Protein AF-0000000084718974 (afdb_homodimer)

Nearest PDB structures (foldseek):
  1dew-assembly1_B  TM=7.309E-01  e=4.580E-12  Homo sapiens
  7tc2-assembly2_B  TM=7.148E-01  e=1.973E-11  Homo sapiens
  5wn0-assembly2_B  TM=7.552E-01  e=6.269E-11  Homo sapiens
  3u8u-assembly2_B  TM=6.595E-01  e=1.455E-11  Homo sapiens
  7cd5-assembly1_A  TM=6.986E-01  e=3.210E-11  Mus musculus

Radius of gyration: 26.15 Å; Cα contacts (8 Å, |Δi|>4): 1293; chains: 2; bounding box: 49×75×60 Å

InterPro domains:
  IPR005135 Endonuclease/exonuclease/phosphatase [PF03372] (6-255)
  IPR036691 Endonuclease/exonuclease/phosphatase superfamily [G3DSA:3.60.10.10] (2-264)
  IPR036691 Endonuclease/exonuclease/phosphatase superfamily [SSF56219] (2-262)
  IPR051547 Tyrosyl-DNA phosphodiesterase 2-like [PTHR15822] (2-262)

pLDDT: mean 96.31, std 4.35, range [52.47, 98.94]

Sequence (530 aa):
MPLKVMTLNILMGGEERMPLLLPLIARENPDVLVLQECLGWEDGERLGQVAAAMNLPVTETHVRLGTARPRPSGNRYHVAVASRLPLRSARAHNDAHFIGHCLLECELETGTAPLTLFAAHFDSHHENLRFVEARYLRSLLAPSAFAQGTFLLAGDLNSLSRADPYPVDLADRVRRVGLDKYGHPPRFDVIDELEGFGWVDVLRRRPDSSRWVTARRQRGAEVLELRTDYLFASPRLAERLLGADVVDVGAASDHHALTATFTEAMPLKVMTLNILMGGEERMPLLLPLIARENPDVLVLQECLGWEDGERLGQVAAAMNLPVTETHVRLGTARPRPSGNRYHVAVASRLPLRSARAHNDAHFIGHCLLECELETGTAPLTLFAAHFDSHHENLRFVEARYLRSLLAPSAFAQGTFLLAGDLNSLSRADPYPVDLADRVRRVGLDKYGHPPRFDVIDELEGFGWVDVLRRRPDSSRWVTARRQRGAEVLELRTDYLFASPRLAERLLGADVVDVGAASDHHALTATFTEA

Foldseek 3Di:
DKAKEKEEEQAQQLVVLLVLVLLVCLVVLGQKYKYKNNWPCVVVPSVVSNCVSNVHDSDPQFKDKQWEDADPVRTATIMMMGHNFTWPDWDWDHPPVQADHIWIWTWGDAPPDIEIETRDDGDQAAPVSLQSNLVVVVVVDDLVCLQVDKYKYWYQSNAAAPPDPFDPVQQVLCVVLVVPRQPRRGDHNNVVSCVVSAWAFQCSVAAPDPDAFFAWTDDVPRIGTGDRTTMTIRPVQSVFWPHKYWADSDPSHRTTMIMTIGDGD/DKAKEKEEEQAQQLVVLLVLVLLVCLVSLGQKYKYKNNWPCVVVPSVVSNCVSNVHDSDPQFKDKQWEDADPVRTATIMMMGHNFTWPDKDWDHPPVQADHIWIWTWGDAPPDIEIETRDDGDQAAPVSLQSNLVVVVVVDDLVCLQVDKYKYWYQSNAAAPPDPFDPVQQVLCVVLVVPRQPRRGDHNNVVSCVVSAWAFQCSVAAPDPDAFFAWTDDVPRIGTGDRTTMTIRPVQSVFWPHKYWADSDPSHRTTMIMTIGDGD

Organism: Cystobacter fuscus (strain ATCC 25194 / DSM 2262 / NBRC 100088 / M29) (NCBI:txid1242864)

Secondary structure (DSSP, 8-state):
--EEEEEEE-TGGGGGGHHHHHHHHHHH--SEEEEE--TT-TTSHHHHHHHHHTT--SSTTTEEEEPPPBPTTS-B--EEEEESS-EEEEEEE--TTT-SSEEEEEEE--SSS-EEEEEEE--SS-HHHHHHHHHHHHHT--HHHHHHSEEEEEEE-----TTS---TTHHHHHHHTT-GGGTTTTP-HHHHHHHHHT-EEHHHHSBSSS----EEEEETTEEEEE--EEEEE-HHHHTTEEEEEEE--GGG-SB-EEEEEE---/--EEEEEEE-TGGGGGGHHHHHHHHHHH--SEEEEE--TT-TTSHHHHHHHHHTT--SSTTTEEEEPPPBPTTS-B--EEEEESS-EEEEEEE--TTT-SSEEEEEEE--SSS-EEEEEEE--SS-HHHHHHHHHHHHHT--HHHHHHSEEEEEEE-----TTS---TTHHHHHHHTT-GGGTTTTP-HHHHHHHHHT-EEHHHHSBSSS----EEEEETTEEEEE--EEEEE-HHHHTTEEEEEEE--GGG-SB-EEEEEE---

Structure (mmCIF, N/CA/C/O backbone):
data_AF-0000000084718974-model_v1
#
loop_
_entity.id
_entity.type
_entity.pdbx_description
1 polymer 'Endonuclease/exonuclease/phosphatase domain-containing protein'
#
loop_
_atom_site.group_PDB
_atom_site.id
_atom_site.type_symbol
_atom_site.label_atom_id
_atom_site.label_alt_id
_atom_site.label_comp_id
_atom_site.label_asym_id
_atom_site.label_entity_id
_atom_site.label_seq_id
_atom_site.pdbx_PDB_ins_code
_atom_site.Cartn_x
_atom_site.Cartn_y
_atom_site.Cartn_z
_atom_site.occupancy
_atom_site.B_iso_or_equiv
_atom_site.auth_seq_id
_atom_site.auth_comp_id
_atom_site.auth_asym_id
_atom_site.auth_atom_id
_atom_site.pdbx_PDB_model_num
ATOM 1 N N . MET A 1 1 ? 19.219 -31.484 -14.805 1 79.44 1 MET A N 1
ATOM 2 C CA . MET A 1 1 ? 17.859 -31.609 -15.312 1 79.44 1 MET A CA 1
ATOM 3 C C . MET A 1 1 ? 17.109 -30.281 -15.188 1 79.44 1 MET A C 1
ATOM 5 O O . MET A 1 1 ? 17.391 -29.484 -14.297 1 79.44 1 MET A O 1
ATOM 9 N N . PRO A 1 2 ? 16.234 -30.016 -16.141 1 92.94 2 PRO A N 1
ATOM 10 C CA . PRO A 1 2 ? 15.5 -28.75 -16.109 1 92.94 2 PRO A CA 1
ATOM 11 C C . PRO A 1 2 ? 14.531 -28.672 -14.93 1 92.94 2 PRO A C 1
ATOM 13 O O . PRO A 1 2 ? 14.07 -29.703 -14.43 1 92.94 2 PRO A O 1
ATOM 16 N N . LEU A 1 3 ? 14.383 -27.547 -14.375 1 96.06 3 LEU A N 1
ATOM 17 C CA . LEU A 1 3 ? 13.43 -27.281 -13.297 1 96.06 3 LEU A CA 1
ATOM 18 C C . LEU A 1 3 ? 12.102 -26.797 -13.859 1 96.06 3 LEU A C 1
ATOM 20 O O . LEU A 1 3 ? 12.031 -25.75 -14.5 1 96.06 3 LEU A O 1
ATOM 24 N N . LYS A 1 4 ? 11.078 -27.562 -13.742 1 98.06 4 LYS A N 1
ATOM 25 C CA . LYS A 1 4 ? 9.75 -27.156 -14.195 1 98.06 4 LYS A CA 1
ATOM 26 C C . LYS A 1 4 ? 8.898 -26.641 -13.031 1 98.06 4 LYS A C 1
ATOM 28 O O . LYS A 1 4 ? 8.703 -27.359 -12.047 1 98.06 4 LYS A O 1
ATOM 33 N N . VAL A 1 5 ? 8.398 -25.422 -13.148 1 98.69 5 VAL A N 1
ATOM 34 C CA . VAL A 1 5 ? 7.527 -24.781 -12.164 1 98.69 5 VAL A CA 1
ATOM 35 C C . VAL A 1 5 ? 6.121 -24.625 -12.742 1 98.69 5 VAL A C 1
ATOM 37 O O . VAL A 1 5 ? 5.961 -24.312 -13.922 1 98.69 5 VAL A O 1
ATOM 40 N N . MET A 1 6 ? 5.098 -24.859 -11.906 1 98.94 6 MET A N 1
ATOM 41 C CA . MET A 1 6 ? 3.705 -24.734 -12.32 1 98.94 6 MET A CA 1
ATOM 42 C C . MET A 1 6 ? 2.885 -24.016 -11.258 1 98.94 6 MET A C 1
ATOM 44 O O . MET A 1 6 ? 3.053 -24.266 -10.062 1 98.94 6 MET A O 1
ATOM 48 N N . THR A 1 7 ? 2.09 -23.094 -11.641 1 98.94 7 THR A N 1
ATOM 49 C CA . THR A 1 7 ? 1.11 -22.5 -10.742 1 98.94 7 THR A CA 1
ATOM 50 C C . THR A 1 7 ? -0.307 -22.703 -11.273 1 98.94 7 THR A C 1
ATOM 52 O O . THR A 1 7 ? -0.537 -22.656 -12.484 1 98.94 7 THR A O 1
ATOM 55 N N . LEU A 1 8 ? -1.27 -22.922 -10.352 1 98.94 8 LEU A N 1
ATOM 56 C CA . LEU A 1 8 ? -2.66 -23.172 -10.719 1 98.94 8 LEU A CA 1
ATOM 57 C C . LEU A 1 8 ? -3.6 -22.766 -9.586 1 98.94 8 LEU A C 1
ATOM 59 O O . LEU A 1 8 ? -3.453 -23.25 -8.461 1 98.94 8 LEU A O 1
ATOM 63 N N . ASN A 1 9 ? -4.484 -21.844 -9.867 1 98.88 9 ASN A N 1
ATOM 64 C CA . ASN A 1 9 ? -5.633 -21.625 -8.992 1 98.88 9 ASN A CA 1
ATOM 65 C C . ASN A 1 9 ? -6.676 -22.734 -9.156 1 98.88 9 ASN A C 1
ATOM 67 O O . ASN A 1 9 ? -7.242 -22.906 -10.234 1 98.88 9 ASN A O 1
ATOM 71 N N . ILE A 1 10 ? -7.012 -23.453 -8.055 1 98.75 10 ILE A N 1
ATOM 72 C CA . ILE A 1 10 ? -7.742 -24.719 -8.211 1 98.75 10 ILE A CA 1
ATOM 73 C C . ILE A 1 10 ? -9.227 -24.484 -7.922 1 98.75 10 ILE A C 1
ATOM 75 O O . ILE A 1 10 ? -10 -25.438 -7.812 1 98.75 10 ILE A O 1
ATOM 79 N N . LEU A 1 11 ? -9.609 -23.297 -7.801 1 97.69 11 LEU A N 1
ATOM 80 C CA . LEU A 1 11 ? -11 -22.875 -7.648 1 97.69 11 LEU A CA 1
ATOM 81 C C . LEU A 1 11 ? -11.609 -23.484 -6.391 1 97.69 11 LEU A C 1
ATOM 83 O O . LEU A 1 11 ? -12.133 -24.594 -6.426 1 97.69 11 LEU A O 1
ATOM 87 N N . MET A 1 12 ? -11.633 -22.859 -5.348 1 96.19 12 MET A N 1
ATOM 88 C CA . MET A 1 12 ? -12.383 -23.094 -4.117 1 96.19 12 MET A CA 1
ATOM 89 C C . MET A 1 12 ? -12.125 -24.5 -3.586 1 96.19 12 MET A C 1
ATOM 91 O O . MET A 1 12 ? -13.062 -25.25 -3.346 1 96.19 12 MET A O 1
ATOM 95 N N . GLY A 1 13 ? -10.891 -24.875 -3.516 1 97.06 13 GLY A N 1
ATOM 96 C CA . GLY A 1 13 ? -10.5 -26.094 -2.836 1 97.06 13 GLY A CA 1
ATOM 97 C C . GLY A 1 13 ? -10.445 -27.297 -3.76 1 97.06 13 GLY A C 1
ATOM 98 O O . GLY A 1 13 ? -10 -28.375 -3.359 1 97.06 13 GLY A O 1
ATOM 99 N N . GLY A 1 14 ? -10.82 -27.188 -5.008 1 95.56 14 GLY A N 1
ATOM 100 C CA . GLY A 1 14 ? -10.82 -28.281 -5.969 1 95.56 14 GLY A CA 1
ATOM 101 C C . GLY A 1 14 ? -11.883 -29.312 -5.691 1 95.56 14 GLY A C 1
ATOM 102 O O . GLY A 1 14 ? -11.836 -30.422 -6.242 1 95.56 14 GLY A O 1
ATOM 103 N N . GLU A 1 15 ? -12.664 -29.234 -4.699 1 90.56 15 GLU A N 1
ATOM 104 C CA . GLU A 1 15 ? -13.68 -30.141 -4.168 1 90.56 15 GLU A CA 1
ATOM 105 C C . GLU A 1 15 ? -13.969 -31.281 -5.141 1 90.56 15 GLU A C 1
ATOM 107 O O . GLU A 1 15 ? -13.125 -32.156 -5.344 1 90.56 15 GLU A O 1
ATOM 112 N N . GLU A 1 16 ? -15.039 -31.234 -5.863 1 93.5 16 GLU A N 1
ATOM 113 C CA . GLU A 1 16 ? -15.469 -32.312 -6.758 1 93.5 16 GLU A CA 1
ATOM 114 C C . GLU A 1 16 ? -14.547 -32.406 -7.969 1 93.5 16 GLU A C 1
ATOM 116 O O . GLU A 1 16 ? -14.602 -33.375 -8.719 1 93.5 16 GLU A O 1
ATOM 121 N N . ARG A 1 17 ? -13.547 -31.578 -8.094 1 97.44 17 ARG A N 1
ATOM 122 C CA . ARG A 1 17 ? -12.703 -31.531 -9.281 1 97.44 17 ARG A CA 1
ATOM 123 C C . ARG A 1 17 ? -11.344 -32.188 -9.016 1 97.44 17 ARG A C 1
ATOM 125 O O . ARG A 1 17 ? -10.516 -32.281 -9.93 1 97.44 17 ARG A O 1
ATOM 132 N N . MET A 1 18 ? -11.125 -32.688 -7.805 1 97.75 18 MET A N 1
ATOM 133 C CA . MET A 1 18 ? -9.852 -33.312 -7.48 1 97.75 18 MET A CA 1
ATOM 134 C C . MET A 1 18 ? -9.539 -34.438 -8.453 1 97.75 18 MET A C 1
ATOM 136 O O . MET A 1 18 ? -8.391 -34.594 -8.883 1 97.75 18 MET A O 1
ATOM 140 N N . PRO A 1 19 ? -10.547 -35.219 -8.844 1 98.06 19 PRO A N 1
ATOM 141 C CA . PRO A 1 19 ? -10.266 -36.281 -9.797 1 98.06 19 PRO A CA 1
ATOM 142 C C . PRO A 1 19 ? -9.773 -35.781 -11.148 1 98.06 19 PRO A C 1
ATOM 144 O O . PRO A 1 19 ? -9.195 -36.531 -11.93 1 98.06 19 PRO A O 1
ATOM 147 N N . LEU A 1 20 ? -10.023 -34.562 -11.445 1 98.5 20 LEU A N 1
ATOM 148 C CA . LEU A 1 20 ? -9.516 -33.938 -12.664 1 98.5 20 LEU A CA 1
ATOM 149 C C . LEU A 1 20 ? -8.164 -33.281 -12.414 1 98.5 20 LEU A C 1
ATOM 151 O O . LEU A 1 20 ? -7.281 -33.312 -13.273 1 98.5 20 LEU A O 1
ATOM 155 N N . LEU A 1 21 ? -8 -32.688 -11.305 1 98.75 21 LEU A N 1
ATOM 156 C CA . LEU A 1 21 ? -6.805 -31.922 -10.961 1 98.75 21 LEU A CA 1
ATOM 157 C C . LEU A 1 21 ? -5.602 -32.844 -10.805 1 98.75 21 LEU A C 1
ATOM 159 O O . LEU A 1 21 ? -4.512 -32.562 -11.297 1 98.75 21 LEU A O 1
ATOM 163 N N . LEU A 1 22 ? -5.77 -34 -10.125 1 98.69 22 LEU A N 1
ATOM 164 C CA . LEU A 1 22 ? -4.652 -34.875 -9.758 1 98.69 22 LEU A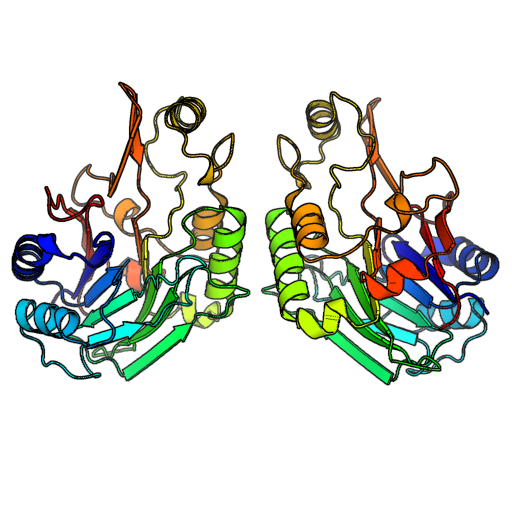 CA 1
ATOM 165 C C . LEU A 1 22 ? -4.012 -35.469 -11 1 98.69 22 LEU A C 1
ATOM 167 O O . LEU A 1 22 ? -2.787 -35.438 -11.148 1 98.69 22 LEU A O 1
ATOM 171 N N . PRO A 1 23 ? -4.805 -36.031 -11.906 1 98.5 23 PRO A N 1
ATOM 172 C CA . PRO A 1 23 ? -4.176 -36.531 -13.141 1 98.5 23 PRO A CA 1
ATOM 173 C C . PRO A 1 23 ? -3.486 -35.406 -13.938 1 98.5 23 PRO A C 1
ATOM 175 O O . PRO A 1 23 ? -2.465 -35.656 -14.578 1 98.5 23 PRO A O 1
ATOM 178 N N . LEU A 1 24 ? -4.09 -34.25 -13.953 1 98.56 24 LEU A N 1
ATOM 179 C CA . LEU A 1 24 ? -3.467 -33.125 -14.625 1 98.56 24 LEU A CA 1
ATOM 180 C C . LEU A 1 24 ? -2.096 -32.812 -14.023 1 98.56 24 LEU A C 1
ATOM 182 O O . LEU A 1 24 ? -1.119 -32.656 -14.758 1 98.56 24 LEU A O 1
ATOM 186 N N . ILE A 1 25 ? -2.002 -32.75 -12.727 1 98.75 25 ILE A N 1
ATOM 187 C CA . ILE A 1 25 ? -0.758 -32.469 -12.016 1 98.75 25 ILE A CA 1
ATOM 188 C C . ILE A 1 25 ? 0.259 -33.562 -12.312 1 98.75 25 ILE A C 1
ATOM 190 O O . ILE A 1 25 ? 1.428 -33.281 -12.586 1 98.75 25 ILE A O 1
ATOM 194 N N . ALA A 1 26 ? -0.18 -34.812 -12.281 1 98.69 26 ALA A N 1
ATOM 195 C CA . ALA A 1 26 ? 0.702 -35.938 -12.555 1 98.69 26 ALA A CA 1
ATOM 196 C C . ALA A 1 26 ? 1.255 -35.875 -13.977 1 98.69 26 ALA A C 1
ATOM 198 O O . ALA A 1 26 ? 2.438 -36.125 -14.203 1 98.69 26 ALA A O 1
ATOM 199 N N . ARG A 1 27 ? 0.388 -35.562 -14.867 1 98.19 27 ARG A N 1
ATOM 200 C CA . ARG A 1 27 ? 0.779 -35.469 -16.266 1 98.19 27 ARG A CA 1
ATOM 201 C C . ARG A 1 27 ? 1.801 -34.344 -16.484 1 98.19 27 ARG A C 1
ATOM 203 O O . ARG A 1 27 ? 2.797 -34.562 -17.188 1 98.19 27 ARG A O 1
ATOM 210 N N . GLU A 1 28 ? 1.514 -33.188 -15.977 1 98 28 GLU A N 1
ATOM 211 C CA . GLU A 1 28 ? 2.43 -32.062 -16.125 1 98 28 GLU A CA 1
ATOM 212 C C . GLU A 1 28 ? 3.742 -32.312 -15.391 1 98 28 GLU A C 1
ATOM 214 O O . GLU A 1 28 ? 4.797 -31.828 -15.805 1 98 28 GLU A O 1
ATOM 219 N N . ASN A 1 29 ? 3.699 -33.062 -14.273 1 97.5 29 ASN A N 1
ATOM 220 C CA . ASN A 1 29 ? 4.832 -33.5 -13.477 1 97.5 29 ASN A CA 1
ATOM 221 C C . ASN A 1 29 ? 5.801 -32.375 -13.172 1 97.5 29 ASN A C 1
ATOM 223 O O . ASN A 1 29 ? 6.992 -32.469 -13.469 1 97.5 29 ASN A O 1
ATOM 227 N N . PRO A 1 30 ? 5.332 -31.266 -12.57 1 98.56 30 PRO A N 1
ATOM 228 C CA . PRO A 1 30 ? 6.246 -30.172 -12.219 1 98.56 30 PRO A CA 1
ATOM 229 C C . PRO A 1 30 ? 7.215 -30.547 -11.102 1 98.56 30 PRO A C 1
ATOM 231 O O . PRO A 1 30 ? 6.949 -31.484 -10.336 1 98.56 30 PRO A O 1
ATOM 234 N N . ASP A 1 31 ? 8.359 -29.859 -11.055 1 97.88 31 ASP A N 1
ATOM 235 C CA . ASP A 1 31 ? 9.281 -30 -9.938 1 97.88 31 ASP A CA 1
ATOM 236 C C . ASP A 1 31 ? 8.836 -29.141 -8.75 1 97.88 31 ASP A C 1
ATOM 238 O O . ASP A 1 31 ? 9.109 -29.484 -7.598 1 97.88 31 ASP A O 1
ATOM 242 N N . VAL A 1 32 ? 8.266 -28.016 -9.016 1 98.56 32 VAL A N 1
ATOM 243 C CA . VAL A 1 32 ? 7.684 -27.125 -8.023 1 98.56 32 VAL A CA 1
ATOM 244 C C . VAL A 1 32 ? 6.273 -26.719 -8.445 1 98.56 32 VAL A C 1
ATOM 246 O O . VAL A 1 32 ? 6.066 -26.234 -9.562 1 98.56 32 VAL A O 1
ATOM 249 N N . LEU A 1 33 ? 5.309 -26.969 -7.582 1 98.94 33 LEU A N 1
ATOM 250 C CA . LEU A 1 33 ? 3.904 -26.672 -7.832 1 98.94 33 LEU A CA 1
ATOM 251 C C . LEU A 1 33 ? 3.371 -25.672 -6.797 1 98.94 33 LEU A C 1
ATOM 253 O O . LEU A 1 33 ? 3.576 -25.859 -5.598 1 98.94 33 LEU A O 1
ATOM 257 N N . VAL A 1 34 ? 2.785 -24.625 -7.273 1 98.94 34 VAL A N 1
ATOM 258 C CA . VAL A 1 34 ? 2.104 -23.641 -6.426 1 98.94 34 VAL A CA 1
ATOM 259 C C . VAL A 1 34 ? 0.603 -23.688 -6.707 1 98.94 34 VAL A C 1
ATOM 261 O O . VAL A 1 34 ? 0.177 -23.547 -7.859 1 98.94 34 VAL A O 1
ATOM 264 N N . LEU A 1 35 ? -0.201 -23.875 -5.684 1 98.94 35 LEU A N 1
ATOM 265 C CA . LEU A 1 35 ? -1.653 -23.906 -5.816 1 98.94 35 LEU A CA 1
ATOM 266 C C . LEU A 1 35 ? -2.301 -22.797 -5.008 1 98.94 35 LEU A C 1
ATOM 268 O O . LEU A 1 35 ? -1.871 -22.5 -3.893 1 98.94 35 LEU A O 1
ATOM 272 N N . GLN A 1 36 ? -3.295 -22.172 -5.582 1 98.81 36 GLN A N 1
ATOM 273 C CA . GLN A 1 36 ? -4.09 -21.156 -4.887 1 98.81 36 GLN A CA 1
ATOM 274 C C . GLN A 1 36 ? -5.508 -21.672 -4.621 1 98.81 36 GLN A C 1
ATOM 276 O O . GLN A 1 36 ? -5.953 -22.625 -5.25 1 98.81 36 GLN A O 1
ATOM 281 N N . GLU A 1 37 ? -6.215 -21 -3.723 1 98.56 37 GLU A N 1
ATOM 282 C CA . GLU A 1 37 ? -7.578 -21.281 -3.293 1 98.56 37 GLU A CA 1
ATOM 283 C C . GLU A 1 37 ? -7.699 -22.703 -2.748 1 98.56 37 GLU A C 1
ATOM 285 O O . GLU A 1 37 ? -8.633 -23.438 -3.094 1 98.56 37 GLU A O 1
ATOM 290 N N . CYS A 1 38 ? -6.758 -23.031 -1.962 1 98.5 38 CYS A N 1
ATOM 291 C CA . CYS A 1 38 ? -6.777 -24.328 -1.293 1 98.5 38 CYS A CA 1
ATOM 292 C C . CYS A 1 38 ? -7.672 -24.281 -0.06 1 98.5 38 CYS A C 1
ATOM 294 O O . CYS A 1 38 ? -7.219 -24.562 1.052 1 98.5 38 CYS A O 1
ATOM 296 N N . LEU A 1 39 ? -8.906 -24 -0.294 1 98 39 LEU A N 1
ATOM 297 C CA . LEU A 1 39 ? -9.898 -23.969 0.775 1 98 39 LEU A CA 1
ATOM 298 C C . LEU A 1 39 ? -10.125 -25.359 1.356 1 98 39 LEU A C 1
ATOM 300 O O . LEU A 1 39 ? -10.25 -26.328 0.613 1 98 39 LEU A O 1
ATOM 304 N N . GLY A 1 40 ? -10.117 -25.438 2.725 1 96.62 40 GLY A N 1
ATOM 305 C CA . GLY A 1 40 ? -10.438 -26.688 3.393 1 96.62 40 GLY A CA 1
ATOM 306 C C . GLY A 1 40 ? -9.281 -27.672 3.396 1 96.62 40 GLY A C 1
ATOM 307 O O . GLY A 1 40 ? -9.484 -28.875 3.578 1 96.62 40 GLY A O 1
ATOM 308 N N . TRP A 1 41 ? -8.117 -27.172 3.125 1 97.88 41 TRP A N 1
ATOM 309 C CA . TRP A 1 41 ? -6.984 -28.094 3.004 1 97.88 41 TRP A CA 1
ATOM 310 C C . TRP A 1 41 ? -6.262 -28.234 4.336 1 97.88 41 TRP A C 1
ATOM 312 O O . TRP A 1 41 ? -5.203 -28.875 4.41 1 97.88 41 TRP A O 1
ATOM 322 N N . GLU A 1 42 ? -6.816 -27.766 5.43 1 96.06 42 GLU A N 1
ATOM 323 C CA . GLU A 1 42 ? -6.137 -27.672 6.719 1 96.06 42 GLU A CA 1
ATOM 324 C C . GLU A 1 42 ? -5.883 -29.062 7.309 1 96.06 42 GLU A C 1
ATOM 326 O O . GLU A 1 42 ? -4.926 -29.25 8.07 1 96.06 42 GLU A O 1
ATOM 331 N N . ASP A 1 43 ? -6.637 -30.047 6.93 1 95.94 43 ASP A N 1
ATOM 332 C CA . ASP A 1 43 ? -6.453 -31.375 7.508 1 95.94 43 ASP A CA 1
ATOM 333 C C . ASP A 1 43 ? -5.344 -32.125 6.789 1 95.94 43 ASP A C 1
ATOM 335 O O . ASP A 1 43 ? -4.984 -33.25 7.191 1 95.94 43 ASP A O 1
ATOM 339 N N . GLY A 1 44 ? -4.883 -31.641 5.645 1 96.69 44 GLY A N 1
ATOM 340 C CA . GLY A 1 44 ? -3.715 -32.188 4.973 1 96.69 44 GLY A CA 1
ATOM 341 C C . GLY A 1 44 ? -4.059 -33.281 3.982 1 96.69 44 GLY A C 1
ATOM 342 O O . GLY A 1 44 ? -3.184 -33.781 3.273 1 96.69 44 GLY A O 1
ATOM 343 N N . GLU A 1 45 ? -5.309 -33.656 3.916 1 97.31 45 GLU A N 1
ATOM 344 C CA . GLU A 1 45 ? -5.691 -34.781 3.068 1 97.31 45 GLU A CA 1
ATOM 345 C C . GLU A 1 45 ? -5.457 -34.469 1.593 1 97.31 45 GLU A C 1
ATOM 347 O O . GLU A 1 45 ? -4.773 -35.219 0.894 1 97.31 45 GLU A O 1
ATOM 352 N N . ARG A 1 46 ? -5.988 -33.375 1.115 1 98.12 46 ARG A N 1
ATOM 353 C CA . ARG A 1 46 ? -5.859 -33.031 -0.296 1 98.12 46 ARG A CA 1
ATOM 354 C C . ARG A 1 46 ? -4.418 -32.656 -0.645 1 98.12 46 ARG A C 1
ATOM 356 O O . ARG A 1 46 ? -3.955 -32.938 -1.752 1 98.12 46 ARG A O 1
ATOM 363 N N . LEU A 1 47 ? -3.717 -32.031 0.301 1 98.19 47 LEU A N 1
ATOM 364 C CA . LEU A 1 47 ? -2.295 -31.781 0.094 1 98.19 47 LEU A CA 1
ATOM 365 C C . LEU A 1 47 ? -1.529 -33.094 -0.068 1 98.19 47 LEU A C 1
ATOM 367 O O . LEU A 1 47 ? -0.619 -33.188 -0.895 1 98.19 47 LEU A O 1
ATOM 371 N N . GLY A 1 48 ? -1.866 -34.062 0.714 1 98.31 48 GLY A N 1
ATOM 372 C CA . GLY A 1 48 ? -1.283 -35.406 0.568 1 98.31 48 GLY A CA 1
ATOM 373 C C . GLY A 1 48 ? -1.562 -36.031 -0.784 1 98.31 48 GLY A C 1
ATOM 374 O O . GLY A 1 48 ? -0.687 -36.656 -1.37 1 98.31 48 GLY A O 1
ATOM 375 N N . GLN A 1 49 ? -2.766 -35.844 -1.257 1 98.5 49 GLN A N 1
ATOM 376 C CA . GLN A 1 49 ? -3.119 -36.375 -2.58 1 98.5 49 GLN A CA 1
ATOM 377 C C . GLN A 1 49 ? -2.258 -35.719 -3.662 1 98.5 49 GLN A C 1
ATOM 379 O O . GLN A 1 49 ? -1.823 -36.375 -4.598 1 98.5 49 GLN A O 1
ATOM 384 N N . VAL A 1 50 ? -2.068 -34.406 -3.494 1 98.75 50 VAL A N 1
ATOM 385 C CA . VAL A 1 50 ? -1.228 -33.688 -4.445 1 98.75 50 VAL A CA 1
ATOM 386 C C . VAL A 1 50 ? 0.199 -34.25 -4.387 1 98.75 50 VAL A C 1
ATOM 388 O O . VAL A 1 50 ? 0.823 -34.469 -5.426 1 98.75 50 VAL A O 1
ATOM 391 N N . ALA A 1 51 ? 0.705 -34.406 -3.197 1 98.62 51 ALA A N 1
ATOM 392 C CA . ALA A 1 51 ? 2.035 -35 -3.029 1 98.62 51 ALA A CA 1
ATOM 393 C C . ALA A 1 51 ? 2.141 -36.344 -3.729 1 98.62 51 ALA A C 1
ATOM 395 O O . ALA A 1 51 ? 3.111 -36.625 -4.441 1 98.62 51 ALA A O 1
ATOM 396 N N . ALA A 1 52 ? 1.162 -37.156 -3.521 1 98.44 52 ALA A N 1
ATOM 397 C CA . ALA A 1 52 ? 1.144 -38.5 -4.133 1 98.44 52 ALA A CA 1
ATOM 398 C C . ALA A 1 52 ? 1.135 -38.406 -5.656 1 98.44 52 ALA A C 1
ATOM 400 O O . ALA A 1 52 ? 1.847 -39.125 -6.336 1 98.44 52 ALA A O 1
ATOM 401 N N . ALA A 1 53 ? 0.313 -37.5 -6.168 1 98.56 53 ALA A N 1
ATOM 402 C CA . ALA A 1 53 ? 0.232 -37.312 -7.613 1 98.56 53 ALA A CA 1
ATOM 403 C C . ALA A 1 53 ? 1.59 -36.906 -8.195 1 98.56 53 ALA A C 1
ATOM 405 O O . ALA A 1 53 ? 1.887 -37.219 -9.352 1 98.56 53 ALA A O 1
ATOM 406 N N . MET A 1 54 ? 2.41 -36.281 -7.383 1 98.5 54 MET A N 1
ATOM 407 C CA . MET A 1 54 ? 3.732 -35.844 -7.816 1 98.5 54 MET A CA 1
ATOM 408 C C . MET A 1 54 ? 4.809 -36.812 -7.383 1 98.5 54 MET A C 1
ATOM 410 O O . MET A 1 54 ? 6 -36.594 -7.594 1 98.5 54 MET A O 1
ATOM 414 N N . ASN A 1 55 ? 4.441 -37.938 -6.727 1 98.31 55 ASN A N 1
ATOM 415 C CA . ASN A 1 55 ? 5.355 -38.938 -6.18 1 98.31 55 ASN A CA 1
ATOM 416 C C . ASN A 1 55 ? 6.316 -38.312 -5.168 1 98.31 55 ASN A C 1
ATOM 418 O O . ASN A 1 55 ? 7.523 -38.531 -5.23 1 98.31 55 ASN A O 1
ATOM 422 N N . LEU A 1 56 ? 5.77 -37.5 -4.293 1 98.25 56 LEU A N 1
ATOM 423 C CA . LEU A 1 56 ? 6.535 -36.875 -3.225 1 98.25 56 LEU A CA 1
ATOM 424 C C . LEU A 1 56 ? 6.148 -37.438 -1.867 1 98.25 56 LEU A C 1
ATOM 426 O O . LEU A 1 56 ? 5 -37.844 -1.662 1 98.25 56 LEU A O 1
ATOM 430 N N . PRO A 1 57 ? 7.129 -37.438 -0.894 1 97 57 PRO A N 1
ATOM 431 C CA . PRO A 1 57 ? 6.719 -37.719 0.486 1 97 57 PRO A CA 1
ATOM 432 C C . PRO A 1 57 ? 5.801 -36.625 1.05 1 97 57 PRO A C 1
ATOM 434 O O . PRO A 1 57 ? 5.953 -35.438 0.713 1 97 57 PRO A O 1
ATOM 437 N N . VAL A 1 58 ? 4.883 -37.094 1.832 1 96.25 58 VAL A N 1
ATOM 438 C CA . VAL A 1 58 ? 4.004 -36.125 2.496 1 96.25 58 VAL A CA 1
ATOM 439 C C . VAL A 1 58 ? 4.672 -35.625 3.768 1 96.25 58 VAL A C 1
ATOM 441 O O . VAL A 1 58 ? 4.258 -35.969 4.879 1 96.25 58 VAL A O 1
ATOM 444 N N . THR A 1 59 ? 5.672 -34.812 3.645 1 96.44 59 THR A N 1
ATOM 445 C CA . THR A 1 59 ? 6.422 -34.219 4.738 1 96.44 59 THR A CA 1
ATOM 446 C C . THR A 1 59 ? 6.602 -32.719 4.512 1 96.44 59 THR A C 1
ATOM 448 O O . THR A 1 59 ? 6.492 -32.25 3.381 1 96.44 59 THR A O 1
ATOM 451 N N . GLU A 1 60 ? 6.867 -32.031 5.52 1 95.31 60 GLU A N 1
ATOM 452 C CA . GLU A 1 60 ? 7.047 -30.594 5.445 1 95.31 60 GLU A CA 1
ATOM 453 C C . GLU A 1 60 ? 8.234 -30.219 4.562 1 95.31 60 GLU A C 1
ATOM 455 O O . GLU A 1 60 ? 8.367 -29.078 4.129 1 95.31 60 GLU A O 1
ATOM 460 N N . THR A 1 61 ? 9.016 -31.219 4.273 1 97.19 61 THR A N 1
ATOM 461 C CA . THR A 1 61 ? 10.195 -30.984 3.441 1 97.19 61 THR A CA 1
ATOM 462 C C . THR A 1 61 ? 9.805 -30.875 1.971 1 97.19 61 THR A C 1
ATOM 464 O O . THR A 1 61 ? 10.57 -30.344 1.162 1 97.19 61 THR A O 1
ATOM 467 N N . HIS A 1 62 ? 8.547 -31.344 1.686 1 98.25 62 HIS A N 1
ATOM 468 C CA . HIS A 1 62 ? 8.227 -31.359 0.263 1 98.25 62 HIS A CA 1
ATOM 469 C C . HIS A 1 62 ? 6.867 -30.719 0.001 1 98.25 62 HIS A C 1
ATOM 471 O O . HIS A 1 62 ? 6.543 -30.375 -1.141 1 98.25 62 HIS A O 1
ATOM 477 N N . VAL A 1 63 ? 6.07 -30.562 1.014 1 98.62 63 VAL A N 1
ATOM 478 C CA . VAL A 1 63 ? 4.77 -29.922 0.829 1 98.62 63 VAL A CA 1
ATOM 479 C C . VAL A 1 63 ? 4.488 -28.984 1.991 1 98.62 63 VAL A C 1
ATOM 481 O O . VAL A 1 63 ? 4.82 -29.281 3.141 1 98.62 63 VAL A O 1
ATOM 484 N N . ARG A 1 64 ? 3.982 -27.781 1.679 1 98.5 64 ARG A N 1
ATOM 485 C CA . ARG A 1 64 ? 3.646 -26.781 2.68 1 98.5 64 ARG A CA 1
ATOM 486 C C . ARG A 1 64 ? 2.334 -26.078 2.336 1 98.5 64 ARG A C 1
ATOM 488 O O . ARG A 1 64 ? 2.068 -25.781 1.169 1 98.5 64 ARG A O 1
ATOM 495 N N . LEU A 1 65 ? 1.52 -26 3.32 1 98.56 65 LEU A N 1
ATOM 496 C CA . LEU A 1 65 ? 0.326 -25.172 3.205 1 98.56 65 LEU A CA 1
ATOM 497 C C . LEU A 1 65 ? 0.543 -23.812 3.861 1 98.56 65 LEU A C 1
ATOM 499 O O . LEU A 1 65 ? 0.874 -23.734 5.047 1 98.56 65 LEU A O 1
ATOM 503 N N . GLY A 1 66 ? 0.465 -22.75 3.074 1 98.38 66 GLY A N 1
ATOM 504 C CA . GLY A 1 66 ? 0.417 -21.406 3.633 1 98.38 66 GLY A CA 1
ATOM 505 C C . GLY A 1 66 ? -0.973 -21 4.086 1 98.38 66 GLY A C 1
ATOM 506 O O . GLY A 1 66 ? -1.867 -20.812 3.258 1 98.38 66 GLY A O 1
ATOM 507 N N . THR A 1 67 ? -1.119 -20.781 5.309 1 96.5 67 THR A N 1
ATOM 508 C CA . THR A 1 67 ? -2.428 -20.484 5.875 1 96.5 67 THR A CA 1
ATOM 509 C C . THR A 1 67 ? -2.816 -19.031 5.59 1 96.5 67 THR A C 1
ATOM 511 O O . THR A 1 67 ? -2.057 -18.109 5.891 1 96.5 67 THR A O 1
ATOM 514 N N . ALA A 1 68 ? -3.939 -18.875 5.012 1 96.44 68 ALA A N 1
ATOM 515 C CA . ALA A 1 68 ? -4.484 -17.547 4.719 1 96.44 68 ALA A CA 1
ATOM 516 C C . ALA A 1 68 ? -5.312 -17.031 5.891 1 96.44 68 ALA A C 1
ATOM 518 O O . ALA A 1 68 ? -5.785 -17.797 6.719 1 96.44 68 ALA A O 1
ATOM 519 N N . ARG A 1 69 ? -5.395 -15.742 5.965 1 89.88 69 ARG A N 1
ATOM 520 C CA . ARG A 1 69 ? -6.328 -15.18 6.934 1 89.88 69 ARG A CA 1
ATOM 521 C C . ARG A 1 69 ? -7.77 -15.484 6.547 1 89.88 69 ARG A C 1
ATOM 523 O O . ARG A 1 69 ? -8.078 -15.664 5.363 1 89.88 69 ARG A O 1
ATOM 530 N N . PRO A 1 70 ? -8.625 -15.508 7.5 1 92 70 PRO A N 1
ATOM 531 C CA . PRO A 1 70 ? -10.031 -15.742 7.168 1 92 70 PRO A CA 1
ATOM 532 C C . PRO A 1 70 ? -10.695 -14.523 6.523 1 92 70 PRO A C 1
ATOM 534 O O . PRO A 1 70 ? -10.422 -13.391 6.906 1 92 70 PRO A O 1
ATOM 537 N N . ARG A 1 71 ? -11.5 -14.766 5.578 1 91.06 71 ARG A N 1
ATOM 538 C CA . ARG A 1 71 ? -12.398 -13.75 5.039 1 91.06 71 ARG A CA 1
ATOM 539 C C . ARG A 1 71 ? -13.648 -13.617 5.895 1 91.06 71 ARG A C 1
ATOM 541 O O . ARG A 1 71 ? -13.891 -14.445 6.781 1 91.06 71 ARG A O 1
ATOM 548 N N . PRO A 1 72 ? -14.398 -12.508 5.641 1 86.06 72 PRO A N 1
ATOM 549 C CA . PRO A 1 72 ? -15.625 -12.375 6.426 1 86.06 72 PRO A CA 1
ATOM 550 C C . PRO A 1 72 ? -16.547 -13.586 6.297 1 86.06 72 PRO A C 1
ATOM 552 O O . PRO A 1 72 ? -17.281 -13.914 7.234 1 86.06 72 PRO A O 1
ATOM 555 N N . SER A 1 73 ? -16.562 -14.281 5.23 1 88.94 73 SER A N 1
ATOM 556 C CA . SER A 1 73 ? -17.359 -15.492 4.996 1 88.94 73 SER A CA 1
ATOM 557 C C . SER A 1 73 ? -16.859 -16.641 5.859 1 88.94 73 SER A C 1
ATOM 559 O O . SER A 1 73 ? -17.547 -17.672 5.988 1 88.94 73 SER A O 1
ATOM 561 N N . GLY A 1 74 ? -15.672 -16.453 6.426 1 91.12 74 GLY A N 1
ATOM 562 C CA . GLY A 1 74 ? -15.031 -17.547 7.16 1 91.12 74 GLY A CA 1
ATOM 563 C C . GLY A 1 74 ? -14.078 -18.359 6.309 1 91.12 74 GLY A C 1
ATOM 564 O O . GLY A 1 74 ? -13.266 -19.125 6.832 1 91.12 74 GLY A O 1
ATOM 565 N N . ASN A 1 75 ? -14.195 -18.172 4.992 1 94 75 ASN A N 1
ATOM 566 C CA . ASN A 1 75 ? -13.344 -18.922 4.07 1 94 75 ASN A CA 1
ATOM 567 C C . ASN A 1 75 ? -11.883 -18.484 4.172 1 94 75 ASN A C 1
ATOM 569 O O . ASN A 1 75 ? -11.602 -17.297 4.383 1 94 75 ASN A O 1
ATOM 573 N N . ARG A 1 76 ? -11.008 -19.422 4.043 1 96.56 76 ARG A N 1
ATOM 574 C CA . ARG A 1 76 ? -9.57 -19.156 3.979 1 96.56 76 ARG A CA 1
ATOM 575 C C . ARG A 1 76 ? -8.992 -19.609 2.641 1 96.56 76 ARG A C 1
ATOM 577 O O . ARG A 1 76 ? -9.023 -20.797 2.303 1 96.56 76 ARG A O 1
ATOM 584 N N . TYR A 1 77 ? -8.438 -18.719 1.935 1 97.38 77 TYR A N 1
ATOM 585 C CA . TYR A 1 77 ? -7.902 -18.984 0.603 1 97.38 77 TYR A CA 1
ATOM 586 C C . TYR A 1 77 ? -6.422 -19.344 0.669 1 97.38 77 TYR A C 1
ATOM 588 O O . TYR A 1 77 ? -5.578 -18.594 0.156 1 97.38 77 TYR A O 1
ATOM 596 N N . HIS A 1 78 ? -6.129 -20.484 1.205 1 98.56 78 HIS A N 1
ATOM 597 C CA . HIS A 1 78 ? -4.762 -20.938 1.442 1 98.56 78 HIS A CA 1
ATOM 598 C C . HIS A 1 78 ? -3.998 -21.094 0.133 1 98.56 78 HIS A C 1
ATOM 600 O O . HIS A 1 78 ? -4.602 -21.266 -0.929 1 98.56 78 HIS A O 1
ATOM 606 N N . VAL A 1 79 ? -2.744 -21.016 0.24 1 98.81 79 VAL A N 1
ATOM 607 C CA . VAL A 1 79 ? -1.806 -21.312 -0.839 1 98.81 79 VAL A CA 1
ATOM 608 C C . VAL A 1 79 ? -0.961 -22.531 -0.477 1 98.81 79 VAL A C 1
ATOM 610 O O . VAL A 1 79 ? -0.545 -22.688 0.6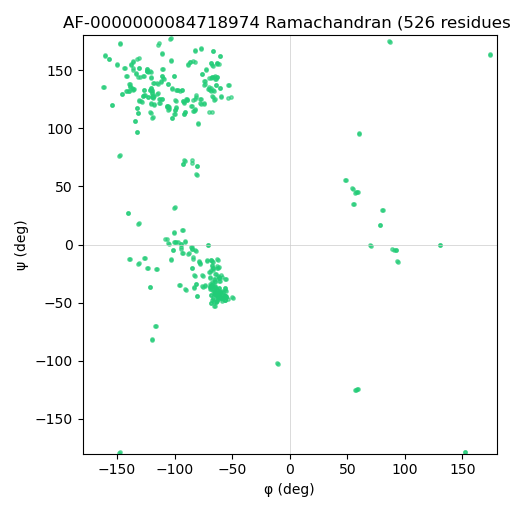74 1 98.81 79 VAL A O 1
ATOM 613 N N . ALA A 1 80 ? -0.729 -23.391 -1.435 1 98.88 80 ALA A N 1
ATOM 614 C CA . ALA A 1 80 ? 0.055 -24.594 -1.164 1 98.88 80 ALA A CA 1
ATOM 615 C C . ALA A 1 80 ? 1.248 -24.688 -2.109 1 98.88 80 ALA A C 1
ATOM 617 O O . ALA A 1 80 ? 1.176 -24.25 -3.26 1 98.88 80 ALA A O 1
ATOM 618 N N . VAL A 1 81 ? 2.295 -25.297 -1.572 1 98.88 81 VAL A N 1
ATOM 619 C CA . VAL A 1 81 ? 3.484 -25.578 -2.365 1 98.88 81 VAL A CA 1
ATOM 620 C C . VAL A 1 81 ? 3.828 -27.062 -2.26 1 98.88 81 VAL A C 1
ATOM 622 O O . VAL A 1 81 ? 3.822 -27.641 -1.165 1 98.88 81 VAL A O 1
ATOM 625 N N . ALA A 1 82 ? 4.004 -27.703 -3.318 1 98.88 82 ALA A N 1
ATOM 626 C CA . ALA A 1 82 ? 4.598 -29.031 -3.426 1 98.88 82 ALA A CA 1
ATOM 627 C C . ALA A 1 82 ? 5.859 -29 -4.281 1 98.88 82 ALA A C 1
ATOM 629 O O . ALA A 1 82 ? 5.844 -28.5 -5.406 1 98.88 82 ALA A O 1
ATOM 630 N N . SER A 1 83 ? 6.93 -29.531 -3.717 1 98.62 83 SER A N 1
ATOM 631 C CA . SER A 1 83 ? 8.211 -29.328 -4.383 1 98.62 83 SER A CA 1
ATOM 632 C C . SER A 1 83 ? 9.086 -30.578 -4.301 1 98.62 83 SER A C 1
ATOM 634 O O . SER A 1 83 ? 9.219 -31.172 -3.23 1 98.62 83 SER A O 1
ATOM 636 N N . ARG A 1 84 ? 9.656 -30.984 -5.449 1 97.12 84 ARG A N 1
ATOM 637 C CA . ARG A 1 84 ? 10.672 -32.031 -5.461 1 97.12 84 ARG A CA 1
ATOM 638 C C . ARG A 1 84 ? 11.953 -31.562 -4.793 1 97.12 84 ARG A C 1
ATOM 640 O O . ARG A 1 84 ? 12.68 -32.344 -4.195 1 97.12 84 ARG A O 1
ATOM 647 N N . LEU A 1 85 ? 12.312 -30.25 -4.945 1 96.25 85 LEU A N 1
ATOM 648 C CA . LEU A 1 85 ? 13.414 -29.641 -4.203 1 96.25 85 LEU A CA 1
ATOM 649 C C . LEU A 1 85 ? 13.055 -29.484 -2.73 1 96.25 85 LEU A C 1
ATOM 651 O O . LEU A 1 85 ? 11.961 -29.016 -2.402 1 96.25 85 LEU A O 1
ATOM 655 N N . PRO A 1 86 ? 13.93 -29.844 -1.876 1 97 86 PRO A N 1
ATOM 656 C CA . PRO A 1 86 ? 13.617 -29.734 -0.451 1 97 86 PRO A CA 1
ATOM 657 C C . PRO A 1 86 ? 13.32 -28.281 -0.035 1 97 86 PRO A C 1
ATOM 659 O O . PRO A 1 86 ? 14.031 -27.359 -0.439 1 97 86 PRO A O 1
ATOM 662 N N . LEU A 1 87 ? 12.242 -28.156 0.744 1 97.62 87 LEU A N 1
ATOM 663 C CA . LEU A 1 87 ? 11.914 -26.875 1.369 1 97.62 87 LEU A CA 1
ATOM 664 C C . LEU A 1 87 ? 12.695 -26.688 2.664 1 97.62 87 LEU A C 1
ATOM 666 O O . LEU A 1 87 ? 12.477 -27.406 3.639 1 97.62 87 LEU A O 1
ATOM 670 N N . ARG A 1 88 ? 13.57 -25.734 2.713 1 95.94 88 ARG A N 1
ATOM 671 C CA . ARG A 1 88 ? 14.398 -25.469 3.885 1 95.94 88 ARG A CA 1
ATOM 672 C C . ARG A 1 88 ? 13.648 -24.625 4.91 1 95.94 88 ARG A C 1
ATOM 674 O O . ARG A 1 88 ? 13.852 -24.766 6.113 1 95.94 88 ARG A O 1
ATOM 681 N N . SER A 1 89 ? 12.906 -23.766 4.43 1 96.44 89 SER A N 1
ATOM 682 C CA . SER A 1 89 ? 12.078 -22.922 5.277 1 96.44 89 SER A CA 1
ATOM 683 C C . SER A 1 89 ? 10.797 -22.516 4.562 1 96.44 89 SER A C 1
ATOM 685 O O . SER A 1 89 ? 10.727 -22.547 3.33 1 96.44 89 SER A O 1
ATOM 687 N N . ALA A 1 90 ? 9.781 -22.219 5.305 1 97.31 90 ALA A N 1
ATOM 688 C CA . ALA A 1 90 ? 8.516 -21.688 4.812 1 97.31 90 ALA A CA 1
ATOM 689 C C . ALA A 1 90 ? 7.902 -20.703 5.816 1 97.31 90 ALA A C 1
ATOM 691 O O . ALA A 1 90 ? 7.871 -20.984 7.02 1 97.31 90 ALA A O 1
ATOM 692 N N . ARG A 1 91 ? 7.547 -19.594 5.359 1 97.44 91 ARG A N 1
ATOM 693 C CA . ARG A 1 91 ? 6.902 -18.578 6.184 1 97.44 91 ARG A CA 1
ATOM 694 C C . ARG A 1 91 ? 5.664 -18.016 5.492 1 97.44 91 ARG A C 1
ATOM 696 O O . ARG A 1 91 ? 5.762 -17.422 4.418 1 97.44 91 ARG A O 1
ATOM 703 N N . ALA A 1 92 ? 4.523 -18.203 6.082 1 97 92 ALA A N 1
ATOM 704 C CA . ALA A 1 92 ? 3.287 -17.625 5.555 1 97 92 ALA A CA 1
ATOM 705 C C . ALA A 1 92 ? 3.1 -16.188 6.039 1 97 92 ALA A C 1
ATOM 707 O O . ALA A 1 92 ? 3.102 -15.93 7.246 1 97 92 ALA A O 1
ATOM 708 N N . HIS A 1 93 ? 3.051 -15.273 5.141 1 96 93 HIS A N 1
ATOM 709 C CA . HIS A 1 93 ? 2.65 -13.898 5.426 1 96 93 HIS A CA 1
ATOM 710 C C . HIS A 1 93 ? 1.148 -13.711 5.238 1 96 93 HIS A C 1
ATOM 712 O O . HIS A 1 93 ? 0.637 -13.828 4.125 1 96 93 HIS A O 1
ATOM 718 N N . ASN A 1 94 ? 0.45 -13.445 6.309 1 91.5 94 ASN A N 1
ATOM 719 C CA . ASN A 1 94 ? -1.001 -13.305 6.266 1 91.5 94 ASN A CA 1
ATOM 720 C C . ASN A 1 94 ? -1.48 -12.164 7.16 1 91.5 94 ASN A C 1
ATOM 722 O O . ASN A 1 94 ? -2.588 -12.211 7.695 1 91.5 94 ASN A O 1
ATOM 726 N N . ASP A 1 95 ? -0.56 -11.203 7.324 1 89.44 95 ASP A N 1
ATOM 727 C CA . ASP A 1 95 ? -0.922 -10.023 8.094 1 89.44 95 ASP A CA 1
ATOM 728 C C . ASP A 1 95 ? -2.115 -9.297 7.473 1 89.44 95 ASP A C 1
ATOM 730 O O . ASP A 1 95 ? -2.064 -8.906 6.305 1 89.44 95 ASP A O 1
ATOM 734 N N . ALA A 1 96 ? -3.123 -9.023 8.234 1 87.94 96 ALA A N 1
ATOM 735 C CA . ALA A 1 96 ? -4.391 -8.5 7.734 1 87.94 96 ALA A CA 1
ATOM 736 C C . ALA A 1 96 ? -4.227 -7.082 7.195 1 87.94 96 ALA A C 1
ATOM 738 O O . ALA A 1 96 ? -5.07 -6.598 6.438 1 87.94 96 ALA A O 1
ATOM 739 N N . HIS A 1 97 ? -3.193 -6.461 7.559 1 89.38 97 HIS A N 1
ATOM 740 C CA . HIS A 1 97 ? -3.02 -5.074 7.137 1 89.38 97 HIS A CA 1
ATOM 741 C C . HIS A 1 97 ? -2.426 -4.996 5.734 1 89.38 97 HIS A C 1
ATOM 743 O O . HIS A 1 97 ? -2.66 -4.023 5.012 1 89.38 97 HIS A O 1
ATOM 749 N N . PHE A 1 98 ? -1.695 -6.016 5.367 1 93.25 98 PHE A N 1
ATOM 750 C CA . PHE A 1 98 ? -0.932 -5.871 4.133 1 93.25 98 PHE A CA 1
ATOM 751 C C . PHE A 1 98 ? -1.276 -6.984 3.15 1 93.25 98 PHE A C 1
ATOM 753 O O . PHE A 1 98 ? -1.013 -6.867 1.952 1 93.25 98 PHE A O 1
ATOM 760 N N . ILE A 1 99 ? -1.826 -8.055 3.666 1 95 99 ILE A N 1
ATOM 761 C CA . ILE A 1 99 ? -2.027 -9.234 2.834 1 95 99 ILE A CA 1
ATOM 762 C C . ILE A 1 99 ? -3.504 -9.625 2.836 1 95 99 ILE A C 1
ATOM 764 O O . ILE A 1 99 ? -4.098 -9.82 3.898 1 95 99 ILE A O 1
ATOM 768 N N . GLY A 1 100 ? -4.082 -9.773 1.667 1 92.5 100 GLY A N 1
ATOM 769 C CA . GLY A 1 100 ? -5.492 -10.094 1.531 1 92.5 100 GLY A CA 1
ATOM 770 C C . GLY A 1 100 ? -5.781 -11.57 1.719 1 92.5 100 GLY A C 1
ATOM 771 O O . GLY A 1 100 ? -6.785 -11.938 2.334 1 92.5 100 GLY A O 1
ATOM 772 N N . HIS A 1 101 ? -4.961 -12.375 1.114 1 94.81 101 HIS A N 1
ATOM 773 C CA . HIS A 1 101 ? -5.133 -13.82 1.248 1 94.81 101 HIS A CA 1
ATOM 774 C C . HIS A 1 101 ? -3.902 -14.469 1.872 1 94.81 101 HIS A C 1
ATOM 776 O O . HIS A 1 101 ? -3.838 -14.641 3.092 1 94.81 101 HIS A O 1
ATOM 782 N N . CYS A 1 102 ? -2.896 -14.695 1.011 1 96.88 102 CYS A N 1
ATOM 783 C CA . CYS A 1 102 ? -1.717 -15.375 1.532 1 96.88 102 CYS A CA 1
ATOM 784 C C . CYS A 1 102 ? -0.519 -15.172 0.613 1 96.88 102 CYS A C 1
ATOM 786 O O . CYS A 1 102 ? -0.655 -15.211 -0.611 1 96.88 102 CYS A O 1
ATOM 788 N N . LEU A 1 103 ? 0.584 -14.883 1.19 1 98.44 103 LEU A N 1
ATOM 789 C CA . LEU A 1 103 ? 1.906 -14.938 0.577 1 98.44 103 LEU A CA 1
ATOM 790 C C . LEU A 1 103 ? 2.805 -15.93 1.307 1 98.44 103 LEU A C 1
ATOM 792 O O . LEU A 1 103 ? 3.189 -15.695 2.455 1 98.44 103 LEU A O 1
ATOM 796 N N . LEU A 1 104 ? 3.105 -17.031 0.687 1 98.75 104 LEU A N 1
ATOM 797 C CA . LEU A 1 104 ? 3.953 -18.062 1.285 1 98.75 104 LEU A CA 1
ATOM 798 C C . LEU A 1 104 ? 5.379 -17.969 0.751 1 98.75 104 LEU A C 1
ATOM 800 O O . LEU A 1 104 ? 5.613 -18.172 -0.444 1 98.75 104 LEU A O 1
ATOM 804 N N . GLU A 1 105 ? 6.285 -17.609 1.59 1 98.75 105 GLU A N 1
ATOM 805 C CA . GLU A 1 105 ? 7.707 -17.516 1.278 1 98.75 105 GLU A CA 1
ATOM 806 C C . GLU A 1 105 ? 8.422 -18.828 1.59 1 98.75 105 GLU A C 1
ATOM 808 O O . GLU A 1 105 ? 8.375 -19.312 2.723 1 98.75 105 GLU A O 1
ATOM 813 N N . CYS A 1 106 ? 9.062 -19.406 0.59 1 98.44 106 CYS A N 1
ATOM 814 C CA . CYS A 1 106 ? 9.781 -20.656 0.778 1 98.44 106 CYS A CA 1
ATOM 815 C C . CYS A 1 106 ? 11.219 -20.531 0.284 1 98.44 106 CYS A C 1
ATOM 817 O O . CYS A 1 106 ? 11.484 -19.844 -0.701 1 98.44 106 CYS A O 1
ATOM 819 N N . GLU A 1 107 ? 12.086 -21.188 0.96 1 97.75 107 GLU A N 1
ATOM 820 C CA . GLU A 1 107 ? 13.445 -21.406 0.461 1 97.75 107 GLU A CA 1
ATOM 821 C C . GLU A 1 107 ? 13.641 -22.844 0 1 97.75 107 GLU A C 1
ATOM 823 O O . GLU A 1 107 ? 13.445 -23.781 0.777 1 97.75 107 GLU A O 1
ATOM 828 N N . LEU A 1 108 ? 13.945 -22.984 -1.248 1 97.12 108 LEU A N 1
ATOM 829 C CA . LEU A 1 108 ? 14.172 -24.297 -1.832 1 97.12 108 LEU A CA 1
ATOM 830 C C . LEU A 1 108 ? 15.656 -24.578 -1.994 1 97.12 108 LEU A C 1
ATOM 832 O O . LEU A 1 108 ? 16.422 -23.688 -2.418 1 97.12 108 LEU A O 1
ATOM 836 N N . GLU A 1 109 ? 16.031 -25.719 -1.601 1 93.56 109 GLU A N 1
ATOM 837 C CA . GLU A 1 109 ? 17.422 -26.125 -1.77 1 93.56 109 GLU A CA 1
ATOM 838 C C . GLU A 1 109 ? 17.719 -26.531 -3.211 1 93.56 109 GLU A C 1
ATOM 840 O O . GLU A 1 109 ? 17 -27.375 -3.773 1 93.56 109 GLU A O 1
ATOM 845 N N . THR A 1 110 ? 18.625 -25.844 -3.729 1 88.31 110 THR A N 1
ATOM 846 C CA . THR A 1 110 ? 19.156 -26.25 -5.031 1 88.31 110 THR A CA 1
ATOM 847 C C . THR A 1 110 ? 20.609 -26.688 -4.926 1 88.31 110 THR A C 1
ATOM 849 O O . THR A 1 110 ? 21.172 -26.719 -3.828 1 88.31 110 THR A O 1
ATOM 852 N N . GLY A 1 111 ? 21.266 -27.203 -5.887 1 78.5 111 GLY A N 1
ATOM 853 C CA . GLY A 1 111 ? 22.656 -27.641 -5.852 1 78.5 111 GLY A CA 1
ATOM 854 C C . GLY A 1 111 ? 23.641 -26.484 -5.719 1 78.5 111 GLY A C 1
ATOM 855 O O . GLY A 1 111 ? 24.781 -26.688 -5.305 1 78.5 111 GLY A O 1
ATOM 856 N N . THR A 1 112 ? 23.375 -25.328 -6.031 1 77.31 112 THR A N 1
ATOM 857 C CA . THR A 1 112 ? 24.297 -24.203 -6.051 1 77.31 112 THR A CA 1
ATOM 858 C C . THR A 1 112 ? 23.859 -23.141 -5.043 1 77.31 112 THR A C 1
ATOM 860 O O . THR A 1 112 ? 24.562 -22.891 -4.062 1 77.31 112 THR A O 1
ATOM 863 N N . ALA A 1 113 ? 22.859 -22.453 -5.207 1 83.81 113 ALA A N 1
ATOM 864 C CA . ALA A 1 113 ? 22.328 -21.406 -4.336 1 83.81 113 ALA A CA 1
ATOM 865 C C . ALA A 1 113 ? 20.828 -21.609 -4.09 1 83.81 113 ALA A C 1
ATOM 867 O O . ALA A 1 113 ? 20.141 -22.203 -4.914 1 83.81 113 ALA A O 1
ATOM 868 N N . PRO A 1 114 ? 20.422 -21.141 -2.953 1 92.19 114 PRO A N 1
ATOM 869 C CA . PRO A 1 114 ? 19 -21.312 -2.648 1 92.19 114 PRO A CA 1
ATOM 870 C C . PRO A 1 114 ? 18.094 -20.547 -3.617 1 92.19 114 PRO A C 1
ATOM 872 O O . PRO A 1 114 ? 18.484 -19.484 -4.129 1 92.19 114 PRO A O 1
ATOM 875 N N . LEU A 1 115 ? 17.016 -21.172 -3.916 1 96.81 115 LEU A N 1
ATOM 876 C CA . LEU A 1 115 ? 15.938 -20.547 -4.664 1 96.81 115 LEU A CA 1
ATOM 877 C C . LEU A 1 115 ? 14.82 -20.078 -3.73 1 96.81 115 LEU A C 1
ATOM 879 O O . LEU A 1 115 ? 14.25 -20.891 -2.998 1 96.81 115 LEU A O 1
ATOM 883 N N . THR A 1 116 ? 14.609 -18.812 -3.666 1 98.31 116 THR A N 1
ATOM 884 C CA . THR A 1 116 ? 13.508 -18.297 -2.863 1 98.31 116 THR A CA 1
ATOM 885 C C . THR A 1 116 ? 12.227 -18.203 -3.693 1 98.31 116 THR A C 1
ATOM 887 O O . THR A 1 116 ? 12.219 -17.594 -4.762 1 98.31 116 THR A O 1
ATOM 890 N N . LEU A 1 117 ? 11.203 -18.828 -3.217 1 98.75 117 LEU A N 1
ATOM 891 C CA . LEU A 1 117 ? 9.906 -18.844 -3.881 1 98.75 117 LEU A CA 1
ATOM 892 C C . LEU A 1 117 ? 8.883 -18.047 -3.08 1 98.75 117 LEU A C 1
ATOM 894 O O . LEU A 1 117 ? 8.719 -18.266 -1.877 1 98.75 117 LEU A O 1
ATOM 898 N N . PHE A 1 118 ? 8.273 -17.109 -3.732 1 98.94 118 PHE A N 1
ATOM 899 C CA . PHE A 1 118 ? 7.059 -16.484 -3.209 1 98.94 118 PHE A CA 1
ATOM 900 C C . PHE A 1 118 ? 5.824 -17.031 -3.914 1 98.94 118 PHE A C 1
ATOM 902 O O . PHE A 1 118 ? 5.621 -16.781 -5.102 1 98.94 118 PHE A O 1
ATOM 909 N N . ALA A 1 119 ? 5.039 -17.828 -3.213 1 98.94 119 ALA A N 1
ATOM 910 C CA . ALA A 1 119 ? 3.746 -18.328 -3.676 1 98.94 119 ALA A CA 1
ATOM 911 C C . ALA A 1 119 ? 2.609 -17.422 -3.221 1 98.94 119 ALA A C 1
ATOM 913 O O . ALA A 1 119 ? 2.395 -17.234 -2.021 1 98.94 119 ALA A O 1
ATOM 914 N N . ALA A 1 120 ? 1.837 -16.953 -4.211 1 98.69 120 ALA A N 1
ATOM 915 C CA . ALA A 1 120 ? 0.986 -15.82 -3.826 1 98.69 120 ALA A CA 1
ATOM 916 C C . ALA A 1 120 ? -0.442 -16.016 -4.324 1 98.69 120 ALA A C 1
ATOM 918 O O . ALA A 1 120 ? -0.661 -16.609 -5.383 1 98.69 120 ALA A O 1
ATOM 919 N N . HIS A 1 121 ? -1.365 -15.562 -3.623 1 98.75 121 HIS A N 1
ATOM 920 C CA . HIS A 1 121 ? -2.744 -15.273 -4 1 98.75 121 HIS A CA 1
ATOM 921 C C . HIS A 1 121 ? -3.172 -13.891 -3.514 1 98.75 121 HIS A C 1
ATOM 923 O O . HIS A 1 121 ? -3.559 -13.727 -2.354 1 98.75 121 HIS A O 1
ATOM 929 N N . PHE A 1 122 ? -3.086 -12.883 -4.434 1 98.12 122 PHE A N 1
ATOM 930 C CA . PHE A 1 122 ? -3.355 -11.5 -4.062 1 98.12 122 PHE A CA 1
ATOM 931 C C . PHE A 1 122 ? -4.855 -11.25 -3.947 1 98.12 122 PHE A C 1
ATOM 933 O O . PHE A 1 122 ? -5.66 -12.078 -4.387 1 98.12 122 PHE A O 1
ATOM 940 N N . ASP A 1 123 ? -5.258 -10.109 -3.398 1 96.69 123 ASP A N 1
ATOM 941 C CA . ASP A 1 123 ? -6.645 -9.703 -3.191 1 96.69 123 ASP A CA 1
ATOM 942 C C . ASP A 1 123 ? -7.445 -9.789 -4.488 1 96.69 123 ASP A C 1
ATOM 944 O O . ASP A 1 123 ? -6.957 -9.398 -5.551 1 96.69 123 ASP A O 1
ATOM 948 N N . SER A 1 124 ? -8.609 -10.297 -4.363 1 95.69 124 SER A N 1
ATOM 949 C CA . SER A 1 124 ? -9.391 -10.539 -5.566 1 95.69 124 SER A CA 1
ATOM 950 C C . SER A 1 124 ? -10.336 -9.375 -5.859 1 95.69 124 SER A C 1
ATOM 952 O O . SER A 1 124 ? -11.016 -9.359 -6.883 1 95.69 124 SER A O 1
ATOM 954 N N . HIS A 1 125 ? -10.344 -8.336 -5.059 1 93.75 125 HIS A N 1
ATOM 955 C CA . HIS A 1 125 ? -11.414 -7.359 -5.203 1 93.75 125 HIS A CA 1
ATOM 956 C C . HIS A 1 125 ? -10.859 -5.973 -5.504 1 93.75 125 HIS A C 1
ATOM 958 O O . HIS A 1 125 ? -11.469 -5.199 -6.242 1 93.75 125 HIS A O 1
ATOM 964 N N . HIS A 1 126 ? -9.719 -5.617 -4.918 1 93.75 126 HIS A N 1
ATOM 965 C CA . HIS A 1 126 ? -9.328 -4.215 -4.949 1 93.75 126 HIS A CA 1
ATOM 966 C C . HIS A 1 126 ? -7.902 -4.051 -5.461 1 93.75 126 HIS A C 1
ATOM 968 O O . HIS A 1 126 ? -6.957 -4.551 -4.848 1 93.75 126 HIS A O 1
ATOM 974 N N . GLU A 1 127 ? -7.75 -3.248 -6.551 1 95.81 127 GLU A N 1
ATOM 975 C CA . GLU A 1 127 ? -6.445 -2.955 -7.133 1 95.81 127 GLU A CA 1
ATOM 976 C C . GLU A 1 127 ? -5.512 -2.316 -6.109 1 95.81 127 GLU A C 1
ATOM 978 O O . GLU A 1 127 ? -4.336 -2.678 -6.02 1 95.81 127 GLU A O 1
ATOM 983 N N . ASN A 1 128 ? -6.039 -1.385 -5.258 1 95.31 128 ASN A N 1
ATOM 984 C CA . ASN A 1 128 ? -5.23 -0.694 -4.258 1 95.31 128 ASN A CA 1
ATOM 985 C C . ASN A 1 128 ? -4.637 -1.67 -3.244 1 95.31 128 ASN A C 1
ATOM 987 O O . ASN A 1 128 ? -3.475 -1.545 -2.861 1 95.31 128 ASN A O 1
ATOM 991 N N . LEU A 1 129 ? -5.465 -2.594 -2.857 1 96.19 129 LEU A N 1
ATOM 992 C CA . LEU A 1 129 ? -4.996 -3.562 -1.876 1 96.19 129 LEU A CA 1
ATOM 993 C C . LEU A 1 129 ? -3.945 -4.488 -2.484 1 96.19 129 LEU A C 1
ATOM 995 O O . LEU A 1 129 ? -2.973 -4.852 -1.82 1 96.19 129 LEU A O 1
ATOM 999 N N . ARG A 1 130 ? -4.137 -4.867 -3.746 1 97.94 130 ARG A N 1
ATOM 1000 C CA . ARG A 1 130 ? -3.125 -5.672 -4.422 1 97.94 130 ARG A CA 1
ATOM 1001 C C . ARG A 1 130 ? -1.811 -4.906 -4.543 1 97.94 130 ARG A C 1
ATOM 1003 O O . ARG A 1 130 ? -0.732 -5.496 -4.449 1 97.94 130 ARG A O 1
ATOM 1010 N N . PHE A 1 131 ? -1.928 -3.645 -4.805 1 97.94 131 PHE A N 1
ATOM 1011 C CA . PHE A 1 131 ? -0.72 -2.83 -4.871 1 97.94 131 PHE A CA 1
ATOM 1012 C C . PHE A 1 131 ? 0.005 -2.828 -3.531 1 97.94 131 PHE A C 1
ATOM 1014 O O . PHE A 1 131 ? 1.234 -2.9 -3.484 1 97.94 131 PHE A O 1
ATOM 1021 N N . VAL A 1 132 ? -0.729 -2.721 -2.438 1 97.62 132 VAL A N 1
ATOM 1022 C CA . VAL A 1 132 ? -0.158 -2.811 -1.099 1 97.62 132 VAL A CA 1
ATOM 1023 C C . VAL A 1 132 ? 0.571 -4.141 -0.936 1 97.62 132 VAL A C 1
ATOM 1025 O O . VAL A 1 132 ? 1.675 -4.191 -0.388 1 97.62 132 VAL A O 1
ATOM 1028 N N . GLU A 1 133 ? -0.028 -5.223 -1.405 1 97.94 133 GLU A N 1
ATOM 1029 C CA . GLU A 1 133 ? 0.594 -6.543 -1.331 1 97.94 133 GLU A CA 1
ATOM 1030 C C . GLU A 1 133 ? 1.899 -6.582 -2.121 1 97.94 133 GLU A C 1
ATOM 1032 O O . GLU A 1 133 ? 2.895 -7.145 -1.659 1 97.94 133 GLU A O 1
ATOM 1037 N N . ALA A 1 134 ? 1.875 -6 -3.299 1 98.19 134 ALA A N 1
ATOM 1038 C CA . ALA A 1 134 ? 3.086 -5.941 -4.113 1 98.19 134 ALA A CA 1
ATOM 1039 C C . ALA A 1 134 ? 4.191 -5.172 -3.398 1 98.19 134 ALA A C 1
ATOM 1041 O O . ALA A 1 134 ? 5.355 -5.578 -3.424 1 98.19 134 ALA A O 1
ATOM 1042 N N . ARG A 1 135 ? 3.846 -4.062 -2.768 1 96.69 135 ARG A N 1
ATOM 1043 C CA . ARG A 1 135 ? 4.816 -3.26 -2.027 1 96.69 135 ARG A CA 1
ATOM 1044 C C . ARG A 1 135 ? 5.348 -4.02 -0.818 1 96.69 135 ARG A C 1
ATOM 1046 O O . ARG A 1 135 ? 6.531 -3.928 -0.491 1 96.69 135 ARG A O 1
ATOM 1053 N N . TYR A 1 136 ? 4.496 -4.754 -0.095 1 96.88 136 TYR A N 1
ATOM 1054 C CA . TYR A 1 136 ? 4.918 -5.59 1.023 1 96.88 136 TYR A CA 1
ATOM 1055 C C . TYR A 1 136 ? 5.918 -6.645 0.57 1 96.88 136 TYR A C 1
ATOM 1057 O O . TYR A 1 136 ? 6.969 -6.82 1.192 1 96.88 136 TYR A O 1
ATOM 1065 N N . LEU A 1 137 ? 5.574 -7.289 -0.56 1 98.12 137 LEU A N 1
ATOM 1066 C CA . LEU A 1 137 ? 6.496 -8.266 -1.132 1 98.12 137 LEU A CA 1
ATOM 1067 C C . LEU A 1 137 ? 7.859 -7.641 -1.402 1 98.12 137 LEU A C 1
ATOM 1069 O O . LEU A 1 137 ? 8.891 -8.219 -1.065 1 98.12 137 LEU A O 1
ATOM 1073 N N . ARG A 1 138 ? 7.855 -6.488 -2.021 1 96.5 138 ARG A N 1
ATOM 1074 C CA . ARG A 1 138 ? 9.094 -5.777 -2.316 1 96.5 138 ARG A CA 1
ATOM 1075 C C . ARG A 1 138 ? 9.898 -5.523 -1.045 1 96.5 138 ARG A C 1
ATOM 1077 O O . ARG A 1 138 ? 11.125 -5.605 -1.055 1 96.5 138 ARG A O 1
ATOM 1084 N N . SER A 1 139 ? 9.203 -5.227 0.066 1 94.5 139 SER A N 1
ATOM 1085 C CA . SER A 1 139 ? 9.867 -4.898 1.324 1 94.5 139 SER A CA 1
ATOM 1086 C C . SER A 1 139 ? 10.609 -6.109 1.888 1 94.5 139 SER A C 1
ATOM 1088 O O . SER A 1 139 ? 11.484 -5.961 2.736 1 94.5 139 SER A O 1
ATOM 1090 N N . LEU A 1 140 ? 10.242 -7.277 1.452 1 96.19 140 LEU A N 1
ATOM 1091 C CA . LEU A 1 140 ? 10.883 -8.5 1.92 1 96.19 140 LEU A CA 1
ATOM 1092 C C . LEU A 1 140 ? 12.18 -8.758 1.168 1 96.19 140 LEU A C 1
ATOM 1094 O O . LEU A 1 140 ? 12.93 -9.68 1.51 1 96.19 140 LEU A O 1
ATOM 1098 N N . LEU A 1 141 ? 12.461 -7.914 0.166 1 96.88 141 LEU A N 1
ATOM 1099 C CA . LEU A 1 141 ? 13.578 -8.156 -0.74 1 96.88 141 LEU A CA 1
ATOM 1100 C C . LEU A 1 141 ? 14.648 -7.078 -0.591 1 96.88 141 LEU A C 1
ATOM 1102 O O . LEU A 1 141 ? 14.336 -5.883 -0.603 1 96.88 141 LEU A O 1
ATOM 1106 N N . ALA A 1 142 ? 15.836 -7.484 -0.441 1 93.88 142 ALA A N 1
ATOM 1107 C CA . ALA A 1 142 ? 16.953 -6.566 -0.606 1 93.88 142 ALA A CA 1
ATOM 1108 C C . ALA A 1 142 ? 17.344 -6.426 -2.076 1 93.88 142 ALA A C 1
ATOM 1110 O O . ALA A 1 142 ? 17.672 -7.414 -2.734 1 93.88 142 ALA A O 1
ATOM 1111 N N . PRO A 1 143 ? 17.359 -5.281 -2.57 1 93.31 143 PRO A N 1
ATOM 1112 C CA . PRO A 1 143 ? 17.547 -5.086 -4.012 1 93.31 143 PRO A CA 1
ATOM 1113 C C . PRO A 1 143 ? 18.812 -5.754 -4.531 1 93.31 143 PRO A C 1
ATOM 1115 O O . PRO A 1 143 ? 18.797 -6.402 -5.582 1 93.31 143 PRO A O 1
ATOM 1118 N N . SER A 1 144 ? 19.922 -5.578 -3.809 1 94.5 144 SER A N 1
ATOM 1119 C CA . SER A 1 144 ? 21.188 -6.164 -4.258 1 94.5 144 SER A CA 1
ATOM 1120 C C . SER A 1 144 ? 21.125 -7.688 -4.266 1 94.5 144 SER A C 1
ATOM 1122 O O . SER A 1 144 ? 21.562 -8.328 -5.219 1 94.5 144 SER A O 1
ATOM 1124 N N . ALA A 1 145 ? 20.562 -8.234 -3.234 1 94.94 145 ALA A N 1
ATOM 1125 C CA . ALA A 1 145 ? 20.406 -9.68 -3.15 1 94.94 145 ALA A CA 1
ATOM 1126 C C . ALA A 1 145 ? 19.469 -10.203 -4.238 1 94.94 145 ALA A C 1
ATOM 1128 O O . ALA A 1 145 ? 19.734 -11.258 -4.832 1 94.94 145 ALA A O 1
ATOM 1129 N N . PHE A 1 146 ? 18.438 -9.492 -4.48 1 97.5 146 PHE A N 1
ATOM 1130 C CA . PHE A 1 146 ? 17.469 -9.867 -5.504 1 97.5 146 PHE A CA 1
ATOM 1131 C C . PHE A 1 146 ? 18.125 -9.883 -6.883 1 97.5 146 PHE A C 1
ATOM 1133 O O . PHE A 1 146 ? 17.906 -10.812 -7.664 1 97.5 146 PHE A O 1
ATOM 1140 N N . ALA A 1 147 ? 18.906 -8.898 -7.176 1 94.62 147 ALA A N 1
ATOM 1141 C CA . ALA A 1 147 ? 19.531 -8.766 -8.484 1 94.62 147 ALA A CA 1
ATOM 1142 C C . ALA A 1 147 ? 20.531 -9.898 -8.742 1 94.62 147 ALA A C 1
ATOM 1144 O O . ALA A 1 147 ? 20.688 -10.344 -9.875 1 94.62 147 ALA A O 1
ATOM 1145 N N . GLN A 1 148 ? 21.078 -10.352 -7.656 1 94.75 148 GLN A N 1
ATOM 1146 C CA . GLN A 1 148 ? 22.141 -11.344 -7.805 1 94.75 148 GLN A CA 1
ATOM 1147 C C . GLN A 1 148 ? 21.641 -12.75 -7.496 1 94.75 148 GLN A C 1
ATOM 1149 O O . GLN A 1 148 ? 22.312 -13.734 -7.789 1 94.75 148 GLN A O 1
ATOM 1154 N N . GLY A 1 149 ? 20.484 -12.82 -6.922 1 96 149 GLY A N 1
ATOM 1155 C CA . GLY A 1 149 ? 19.984 -14.109 -6.457 1 96 149 GLY A CA 1
ATOM 1156 C C . GLY A 1 149 ? 18.906 -14.688 -7.359 1 96 149 GLY A C 1
ATOM 1157 O O . GLY A 1 149 ? 1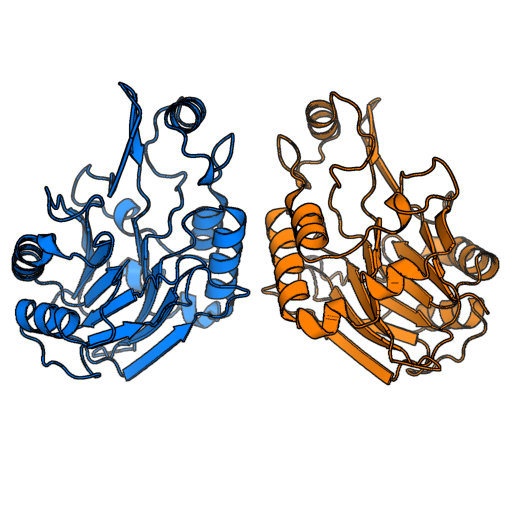8.609 -14.125 -8.414 1 96 149 GLY A O 1
ATOM 1158 N N . THR A 1 150 ? 18.469 -15.867 -7.012 1 96.81 150 THR A N 1
ATOM 1159 C CA . THR A 1 150 ? 17.406 -16.547 -7.746 1 96.81 150 THR A CA 1
ATOM 1160 C C . THR A 1 150 ? 16.094 -16.5 -6.961 1 96.81 150 THR A C 1
ATOM 1162 O O . THR A 1 150 ? 16.016 -17.016 -5.848 1 96.81 150 THR A O 1
ATOM 1165 N N . PHE A 1 151 ? 15.133 -15.859 -7.504 1 98.31 151 PHE A N 1
ATOM 1166 C CA . PHE A 1 151 ? 13.812 -15.68 -6.898 1 98.31 151 PHE A CA 1
ATOM 1167 C C . PHE A 1 151 ? 12.711 -16.016 -7.895 1 98.31 151 PHE A C 1
ATOM 1169 O O . PHE A 1 151 ? 12.859 -15.789 -9.094 1 98.31 151 PHE A O 1
ATOM 1176 N N . LEU A 1 152 ? 11.648 -16.594 -7.387 1 98.69 152 LEU A N 1
ATOM 1177 C CA . LEU A 1 152 ? 10.43 -16.891 -8.141 1 98.69 152 LEU A CA 1
ATOM 1178 C C . LEU A 1 152 ? 9.203 -16.312 -7.438 1 98.69 152 LEU A C 1
ATOM 1180 O O . LEU A 1 152 ? 9.094 -16.375 -6.211 1 98.69 152 LEU A O 1
ATOM 1184 N N . LEU A 1 153 ? 8.383 -15.672 -8.117 1 98.94 153 LEU A N 1
ATOM 1185 C CA . LEU A 1 153 ? 7.027 -15.336 -7.707 1 98.94 153 LEU A CA 1
ATOM 1186 C C . LEU A 1 153 ? 6.004 -16.062 -8.57 1 98.94 153 LEU A C 1
ATOM 1188 O O . LEU A 1 153 ? 6.027 -15.953 -9.805 1 98.94 153 LEU A O 1
ATOM 1192 N N . ALA A 1 154 ? 5.148 -16.844 -7.957 1 98.94 154 ALA A N 1
ATOM 1193 C CA . ALA A 1 154 ? 4.172 -17.625 -8.703 1 98.94 154 ALA A CA 1
ATOM 1194 C C . ALA A 1 154 ? 2.793 -17.562 -8.055 1 98.94 154 ALA A C 1
ATOM 1196 O O . ALA A 1 154 ? 2.668 -17.703 -6.836 1 98.94 154 ALA A O 1
ATOM 1197 N N . GLY A 1 155 ? 1.794 -17.328 -8.852 1 98.88 155 GLY A N 1
ATOM 1198 C CA . GLY A 1 155 ? 0.448 -17.422 -8.312 1 98.88 155 GLY A CA 1
ATOM 1199 C C . GLY A 1 155 ? -0.551 -16.531 -9.039 1 98.88 155 GLY A C 1
ATOM 1200 O O . GLY A 1 155 ? -0.259 -16.016 -10.117 1 98.88 155 GLY A O 1
ATOM 1201 N N . ASP A 1 156 ? -1.794 -16.562 -8.555 1 98.88 156 ASP A N 1
ATOM 1202 C CA . ASP A 1 156 ? -2.865 -15.672 -9.008 1 98.88 156 ASP A CA 1
ATOM 1203 C C . ASP A 1 156 ? -2.746 -14.289 -8.367 1 98.88 156 ASP A C 1
ATOM 1205 O O . ASP A 1 156 ? -3.117 -14.109 -7.207 1 98.88 156 ASP A O 1
ATOM 1209 N N . LEU A 1 157 ? -2.279 -13.359 -9.18 1 98.81 157 LEU A N 1
ATOM 1210 C CA . LEU A 1 157 ? -2.045 -12.023 -8.648 1 98.81 157 LEU A CA 1
ATOM 1211 C C . LEU A 1 157 ? -3.264 -11.133 -8.867 1 98.81 157 LEU A C 1
ATOM 1213 O O . LEU A 1 157 ? -3.283 -9.977 -8.43 1 98.81 157 LEU A O 1
ATOM 1217 N N . ASN A 1 158 ? -4.242 -11.625 -9.594 1 98.44 158 ASN A N 1
ATOM 1218 C CA . ASN A 1 158 ? -5.508 -10.93 -9.82 1 98.44 158 ASN A CA 1
ATOM 1219 C C . ASN A 1 158 ? -5.293 -9.539 -10.414 1 98.44 158 ASN A C 1
ATOM 1221 O O . ASN A 1 158 ? -5.992 -8.594 -10.047 1 98.44 158 ASN A O 1
ATOM 1225 N N . SER A 1 159 ? -4.273 -9.414 -11.258 1 98.62 159 SER A N 1
ATOM 1226 C CA . SER A 1 159 ? -3.9 -8.109 -11.797 1 98.62 159 SER A CA 1
ATOM 1227 C C . SER A 1 159 ? -3.604 -8.188 -13.289 1 98.62 159 SER A C 1
ATOM 1229 O O . SER A 1 159 ? -3.236 -9.25 -13.797 1 98.62 159 SER A O 1
ATOM 1231 N N . LEU A 1 160 ? -3.717 -7.066 -13.938 1 98.56 160 LEU A N 1
ATOM 1232 C CA . LEU A 1 160 ? -3.533 -7.02 -15.383 1 98.56 160 LEU A CA 1
ATOM 1233 C C . LEU A 1 160 ? -2.141 -6.508 -15.742 1 98.56 160 LEU A C 1
ATOM 1235 O O . LEU A 1 160 ? -1.604 -5.633 -15.062 1 98.56 160 LEU A O 1
ATOM 1239 N N . SER A 1 161 ? -1.6 -7.043 -16.812 1 98.5 161 SER A N 1
ATOM 1240 C CA . SER A 1 161 ? -0.33 -6.578 -17.359 1 98.5 161 SER A CA 1
ATOM 1241 C C . SER A 1 161 ? -0.543 -5.77 -18.625 1 98.5 161 SER A C 1
ATOM 1243 O O . SER A 1 161 ? -1.28 -6.195 -19.531 1 98.5 161 SER A O 1
ATOM 1245 N N . ARG A 1 162 ? 0.204 -4.684 -18.734 1 95.88 162 ARG A N 1
ATOM 1246 C CA . ARG A 1 162 ? 0.142 -3.877 -19.938 1 95.88 162 ARG A CA 1
ATOM 1247 C C . ARG A 1 162 ? 0.655 -4.66 -21.141 1 95.88 162 ARG A C 1
ATOM 1249 O O . ARG A 1 162 ? 0.306 -4.352 -22.297 1 95.88 162 ARG A O 1
ATOM 1256 N N . ALA A 1 163 ? 1.464 -5.586 -20.906 1 96.88 163 ALA A N 1
ATOM 1257 C CA . ALA A 1 163 ? 2.162 -6.297 -21.969 1 96.88 163 ALA A CA 1
ATOM 1258 C C . ALA A 1 163 ? 1.252 -7.332 -22.625 1 96.88 163 ALA A C 1
ATOM 1260 O O . ALA A 1 163 ? 1.574 -7.863 -23.688 1 96.88 163 ALA A O 1
ATOM 1261 N N . ASP A 1 164 ? 0.149 -7.637 -21.984 1 97.81 164 ASP A N 1
ATOM 1262 C CA . ASP A 1 164 ? -0.744 -8.641 -22.562 1 97.81 164 ASP A CA 1
ATOM 1263 C C . ASP A 1 164 ? -1.545 -8.062 -23.719 1 97.81 164 ASP A C 1
ATOM 1265 O O . ASP A 1 164 ? -1.837 -6.863 -23.75 1 97.81 164 ASP A O 1
ATOM 1269 N N . PRO A 1 165 ? -1.857 -8.859 -24.719 1 96.88 165 PRO A N 1
ATOM 1270 C CA . PRO A 1 165 ? -2.479 -8.367 -25.953 1 96.88 165 PRO A CA 1
ATOM 1271 C C . PRO A 1 165 ? -3.984 -8.156 -25.797 1 96.88 165 PRO A C 1
ATOM 1273 O O . PRO A 1 165 ? -4.77 -8.773 -26.531 1 96.88 165 PRO A O 1
ATOM 1276 N N . TYR A 1 166 ? -4.344 -7.195 -25 1 96.56 166 TYR A N 1
ATOM 1277 C CA . TYR A 1 166 ? -5.75 -6.887 -24.781 1 96.56 166 TYR A CA 1
ATOM 1278 C C . TYR A 1 166 ? -6.355 -6.211 -26.016 1 96.56 166 TYR A C 1
ATOM 1280 O O . TYR A 1 166 ? -5.645 -5.578 -26.797 1 96.56 166 TYR A O 1
ATOM 1288 N N . PRO A 1 167 ? -7.66 -6.422 -26.188 1 94.94 167 PRO A N 1
ATOM 1289 C CA . PRO A 1 167 ? -8.312 -5.641 -27.25 1 94.94 167 PRO A CA 1
ATOM 1290 C C . PRO A 1 167 ? -8.266 -4.141 -26.984 1 94.94 167 PRO A C 1
ATOM 1292 O O . PRO A 1 167 ? -8.156 -3.713 -25.828 1 94.94 167 PRO A O 1
ATOM 1295 N N . VAL A 1 168 ? -8.359 -3.348 -28 1 94.56 168 VAL A N 1
ATOM 1296 C CA . VAL A 1 168 ? -8.234 -1.896 -27.922 1 94.56 168 VAL A CA 1
ATOM 1297 C C . VAL A 1 168 ? -9.344 -1.333 -27.031 1 94.56 168 VAL A C 1
ATOM 1299 O O . VAL A 1 168 ? -9.156 -0.31 -26.375 1 94.56 168 VAL A O 1
ATOM 1302 N N . ASP A 1 169 ? -10.469 -2.045 -26.984 1 96.25 169 ASP A N 1
ATOM 1303 C CA . ASP A 1 169 ? -11.602 -1.554 -26.203 1 96.25 169 ASP A CA 1
ATOM 1304 C C . ASP A 1 169 ? -11.68 -2.254 -24.844 1 96.25 169 ASP A C 1
ATOM 1306 O O . ASP A 1 169 ? -12.773 -2.514 -24.344 1 96.25 169 ASP A O 1
ATOM 1310 N N . LEU A 1 170 ? -10.492 -2.623 -24.281 1 96.38 170 LEU A N 1
ATOM 1311 C CA . LEU A 1 170 ? -10.414 -3.332 -23.016 1 96.38 170 LEU A CA 1
ATOM 1312 C C . LEU A 1 170 ? -11.25 -2.635 -21.953 1 96.38 170 LEU A C 1
ATOM 1314 O O . LEU A 1 170 ? -12.008 -3.287 -21.219 1 96.38 170 LEU A O 1
ATOM 1318 N N . ALA A 1 171 ? -11.156 -1.337 -21.844 1 95.38 171 ALA A N 1
ATOM 1319 C CA . ALA A 1 171 ? -11.852 -0.578 -20.812 1 95.38 171 ALA A CA 1
ATOM 1320 C C . ALA A 1 171 ? -13.359 -0.791 -20.891 1 95.38 171 ALA A C 1
ATOM 1322 O O . ALA A 1 171 ? -14.023 -1.017 -19.875 1 95.38 171 ALA A O 1
ATOM 1323 N N . ASP A 1 172 ? -13.93 -0.714 -22.078 1 95.5 172 ASP A N 1
ATOM 1324 C CA . ASP A 1 172 ? -15.359 -0.916 -22.281 1 95.5 172 ASP A CA 1
ATOM 1325 C C . ASP A 1 172 ? -15.766 -2.352 -21.953 1 95.5 172 ASP A C 1
ATOM 1327 O O . ASP A 1 172 ? -16.812 -2.586 -21.344 1 95.5 172 ASP A O 1
ATOM 1331 N N . ARG A 1 173 ? -14.93 -3.266 -22.391 1 95.88 173 ARG A N 1
ATOM 1332 C CA . ARG A 1 173 ? -15.25 -4.672 -22.156 1 95.88 173 ARG A CA 1
ATOM 1333 C C . ARG A 1 173 ? -15.234 -5.008 -20.672 1 95.88 173 ARG A C 1
ATOM 1335 O O . ARG A 1 173 ? -16.094 -5.754 -20.188 1 95.88 173 ARG A O 1
ATOM 1342 N N . VAL A 1 174 ? -14.211 -4.477 -19.969 1 95.94 174 VAL A N 1
ATOM 1343 C CA . VAL A 1 174 ? -14.133 -4.684 -18.516 1 95.94 174 VAL A CA 1
ATOM 1344 C C . VAL A 1 174 ? -15.414 -4.195 -17.859 1 95.94 174 VAL A C 1
ATOM 1346 O O . VAL A 1 174 ? -15.961 -4.863 -16.984 1 95.94 174 VAL A O 1
ATOM 1349 N N . ARG A 1 175 ? -15.891 -2.998 -18.266 1 93.75 175 ARG A N 1
ATOM 1350 C CA . ARG A 1 175 ? -17.141 -2.443 -17.734 1 93.75 175 ARG A CA 1
ATOM 1351 C C . ARG A 1 175 ? -18.328 -3.344 -18.078 1 93.75 175 ARG A C 1
ATOM 1353 O O . ARG A 1 175 ? -19.172 -3.619 -17.219 1 93.75 175 ARG A O 1
ATOM 1360 N N . ARG A 1 176 ? -18.422 -3.844 -19.281 1 95.06 176 ARG A N 1
ATOM 1361 C CA . ARG A 1 176 ? -19.562 -4.613 -19.781 1 95.06 176 ARG A CA 1
ATOM 1362 C C . ARG A 1 176 ? -19.672 -5.953 -19.062 1 95.06 176 ARG A C 1
ATOM 1364 O O . ARG A 1 176 ? -20.766 -6.449 -18.812 1 95.06 176 ARG A O 1
ATOM 1371 N N . VAL A 1 177 ? -18.5 -6.469 -18.703 1 96.06 177 VAL A N 1
ATOM 1372 C CA . VAL A 1 177 ? -18.531 -7.781 -18.078 1 96.06 177 VAL A CA 1
ATOM 1373 C C . VAL A 1 177 ? -18.562 -7.621 -16.547 1 96.06 177 VAL A C 1
ATOM 1375 O O . VAL A 1 177 ? -18.547 -8.609 -15.82 1 96.06 177 VAL A O 1
ATOM 1378 N N . GLY A 1 178 ? -18.484 -6.465 -16.016 1 94.12 178 GLY A N 1
ATOM 1379 C CA . GLY A 1 178 ? -18.672 -6.172 -14.609 1 94.12 178 GLY A CA 1
ATOM 1380 C C . GLY A 1 178 ? -17.422 -6.453 -13.781 1 94.12 178 GLY A C 1
ATOM 1381 O O . GLY A 1 178 ? -17.531 -6.906 -12.641 1 94.12 178 GLY A O 1
ATOM 1382 N N . LEU A 1 179 ? -16.25 -6.348 -14.297 1 94.56 179 LEU A N 1
ATOM 1383 C CA . LEU A 1 179 ? -14.992 -6.543 -13.57 1 94.56 179 LEU A CA 1
ATOM 1384 C C . LEU A 1 179 ? -14.484 -5.227 -12.992 1 94.56 179 LEU A C 1
ATOM 1386 O O . LEU A 1 179 ? -13.406 -4.762 -13.359 1 94.56 179 LEU A O 1
ATOM 1390 N N . ASP A 1 180 ? -15.109 -4.715 -11.984 1 92.56 180 ASP A N 1
ATOM 1391 C CA . ASP A 1 180 ? -14.828 -3.422 -11.367 1 92.56 180 ASP A CA 1
ATOM 1392 C C . ASP A 1 180 ? -13.516 -3.453 -10.586 1 92.56 180 ASP A C 1
ATOM 1394 O O . ASP A 1 180 ? -12.93 -2.408 -10.32 1 92.56 180 ASP A O 1
ATOM 1398 N N . LYS A 1 181 ? -13.031 -4.664 -10.367 1 94.75 181 LYS A N 1
ATOM 1399 C CA . LYS A 1 181 ? -11.867 -4.828 -9.508 1 94.75 181 LYS A CA 1
ATOM 1400 C C . LYS A 1 181 ? -10.617 -4.215 -10.148 1 94.75 181 LYS A C 1
ATOM 1402 O O . LYS A 1 181 ? -9.609 -4 -9.469 1 94.75 181 LYS A O 1
ATOM 1407 N N . TYR A 1 182 ? -10.68 -3.928 -11.391 1 95.94 182 TYR A N 1
ATOM 1408 C CA . TYR A 1 182 ? -9.508 -3.381 -12.07 1 95.94 182 TYR A CA 1
ATOM 1409 C C . TYR A 1 182 ? -9.641 -1.872 -12.25 1 95.94 182 TYR A C 1
ATOM 1411 O O . TYR A 1 182 ? -8.719 -1.216 -12.734 1 95.94 182 TYR A O 1
ATOM 1419 N N . GLY A 1 183 ? -10.766 -1.329 -11.883 1 91.06 183 GLY A N 1
ATOM 1420 C CA . GLY A 1 183 ? -11.023 0.091 -12.062 1 91.06 183 GLY A CA 1
ATOM 1421 C C . GLY A 1 183 ? -11.602 0.426 -13.422 1 91.06 183 GLY A C 1
ATOM 1422 O O . GLY A 1 183 ? -11.703 -0.444 -14.289 1 91.06 183 GLY A O 1
ATOM 1423 N N . HIS A 1 184 ? -11.961 1.731 -13.555 1 90 184 HIS A N 1
ATOM 1424 C CA . HIS A 1 184 ? -12.469 2.297 -14.797 1 90 184 HIS A CA 1
ATOM 1425 C C . HIS A 1 184 ? -11.805 3.635 -15.109 1 90 184 HIS A C 1
ATOM 1427 O O . HIS A 1 184 ? -12.164 4.66 -14.523 1 90 184 HIS A O 1
ATOM 1433 N N . PRO A 1 185 ? -10.906 3.668 -16.094 1 91.56 185 PRO A N 1
ATOM 1434 C CA . PRO A 1 185 ? -10.406 2.543 -16.891 1 91.56 185 PRO A CA 1
ATOM 1435 C C . PRO A 1 185 ? -9.586 1.556 -16.062 1 91.56 185 PRO A C 1
ATOM 1437 O O . PRO A 1 185 ? -9.172 1.869 -14.945 1 91.56 185 PRO A O 1
ATOM 1440 N N . PRO A 1 186 ? -9.328 0.351 -16.641 1 95.81 186 PRO A N 1
ATOM 1441 C CA . PRO A 1 186 ? -8.57 -0.652 -15.898 1 95.81 186 PRO A CA 1
ATOM 1442 C C . PRO A 1 186 ? -7.148 -0.198 -15.578 1 95.81 186 PRO A C 1
ATOM 1444 O O . PRO A 1 186 ? -6.508 0.461 -16.391 1 95.81 186 PRO A O 1
ATOM 1447 N N . ARG A 1 187 ? -6.703 -0.597 -14.406 1 96 187 ARG A N 1
ATOM 1448 C CA . ARG A 1 187 ? -5.383 -0.201 -13.922 1 96 187 ARG A CA 1
ATOM 1449 C C . ARG A 1 187 ? -4.383 -1.345 -14.055 1 96 187 ARG A C 1
ATOM 1451 O O . ARG A 1 187 ? -4.773 -2.51 -14.148 1 96 187 ARG A O 1
ATOM 1458 N N . PHE A 1 188 ? -3.09 -1.011 -14.07 1 97.5 188 PHE A N 1
ATOM 1459 C CA . PHE A 1 188 ? -2.006 -1.96 -14.305 1 97.5 188 PHE A CA 1
ATOM 1460 C C . PHE A 1 188 ? -0.907 -1.785 -13.258 1 97.5 188 PHE A C 1
ATOM 1462 O O . PHE A 1 188 ? 0.215 -2.26 -13.453 1 97.5 188 PHE A O 1
ATOM 1469 N N . ASP A 1 189 ? -1.209 -1.142 -12.164 1 96.44 189 ASP A N 1
ATOM 1470 C CA . ASP A 1 189 ? -0.234 -0.63 -11.203 1 96.44 189 ASP A CA 1
ATOM 1471 C C . ASP A 1 189 ? 0.54 -1.77 -10.547 1 96.44 189 ASP A C 1
ATOM 1473 O O . ASP A 1 189 ? 1.745 -1.656 -10.312 1 96.44 189 ASP A O 1
ATOM 1477 N N . VAL A 1 190 ? -0.151 -2.855 -10.297 1 98.5 190 VAL A N 1
ATOM 1478 C CA . VAL A 1 190 ? 0.441 -3.943 -9.523 1 98.5 190 VAL A CA 1
ATOM 1479 C C . VAL A 1 190 ? 1.562 -4.598 -10.336 1 98.5 190 VAL A C 1
ATOM 1481 O O . VAL A 1 190 ? 2.686 -4.738 -9.844 1 98.5 190 VAL A O 1
ATOM 1484 N N . ILE A 1 191 ? 1.289 -4.953 -11.562 1 98.81 191 ILE A N 1
ATOM 1485 C CA . ILE A 1 191 ? 2.289 -5.605 -12.406 1 98.81 191 ILE A CA 1
ATOM 1486 C C . ILE A 1 191 ? 3.387 -4.609 -12.766 1 98.81 191 ILE A C 1
ATOM 1488 O O . ILE A 1 191 ? 4.566 -4.965 -12.82 1 98.81 191 ILE A O 1
ATOM 1492 N N . ASP A 1 192 ? 3.006 -3.328 -12.984 1 98.12 192 ASP A N 1
ATOM 1493 C CA . ASP A 1 192 ? 4.004 -2.285 -13.203 1 98.12 192 ASP A CA 1
ATOM 1494 C C . ASP A 1 192 ? 4.988 -2.223 -12.039 1 98.12 192 ASP A C 1
ATOM 1496 O O . ASP A 1 192 ? 6.195 -2.08 -12.242 1 98.12 192 ASP A O 1
ATOM 1500 N N . GLU A 1 193 ? 4.457 -2.281 -10.844 1 97.25 193 GLU A N 1
ATOM 1501 C CA . GLU A 1 193 ? 5.285 -2.217 -9.648 1 97.25 193 GLU A CA 1
ATOM 1502 C C . GLU A 1 193 ? 6.262 -3.389 -9.586 1 97.25 193 GLU A C 1
ATOM 1504 O O . GLU A 1 193 ? 7.441 -3.203 -9.289 1 97.25 193 GLU A O 1
ATOM 1509 N N . LEU A 1 194 ? 5.809 -4.586 -9.859 1 98.5 194 LEU A N 1
ATOM 1510 C CA . LEU A 1 194 ? 6.652 -5.777 -9.844 1 98.5 194 LEU A CA 1
ATOM 1511 C C . LEU A 1 194 ? 7.746 -5.688 -10.898 1 98.5 194 LEU A C 1
ATOM 1513 O O . LEU A 1 194 ? 8.922 -5.91 -10.602 1 98.5 194 LEU A O 1
ATOM 1517 N N . GLU A 1 195 ? 7.34 -5.328 -12.062 1 98.44 195 GLU A N 1
ATOM 1518 C CA . GLU A 1 195 ? 8.305 -5.238 -13.156 1 98.44 195 GLU A CA 1
ATOM 1519 C C . GLU A 1 195 ? 9.289 -4.098 -12.93 1 98.44 195 GLU A C 1
ATOM 1521 O O . GLU A 1 195 ? 10.469 -4.211 -13.273 1 98.44 195 GLU A O 1
ATOM 1526 N N . GLY A 1 196 ? 8.836 -3.023 -12.352 1 96.81 196 GLY A N 1
ATOM 1527 C CA . GLY A 1 196 ? 9.703 -1.906 -12.031 1 96.81 196 GLY A CA 1
ATOM 1528 C C . GLY A 1 196 ? 10.812 -2.275 -11.062 1 96.81 196 GLY A C 1
ATOM 1529 O O . GLY A 1 196 ? 11.906 -1.702 -11.109 1 96.81 196 GLY A O 1
ATOM 1530 N N . PHE A 1 197 ? 10.531 -3.229 -10.18 1 97.19 197 PHE A N 1
ATOM 1531 C CA . PHE A 1 197 ? 11.523 -3.684 -9.211 1 97.19 197 PHE A CA 1
ATOM 1532 C C . PHE A 1 197 ? 12.555 -4.59 -9.875 1 97.19 197 PHE A C 1
ATOM 1534 O O . PHE A 1 197 ? 13.648 -4.773 -9.352 1 97.19 197 PHE A O 1
ATOM 1541 N N . GLY A 1 198 ? 12.109 -5.23 -10.969 1 98.25 198 GLY A N 1
ATOM 1542 C CA . GLY A 1 198 ? 13.055 -6.047 -11.703 1 98.25 198 GLY A CA 1
ATOM 1543 C C . GLY A 1 198 ? 12.539 -7.441 -12 1 98.25 198 GLY A C 1
ATOM 1544 O O . GLY A 1 198 ? 13.219 -8.234 -12.656 1 98.25 198 GLY A O 1
ATOM 1545 N N . TRP A 1 199 ? 11.336 -7.758 -11.57 1 98.81 199 TRP A N 1
ATOM 1546 C CA . TRP A 1 199 ? 10.766 -9.07 -11.852 1 98.81 199 TRP A CA 1
ATOM 1547 C C . TRP A 1 199 ? 10.555 -9.266 -13.352 1 98.81 199 TRP A C 1
ATOM 1549 O O . TRP A 1 199 ? 10.07 -8.359 -14.031 1 98.81 199 TRP A O 1
ATOM 1559 N N . VAL A 1 200 ? 10.898 -10.414 -13.789 1 98.88 200 VAL A N 1
ATOM 1560 C CA . VAL A 1 200 ? 10.773 -10.719 -15.211 1 98.88 200 VAL A CA 1
ATOM 1561 C C . VAL A 1 200 ? 9.594 -11.672 -15.43 1 98.88 200 VAL A C 1
ATOM 1563 O O . VAL A 1 200 ? 9.586 -12.789 -14.906 1 98.88 200 VAL A O 1
ATOM 1566 N N . ASP A 1 201 ? 8.617 -11.258 -16.188 1 98.88 201 ASP A N 1
ATOM 1567 C CA . ASP A 1 201 ? 7.496 -12.102 -16.562 1 98.88 201 ASP A CA 1
ATOM 1568 C C . ASP A 1 201 ? 7.941 -13.203 -17.531 1 98.88 201 ASP A C 1
ATOM 1570 O O . ASP A 1 201 ? 8.211 -12.93 -18.703 1 98.88 201 ASP A O 1
ATOM 1574 N N . VAL A 1 202 ? 7.867 -14.43 -17.094 1 98.81 202 VAL A N 1
ATOM 1575 C CA . VAL A 1 202 ? 8.508 -15.5 -17.859 1 98.81 202 VAL A CA 1
ATOM 1576 C C . VAL A 1 202 ? 7.695 -15.797 -19.109 1 98.81 202 VAL A C 1
ATOM 1578 O O . VAL A 1 202 ? 8.258 -16.188 -20.141 1 98.81 202 VAL A O 1
ATOM 1581 N N . LEU A 1 203 ? 6.352 -15.688 -19 1 98.81 203 LEU A N 1
ATOM 1582 C CA . LEU A 1 203 ? 5.523 -15.977 -20.156 1 98.81 203 LEU A CA 1
ATOM 1583 C C . LEU A 1 203 ? 5.785 -14.969 -21.281 1 98.81 203 LEU A C 1
ATOM 1585 O O . LEU A 1 203 ? 5.773 -15.32 -22.453 1 98.81 203 LEU A O 1
ATOM 1589 N N . ARG A 1 204 ? 6.023 -13.758 -20.938 1 98.19 204 ARG A N 1
ATOM 1590 C CA . ARG A 1 204 ? 6.332 -12.734 -21.922 1 98.19 204 ARG A CA 1
ATOM 1591 C C . ARG A 1 204 ? 7.762 -12.883 -22.438 1 98.19 204 ARG A C 1
ATOM 1593 O O . ARG A 1 204 ? 8.039 -12.617 -23.609 1 98.19 204 ARG A O 1
ATOM 1600 N N . ARG A 1 205 ? 8.641 -13.266 -21.562 1 98.19 205 ARG A N 1
ATOM 1601 C CA . ARG A 1 205 ? 10.055 -13.367 -21.891 1 98.19 205 ARG A CA 1
ATOM 1602 C C . ARG A 1 205 ? 10.297 -14.477 -22.906 1 98.19 205 ARG A C 1
ATOM 1604 O O . ARG A 1 205 ? 11.07 -14.305 -23.859 1 98.19 205 ARG A O 1
ATOM 1611 N N . ARG A 1 206 ? 9.719 -15.648 -22.703 1 98.19 206 ARG A N 1
ATOM 1612 C CA . ARG A 1 206 ? 9.953 -16.797 -23.578 1 98.19 206 ARG A CA 1
ATOM 1613 C C . ARG A 1 206 ? 8.711 -17.672 -23.672 1 98.19 206 ARG A C 1
ATOM 1615 O O . ARG A 1 206 ? 8.711 -18.797 -23.172 1 98.19 206 ARG A O 1
ATOM 1622 N N . PRO A 1 207 ? 7.723 -17.219 -24.453 1 98.06 207 PRO A N 1
ATOM 1623 C CA . PRO A 1 207 ? 6.52 -18.031 -24.625 1 98.06 207 PRO A CA 1
ATOM 1624 C C . PRO A 1 207 ? 6.75 -19.234 -25.547 1 98.06 207 PRO A C 1
ATOM 1626 O O . PRO A 1 207 ? 7.398 -19.109 -26.578 1 98.06 207 PRO A O 1
ATOM 1629 N N . ASP A 1 208 ? 6.227 -20.344 -25.172 1 98.06 208 ASP A N 1
ATOM 1630 C CA . ASP A 1 208 ? 6.312 -21.547 -25.984 1 98.06 208 ASP A CA 1
ATOM 1631 C C . ASP A 1 208 ? 5.195 -21.578 -27.031 1 98.06 208 ASP A C 1
ATOM 1633 O O . ASP A 1 208 ? 5.262 -22.344 -28 1 98.06 208 ASP A O 1
ATOM 1637 N N . SER A 1 209 ? 4.168 -20.828 -26.797 1 96.88 209 SER A N 1
ATOM 1638 C CA . SER A 1 209 ? 3.031 -20.719 -27.703 1 96.88 209 SER A CA 1
ATOM 1639 C C . SER A 1 209 ? 2.408 -19.328 -27.625 1 96.88 209 SER A C 1
ATOM 1641 O O . SER A 1 209 ? 2.916 -18.438 -26.922 1 96.88 209 SER A O 1
ATOM 1643 N N . SER A 1 210 ? 1.398 -19.141 -28.375 1 95.81 210 SER A N 1
ATOM 1644 C CA . SER A 1 210 ? 0.735 -17.844 -28.391 1 95.81 210 SER A CA 1
ATOM 1645 C C . SER A 1 210 ? -0.291 -17.734 -27.266 1 95.81 210 SER A C 1
ATOM 1647 O O . SER A 1 210 ? -0.909 -16.688 -27.078 1 95.81 210 SER A O 1
ATOM 1649 N N . ARG A 1 211 ? -0.47 -18.844 -26.453 1 97.56 211 ARG A N 1
ATOM 1650 C CA . ARG A 1 211 ? -1.449 -18.828 -25.359 1 97.56 211 ARG A CA 1
ATOM 1651 C C . ARG A 1 211 ? -1.017 -17.891 -24.25 1 97.56 211 ARG A C 1
ATOM 1653 O O . ARG A 1 211 ? 0.153 -17.875 -23.859 1 97.56 211 ARG A O 1
ATOM 1660 N N . TRP A 1 212 ? -1.954 -17.047 -23.797 1 97.94 212 TRP A N 1
ATOM 1661 C CA . TRP A 1 212 ? -1.604 -16.125 -22.719 1 97.94 212 TRP A CA 1
ATOM 1662 C C . TRP A 1 212 ? -2.734 -16.016 -21.703 1 97.94 212 TRP A C 1
ATOM 1664 O O . TRP A 1 212 ? -2.521 -15.578 -20.578 1 97.94 212 TRP A O 1
ATOM 1674 N N . VAL A 1 213 ? -3.918 -16.547 -22.078 1 98.56 213 VAL A N 1
ATOM 1675 C CA . VAL A 1 213 ? -5.121 -16.375 -21.281 1 98.56 213 VAL A CA 1
ATOM 1676 C C . VAL A 1 213 ? -5.133 -17.391 -20.141 1 98.56 213 VAL A C 1
ATOM 1678 O O . VAL A 1 213 ? -4.988 -18.594 -20.375 1 98.56 213 VAL A O 1
ATOM 1681 N N . THR A 1 214 ? -5.309 -16.906 -18.922 1 98.69 214 THR A N 1
ATOM 1682 C CA . THR A 1 214 ? -5.41 -17.844 -17.797 1 98.69 214 THR A CA 1
ATOM 1683 C C . THR A 1 214 ? -6.797 -17.766 -17.172 1 98.69 214 THR A C 1
ATOM 1685 O O . THR A 1 214 ? -7.176 -18.656 -16.406 1 98.69 214 THR A O 1
ATOM 1688 N N . ALA A 1 215 ? -7.496 -16.719 -17.375 1 97.56 215 ALA A N 1
ATOM 1689 C CA . ALA A 1 215 ? -8.82 -16.547 -16.797 1 97.56 215 ALA A CA 1
ATOM 1690 C C . ALA A 1 215 ? -9.789 -15.938 -17.812 1 97.56 215 ALA A C 1
ATOM 1692 O O . ALA A 1 215 ? -9.359 -15.289 -18.766 1 97.56 215 ALA A O 1
ATOM 1693 N N . ARG A 1 216 ? -11.055 -16.188 -17.609 1 95.38 216 ARG A N 1
ATOM 1694 C CA . ARG A 1 216 ? -12.117 -15.688 -18.484 1 95.38 216 ARG A CA 1
ATOM 1695 C C . ARG A 1 216 ? -13.32 -15.234 -17.672 1 95.38 216 ARG A C 1
ATOM 1697 O O . ARG A 1 216 ? -13.656 -15.844 -16.656 1 95.38 216 ARG A O 1
ATOM 1704 N N . ARG A 1 217 ? -13.836 -14.133 -18.094 1 95.31 217 ARG A N 1
ATOM 1705 C CA . ARG A 1 217 ? -15.086 -13.641 -17.516 1 95.31 217 ARG A CA 1
ATOM 1706 C C . ARG A 1 217 ? -16.172 -13.531 -18.594 1 95.31 217 ARG A C 1
ATOM 1708 O O . ARG A 1 217 ? -15.906 -13.062 -19.703 1 95.31 217 ARG A O 1
ATOM 1715 N N . GLN A 1 218 ? -17.328 -14.055 -18.234 1 94.19 218 GLN A N 1
ATOM 1716 C CA . GLN A 1 218 ? -18.453 -14 -19.156 1 94.19 218 GLN A CA 1
ATOM 1717 C C . GLN A 1 218 ? -19.688 -13.398 -18.484 1 94.19 218 GLN A C 1
ATOM 1719 O O . GLN A 1 218 ? -20.016 -13.75 -17.344 1 94.19 218 GLN A O 1
ATOM 1724 N N . ARG A 1 219 ? -20.234 -12.438 -19.109 1 94.69 219 ARG A N 1
ATOM 1725 C CA . ARG A 1 219 ? -21.516 -11.859 -18.734 1 94.69 219 ARG A CA 1
ATOM 1726 C C . ARG A 1 219 ? -22.438 -11.719 -19.938 1 94.69 219 ARG A C 1
ATOM 1728 O O . ARG A 1 219 ? -22.203 -10.891 -20.812 1 94.69 219 ARG A O 1
ATOM 1735 N N . GLY A 1 220 ? -23.547 -12.5 -19.938 1 93.88 220 GLY A N 1
ATOM 1736 C CA . GLY A 1 220 ? -24.359 -12.57 -21.141 1 93.88 220 GLY A CA 1
ATOM 1737 C C . GLY A 1 220 ? -23.578 -13.016 -22.375 1 93.88 220 GLY A C 1
ATOM 1738 O O . GLY A 1 220 ? -22.922 -14.055 -22.344 1 93.88 220 GLY A O 1
ATOM 1739 N N . ALA A 1 221 ? -23.625 -12.219 -23.453 1 92.88 221 ALA A N 1
ATOM 1740 C CA . ALA A 1 221 ? -22.938 -12.562 -24.703 1 92.88 221 ALA A CA 1
ATOM 1741 C C . ALA A 1 221 ? -21.5 -12.07 -24.703 1 92.88 221 ALA A C 1
ATOM 1743 O O . ALA A 1 221 ? -20.719 -12.43 -25.578 1 92.88 221 ALA A O 1
ATOM 1744 N N . GLU A 1 222 ? -21.156 -11.297 -23.672 1 94 222 GLU A N 1
ATOM 1745 C CA . GLU A 1 222 ? -19.812 -10.703 -23.625 1 94 222 GLU A CA 1
ATOM 1746 C C . GLU A 1 222 ? -18.828 -11.625 -22.906 1 94 222 GLU A C 1
ATOM 1748 O O . GLU A 1 222 ? -19.125 -12.125 -21.812 1 94 222 GLU A O 1
ATOM 1753 N N . VAL A 1 223 ? -17.766 -11.922 -23.594 1 95.06 223 VAL A N 1
ATOM 1754 C CA . VAL A 1 223 ? -16.688 -12.719 -23.016 1 95.06 223 VAL A CA 1
ATOM 1755 C C . VAL A 1 223 ? -15.398 -11.906 -23.031 1 95.06 223 VAL A C 1
ATOM 1757 O O . VAL A 1 223 ? -15.047 -11.289 -24.031 1 95.06 223 VAL A O 1
ATOM 1760 N N . LEU A 1 224 ? -14.758 -11.859 -21.938 1 96.81 224 LEU A N 1
ATOM 1761 C CA . LEU A 1 224 ? -13.453 -11.227 -21.828 1 96.81 224 LEU A CA 1
ATOM 1762 C C . LEU A 1 224 ? -12.398 -12.219 -21.344 1 96.81 224 LEU A C 1
ATOM 1764 O O . LEU A 1 224 ? -12.57 -12.852 -20.312 1 96.81 224 LEU A O 1
ATOM 1768 N N . GLU A 1 225 ? -11.422 -12.398 -22.125 1 97.31 225 GLU A N 1
ATOM 1769 C CA . GLU A 1 225 ? -10.273 -13.227 -21.781 1 97.31 225 GLU A CA 1
ATOM 1770 C C . GLU A 1 225 ? -9.125 -12.383 -21.219 1 97.31 225 GLU A C 1
ATOM 1772 O O . GLU A 1 225 ? -8.82 -11.312 -21.766 1 97.31 225 GLU A O 1
ATOM 1777 N N . LEU A 1 226 ? -8.539 -12.812 -20.094 1 97.75 226 LEU A N 1
ATOM 1778 C CA . LEU A 1 226 ? -7.465 -12.055 -19.453 1 97.75 226 LEU A CA 1
ATOM 1779 C C . LEU A 1 226 ? -6.473 -12.992 -18.781 1 97.75 226 LEU A C 1
ATOM 1781 O O . LEU A 1 226 ? -6.637 -14.219 -18.828 1 97.75 226 LEU A O 1
ATOM 1785 N N . ARG A 1 227 ? -5.449 -12.453 -18.328 1 98.5 227 ARG A N 1
ATOM 1786 C CA . ARG A 1 227 ? -4.445 -13.18 -17.547 1 98.5 227 ARG A CA 1
ATOM 1787 C C . ARG A 1 227 ? -4.312 -12.602 -16.141 1 98.5 227 ARG A C 1
ATOM 1789 O O . ARG A 1 227 ? -4.18 -11.383 -15.984 1 98.5 227 ARG A O 1
ATOM 1796 N N . THR A 1 228 ? -4.449 -13.508 -15.133 1 98.69 228 THR A N 1
ATOM 1797 C CA . THR A 1 228 ? -4.266 -13.055 -13.758 1 98.69 228 THR A CA 1
ATOM 1798 C C . THR A 1 228 ? -3.225 -13.906 -13.039 1 98.69 228 THR A C 1
ATOM 1800 O O . THR A 1 228 ? -2.777 -13.562 -11.945 1 98.69 228 THR A O 1
ATOM 1803 N N . ASP A 1 229 ? -2.824 -15.008 -13.617 1 98.94 229 ASP A N 1
ATOM 1804 C CA . ASP A 1 229 ? -1.836 -15.93 -13.07 1 98.94 229 ASP A CA 1
ATOM 1805 C C . ASP A 1 229 ? -0.459 -15.695 -13.688 1 98.94 229 ASP A C 1
ATOM 1807 O O . ASP A 1 229 ? -0.332 -15.57 -14.906 1 98.94 229 ASP A O 1
ATOM 1811 N N . TYR A 1 230 ? 0.517 -15.633 -12.812 1 98.94 230 TYR A N 1
ATOM 1812 C CA . TYR A 1 230 ? 1.837 -15.234 -13.289 1 98.94 230 TYR A CA 1
ATOM 1813 C C . TYR A 1 230 ? 2.922 -16.125 -12.703 1 98.94 230 TYR A C 1
ATOM 1815 O O . TYR A 1 230 ? 2.75 -16.703 -11.617 1 98.94 230 TYR A O 1
ATOM 1823 N N . LEU A 1 231 ? 3.977 -16.266 -13.422 1 98.94 231 LEU A N 1
ATOM 1824 C CA . LEU A 1 231 ? 5.301 -16.688 -12.977 1 98.94 231 LEU A CA 1
ATOM 1825 C C . LEU A 1 231 ? 6.344 -15.617 -13.297 1 98.94 231 LEU A C 1
ATOM 1827 O O . LEU A 1 231 ? 6.559 -15.289 -14.461 1 98.94 231 LEU A O 1
ATOM 1831 N N . PHE A 1 232 ? 6.887 -15.039 -12.281 1 98.94 232 PHE A N 1
ATOM 1832 C CA . PHE A 1 232 ? 7.957 -14.055 -12.414 1 98.94 232 PHE A CA 1
ATOM 1833 C C . PHE A 1 232 ? 9.273 -14.617 -11.875 1 98.94 232 PHE A C 1
ATOM 1835 O O . PHE A 1 232 ? 9.273 -15.375 -10.906 1 98.94 232 PHE A O 1
ATOM 1842 N N . ALA A 1 233 ? 10.344 -14.266 -12.469 1 98.75 233 ALA A N 1
ATOM 1843 C CA . ALA A 1 233 ? 11.68 -14.664 -12.039 1 98.75 233 ALA A CA 1
ATOM 1844 C C . ALA A 1 233 ? 12.562 -13.445 -11.789 1 98.75 233 ALA A C 1
ATOM 1846 O O . ALA A 1 233 ? 12.359 -12.391 -12.398 1 98.75 233 ALA A O 1
ATOM 1847 N N . SER A 1 234 ? 13.484 -13.562 -10.875 1 98.5 234 SER A N 1
ATOM 1848 C CA . SER A 1 234 ? 14.539 -12.555 -10.789 1 98.5 234 SER A CA 1
ATOM 1849 C C . SER A 1 234 ? 15.359 -12.492 -12.07 1 98.5 234 SER A C 1
ATOM 1851 O O . SER A 1 234 ? 15.312 -13.422 -12.883 1 98.5 234 SER A O 1
ATOM 1853 N N . PRO A 1 235 ? 16.078 -11.391 -12.227 1 97.94 235 PRO A N 1
ATOM 1854 C CA . PRO A 1 235 ? 16.859 -11.273 -13.453 1 97.94 235 PRO A CA 1
ATOM 1855 C C . PRO A 1 235 ? 17.828 -12.438 -13.648 1 97.94 235 PRO A C 1
ATOM 1857 O O . PRO A 1 235 ? 17.906 -13 -14.75 1 97.94 235 PRO A O 1
ATOM 1860 N N . ARG A 1 236 ? 18.516 -12.828 -12.648 1 96.56 236 ARG A N 1
ATOM 1861 C CA . ARG A 1 236 ? 19.484 -13.914 -12.742 1 96.56 236 ARG A CA 1
ATOM 1862 C C . ARG A 1 236 ? 18.812 -15.227 -13.117 1 96.56 236 ARG A C 1
ATOM 1864 O O . ARG A 1 236 ? 19.312 -15.961 -13.977 1 96.56 236 ARG A O 1
ATOM 1871 N N . LEU A 1 237 ? 17.703 -15.523 -12.492 1 96.81 237 LEU A N 1
ATOM 1872 C CA . LEU A 1 237 ? 17 -16.766 -12.797 1 96.81 237 LEU A CA 1
ATOM 1873 C C . LEU A 1 237 ? 16.422 -16.734 -14.211 1 96.81 237 LEU A C 1
ATOM 1875 O O . LEU A 1 237 ? 16.375 -17.75 -14.898 1 96.81 237 LEU A O 1
ATOM 1879 N N . ALA A 1 238 ? 15.969 -15.602 -14.633 1 98 238 ALA A N 1
ATOM 1880 C CA . ALA A 1 238 ? 15.367 -15.445 -15.953 1 98 238 ALA A CA 1
ATOM 1881 C C . ALA A 1 238 ? 16.359 -15.781 -17.062 1 98 238 ALA A C 1
ATOM 1883 O O . ALA A 1 238 ? 15.977 -16.188 -18.156 1 98 238 ALA A O 1
ATOM 1884 N N . GLU A 1 239 ? 17.625 -15.562 -16.766 1 97.12 239 GLU A N 1
ATOM 1885 C CA . GLU A 1 239 ? 18.656 -15.922 -17.734 1 97.12 239 GLU A CA 1
ATOM 1886 C C . GLU A 1 239 ? 18.656 -17.422 -18.016 1 97.12 239 GLU A C 1
ATOM 1888 O O . GLU A 1 239 ? 19.156 -17.859 -19.047 1 97.12 239 GLU A O 1
ATOM 1893 N N . ARG A 1 240 ? 18.078 -18.156 -17.141 1 96.38 240 ARG A N 1
ATOM 1894 C CA . ARG A 1 240 ? 18.094 -19.609 -17.266 1 96.38 240 ARG A CA 1
ATOM 1895 C C . ARG A 1 240 ? 16.781 -20.125 -17.844 1 96.38 240 ARG A C 1
ATOM 1897 O O . ARG A 1 240 ? 16.594 -21.344 -17.969 1 96.38 240 ARG A O 1
ATOM 1904 N N . LEU A 1 241 ? 15.906 -19.281 -18.172 1 98.38 241 LEU A N 1
ATOM 1905 C CA . LEU A 1 241 ? 14.578 -19.656 -18.641 1 98.38 241 LEU A CA 1
ATOM 1906 C C . LEU A 1 241 ? 14.641 -20.359 -19.984 1 98.38 241 LEU A C 1
ATOM 1908 O O . LEU A 1 241 ? 15.297 -19.891 -20.922 1 98.38 241 LEU A O 1
ATOM 1912 N N . LEU A 1 242 ? 14.039 -21.5 -20.047 1 98.44 242 LEU A N 1
ATOM 1913 C CA . LEU A 1 242 ? 13.969 -22.25 -21.297 1 98.44 242 LEU A CA 1
ATOM 1914 C C . LEU A 1 242 ? 12.664 -21.984 -22.031 1 98.44 242 LEU A C 1
ATOM 1916 O O . LEU A 1 242 ? 12.609 -22.031 -23.266 1 98.44 242 LEU A O 1
ATOM 1920 N N . GLY A 1 243 ? 11.625 -21.797 -21.312 1 98.5 243 GLY A N 1
ATOM 1921 C CA . GLY A 1 243 ? 10.32 -21.5 -21.906 1 98.5 243 GLY A CA 1
ATOM 1922 C C . GLY A 1 243 ? 9.203 -21.469 -20.891 1 98.5 243 GLY A C 1
ATOM 1923 O O . GLY A 1 243 ? 9.383 -21.891 -19.734 1 98.5 243 GLY A O 1
ATOM 1924 N N . ALA A 1 244 ? 8.086 -20.922 -21.234 1 98.81 244 ALA A N 1
ATOM 1925 C CA . ALA A 1 244 ? 6.887 -20.844 -20.406 1 98.81 244 ALA A CA 1
ATOM 1926 C C . ALA A 1 244 ? 5.625 -21 -21.25 1 98.81 244 ALA A C 1
ATOM 1928 O O . ALA A 1 244 ? 5.617 -20.656 -22.438 1 98.81 244 ALA A O 1
ATOM 1929 N N . ASP A 1 245 ? 4.582 -21.5 -20.656 1 98.62 245 ASP A N 1
ATOM 1930 C CA . ASP A 1 245 ? 3.359 -21.719 -21.422 1 98.62 245 ASP A CA 1
ATOM 1931 C C . ASP A 1 245 ? 2.137 -21.75 -20.516 1 98.62 245 ASP A C 1
ATOM 1933 O O . ASP A 1 245 ? 2.266 -21.953 -19.312 1 98.62 245 ASP A O 1
ATOM 1937 N N . VAL A 1 246 ? 1.005 -21.516 -21.125 1 98.81 246 VAL A N 1
ATOM 1938 C CA . VAL A 1 246 ? -0.278 -21.703 -20.453 1 98.81 246 VAL A CA 1
ATOM 1939 C C . VAL A 1 246 ? -0.811 -23.109 -20.75 1 98.81 246 VAL A C 1
ATOM 1941 O O . VAL A 1 246 ? -0.806 -23.547 -21.906 1 98.81 246 VAL A O 1
ATOM 1944 N N . VAL A 1 247 ? -1.246 -23.781 -19.734 1 98.62 247 VAL A N 1
ATOM 1945 C CA . VAL A 1 247 ? -1.791 -25.125 -19.875 1 98.62 247 VAL A CA 1
ATOM 1946 C C . VAL A 1 247 ? -3.311 -25.078 -19.734 1 98.62 247 VAL A C 1
ATOM 1948 O O . VAL A 1 247 ? -3.832 -24.703 -18.688 1 98.62 247 VAL A O 1
ATOM 1951 N N . ASP A 1 248 ? -3.992 -25.469 -20.766 1 98.12 248 ASP A N 1
ATOM 1952 C CA . ASP A 1 248 ? -5.441 -25.609 -20.688 1 98.12 248 ASP A CA 1
ATOM 1953 C C . ASP A 1 248 ? -5.84 -26.719 -19.734 1 98.12 248 ASP A C 1
ATOM 1955 O O . ASP A 1 248 ? -5.461 -27.875 -19.922 1 98.12 248 ASP A O 1
ATOM 1959 N N . VAL A 1 249 ? -6.672 -26.375 -18.75 1 98.31 249 VAL A N 1
ATOM 1960 C CA . VAL A 1 249 ? -6.953 -27.359 -17.719 1 98.31 249 VAL A CA 1
ATOM 1961 C C . VAL A 1 249 ? -8.367 -27.906 -17.891 1 98.31 249 VAL A C 1
ATOM 1963 O O . VAL A 1 249 ? -8.859 -28.656 -17.047 1 98.31 249 VAL A O 1
ATOM 1966 N N . GLY A 1 250 ? -9.008 -27.5 -18.922 1 96.75 250 GLY A N 1
ATOM 1967 C CA . GLY A 1 250 ? -10.367 -27.938 -19.172 1 96.75 250 GLY A CA 1
ATOM 1968 C C . GLY A 1 250 ? -11.328 -27.578 -18.047 1 96.75 250 GLY A C 1
ATOM 1969 O O . GLY A 1 250 ? -11.391 -26.422 -17.625 1 96.75 250 GLY A O 1
ATOM 1970 N N . ALA A 1 251 ? -11.992 -28.625 -17.531 1 96.88 251 ALA A N 1
ATOM 1971 C CA . ALA A 1 251 ? -13.016 -28.406 -16.5 1 96.88 251 ALA A CA 1
ATOM 1972 C C . ALA A 1 251 ? -12.422 -28.484 -15.102 1 96.88 251 ALA A C 1
ATOM 1974 O O . ALA A 1 251 ? -13.141 -28.359 -14.109 1 96.88 251 ALA A O 1
ATOM 1975 N N . ALA A 1 252 ? -11.133 -28.656 -14.961 1 97.94 252 ALA A N 1
ATOM 1976 C CA . ALA A 1 252 ? -10.5 -28.844 -13.664 1 97.94 252 ALA A CA 1
ATOM 1977 C C . ALA A 1 252 ? -10.547 -27.562 -12.828 1 97.94 252 ALA A C 1
ATOM 1979 O O . ALA A 1 252 ? -10.555 -27.625 -11.602 1 97.94 252 ALA A O 1
ATOM 1980 N N . SER A 1 253 ? -10.57 -26.422 -13.438 1 98.19 253 SER A N 1
ATOM 1981 C CA . SER A 1 253 ? -10.609 -25.109 -12.789 1 98.19 253 SER A CA 1
ATOM 1982 C C . SER A 1 253 ? -11.102 -24.031 -13.742 1 98.19 253 SER A C 1
ATOM 1984 O O . SER A 1 253 ? -11.148 -24.234 -14.953 1 98.19 253 SER A O 1
ATOM 1986 N N . ASP A 1 254 ? -11.492 -22.922 -13.203 1 97.38 254 ASP A N 1
ATOM 1987 C CA . ASP A 1 254 ? -11.852 -21.781 -14.039 1 97.38 254 ASP A CA 1
ATOM 1988 C C . ASP A 1 254 ? -10.617 -20.953 -14.414 1 97.38 254 ASP A C 1
ATOM 1990 O O . ASP A 1 254 ? -10.711 -20 -15.188 1 97.38 254 ASP A O 1
ATOM 1994 N N . HIS A 1 255 ? -9.484 -21.281 -13.93 1 98.75 255 HIS A N 1
ATOM 1995 C CA . HIS A 1 255 ? -8.195 -20.734 -14.359 1 98.75 255 HIS A CA 1
ATOM 1996 C C . HIS A 1 255 ? -7.379 -21.781 -15.102 1 98.75 255 HIS A C 1
ATOM 1998 O O . HIS A 1 255 ? -7.355 -22.953 -14.711 1 98.75 255 HIS A O 1
ATOM 2004 N N . HIS A 1 256 ? -6.699 -21.328 -16.078 1 98.81 256 HIS A N 1
ATOM 2005 C CA . HIS A 1 256 ? -5.68 -22.188 -16.672 1 98.81 256 HIS A CA 1
ATOM 2006 C C . HIS A 1 256 ? -4.371 -22.109 -15.891 1 98.81 256 HIS A C 1
ATOM 2008 O O . HIS A 1 256 ? -4.145 -21.156 -15.148 1 98.81 256 HIS A O 1
ATOM 2014 N N . ALA A 1 257 ? -3.555 -23.141 -16.031 1 98.88 257 ALA A N 1
ATOM 2015 C CA . ALA A 1 257 ? -2.27 -23.203 -15.336 1 98.88 257 ALA A CA 1
ATOM 2016 C C . ALA A 1 257 ? -1.182 -22.5 -16.141 1 98.88 257 ALA A C 1
ATOM 2018 O O . ALA A 1 257 ? -1.342 -22.266 -17.344 1 98.88 257 ALA A O 1
ATOM 2019 N N . LEU A 1 258 ? -0.166 -22.078 -15.492 1 98.88 258 LEU A N 1
ATOM 2020 C CA . LEU A 1 258 ? 1.03 -21.531 -16.125 1 98.88 258 LEU A CA 1
ATOM 2021 C C . LEU A 1 258 ? 2.268 -22.328 -15.734 1 98.88 258 LEU A C 1
ATOM 2023 O O . LEU A 1 258 ? 2.436 -22.688 -14.562 1 98.88 258 LEU A O 1
ATOM 2027 N N . THR A 1 259 ? 3.096 -22.672 -16.719 1 98.88 259 THR A N 1
ATOM 2028 C CA . THR A 1 259 ? 4.316 -23.422 -16.469 1 98.88 259 THR A CA 1
ATOM 2029 C C . THR A 1 259 ? 5.535 -22.688 -17 1 98.88 259 THR A C 1
ATOM 2031 O O . THR A 1 259 ? 5.418 -21.875 -17.922 1 98.88 259 THR A O 1
ATOM 2034 N N . ALA A 1 260 ? 6.609 -22.891 -16.406 1 98.75 260 ALA A N 1
ATOM 2035 C CA . ALA A 1 260 ? 7.914 -22.422 -16.875 1 98.75 260 ALA A CA 1
ATOM 2036 C C . ALA A 1 260 ? 9 -23.469 -16.594 1 98.75 260 ALA A C 1
ATOM 2038 O O . ALA A 1 260 ? 8.945 -24.172 -15.594 1 98.75 260 ALA A O 1
ATOM 2039 N N .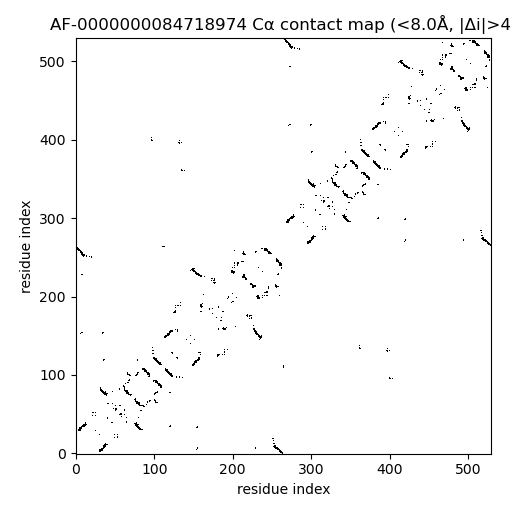 THR A 1 261 ? 9.93 -23.531 -17.516 1 98.5 261 THR A N 1
ATOM 2040 C CA . THR A 1 261 ? 11.062 -24.453 -17.359 1 98.5 261 THR A CA 1
ATOM 2041 C C . THR A 1 261 ? 12.375 -23.672 -17.359 1 98.5 261 THR A C 1
ATOM 2043 O O . THR A 1 261 ? 12.57 -22.766 -18.172 1 98.5 261 THR A O 1
ATOM 2046 N N . PHE A 1 262 ? 13.242 -24 -16.422 1 97.25 262 PHE A N 1
ATOM 2047 C CA . PHE A 1 262 ? 14.555 -23.391 -16.281 1 97.25 262 PHE A CA 1
ATOM 2048 C C . PHE A 1 262 ? 15.656 -24.422 -16.391 1 97.25 262 PHE A C 1
ATOM 2050 O O . PHE A 1 262 ? 15.453 -25.594 -16.031 1 97.25 262 PHE A O 1
ATOM 2057 N N . THR A 1 263 ? 16.844 -23.984 -16.938 1 93.06 263 THR A N 1
ATOM 2058 C CA . THR A 1 263 ? 18 -24.875 -16.953 1 93.06 263 THR A CA 1
ATOM 2059 C C . THR A 1 263 ? 18.516 -25.109 -15.531 1 93.06 263 THR A C 1
ATOM 2061 O O . THR A 1 263 ? 18.438 -24.219 -14.688 1 93.06 263 THR A O 1
ATOM 2064 N N . GLU A 1 264 ? 18.797 -26.25 -15.156 1 74.94 264 GLU A N 1
ATOM 2065 C CA . GLU A 1 264 ? 19.281 -26.641 -13.828 1 74.94 264 GLU A CA 1
ATOM 2066 C C . GLU A 1 264 ? 20.469 -25.781 -13.398 1 74.94 264 GLU A C 1
ATOM 2068 O O . GLU A 1 264 ? 21.297 -25.406 -14.234 1 74.94 264 GLU A O 1
ATOM 2073 N N . ALA A 1 265 ? 20.188 -25.25 -12.164 1 52.62 265 ALA A N 1
ATOM 2074 C CA . ALA A 1 265 ? 21.359 -24.594 -11.602 1 52.62 265 ALA A CA 1
ATOM 2075 C C . ALA A 1 265 ? 22.469 -25.594 -11.297 1 52.62 265 ALA A C 1
ATOM 2077 O O . ALA A 1 265 ? 22.188 -26.766 -11.055 1 52.62 265 ALA A O 1
ATOM 2078 N N . MET B 1 1 ? -8.609 24.281 29.672 1 79.5 1 MET B N 1
ATOM 2079 C CA . MET B 1 1 ? -8.406 25.156 28.516 1 79.5 1 MET B CA 1
ATOM 2080 C C . MET B 1 1 ? -8.469 24.375 27.219 1 79.5 1 MET B C 1
ATOM 2082 O O . MET B 1 1 ? -8.141 23.188 27.188 1 79.5 1 MET B O 1
ATOM 2086 N N . PRO B 1 2 ? -8.961 25.016 26.172 1 93.06 2 PRO B N 1
ATOM 2087 C CA . PRO B 1 2 ? -9.078 24.312 24.891 1 93.06 2 PRO B CA 1
ATOM 2088 C C . PRO B 1 2 ? -7.719 23.969 24.281 1 93.06 2 PRO B C 1
ATOM 2090 O O . PRO B 1 2 ? -6.723 24.641 24.578 1 93.06 2 PRO B O 1
ATOM 2093 N N . LEU B 1 3 ? -7.625 22.875 23.656 1 96.06 3 LEU B N 1
ATOM 2094 C CA . LEU B 1 3 ? -6.43 22.438 22.953 1 96.06 3 LEU B CA 1
ATOM 2095 C C . LEU B 1 3 ? -6.48 22.875 21.484 1 96.06 3 LEU B C 1
ATOM 2097 O O . LEU B 1 3 ? -7.367 22.453 20.734 1 96.06 3 LEU B O 1
ATOM 2101 N N . LYS B 1 4 ? -5.645 23.75 21.078 1 98.12 4 LYS B N 1
ATOM 2102 C CA . LYS B 1 4 ? -5.578 24.188 19.688 1 98.12 4 LYS B CA 1
ATOM 2103 C C . LYS B 1 4 ? -4.445 23.484 18.953 1 98.12 4 LYS B C 1
ATOM 2105 O O . LYS B 1 4 ? -3.285 23.562 19.359 1 98.12 4 LYS B O 1
ATOM 2110 N N . VAL B 1 5 ? -4.777 22.812 17.844 1 98.69 5 VAL B N 1
ATOM 2111 C CA . VAL B 1 5 ? -3.822 22.125 16.984 1 98.69 5 VAL B CA 1
ATOM 2112 C C . VAL B 1 5 ? -3.732 22.844 15.641 1 98.69 5 VAL B C 1
ATOM 2114 O O . VAL B 1 5 ? -4.742 23.312 15.117 1 98.69 5 VAL B O 1
ATOM 2117 N N . MET B 1 6 ? -2.508 22.938 15.094 1 98.94 6 MET B N 1
ATOM 2118 C CA . MET B 1 6 ? -2.283 23.594 13.805 1 98.94 6 MET B CA 1
ATOM 2119 C C . MET B 1 6 ? -1.319 22.766 12.945 1 98.94 6 MET B C 1
ATOM 2121 O O . MET B 1 6 ? -0.329 22.234 13.453 1 98.94 6 MET B O 1
ATOM 2125 N N . THR B 1 7 ? -1.625 22.594 11.727 1 98.94 7 THR B N 1
ATOM 2126 C CA . THR B 1 7 ? -0.679 22.016 10.773 1 98.94 7 THR B CA 1
ATOM 2127 C C . THR B 1 7 ? -0.41 22.984 9.625 1 98.94 7 THR B C 1
ATOM 2129 O O . THR B 1 7 ? -1.315 23.688 9.18 1 98.94 7 THR B O 1
ATOM 2132 N N . LEU B 1 8 ? 0.851 23.016 9.141 1 98.94 8 LEU B N 1
ATOM 2133 C CA . LEU B 1 8 ? 1.258 23.906 8.07 1 98.94 8 LEU B CA 1
ATOM 2134 C C . LEU B 1 8 ? 2.449 23.344 7.305 1 98.94 8 LEU B C 1
ATOM 2136 O O . LEU B 1 8 ? 3.486 23.047 7.898 1 98.94 8 LEU B O 1
ATOM 2140 N N . ASN B 1 9 ? 2.271 23.125 6.027 1 98.88 9 ASN B N 1
ATOM 2141 C CA . ASN B 1 9 ? 3.41 22.922 5.141 1 98.88 9 ASN B CA 1
ATOM 2142 C C . ASN B 1 9 ? 4.152 24.219 4.855 1 98.88 9 ASN B C 1
ATOM 2144 O O . ASN B 1 9 ? 3.586 25.141 4.281 1 98.88 9 ASN B O 1
ATOM 2148 N N . ILE B 1 10 ? 5.473 24.297 5.195 1 98.69 10 ILE B N 1
ATOM 2149 C CA . ILE B 1 10 ? 6.141 25.594 5.246 1 98.69 10 ILE B CA 1
ATOM 2150 C C . ILE B 1 10 ? 6.949 25.797 3.969 1 98.69 10 ILE B C 1
ATOM 2152 O O . ILE B 1 10 ? 7.742 26.75 3.879 1 98.69 10 ILE B O 1
ATOM 2156 N N . LEU B 1 11 ? 6.762 24.984 3.033 1 97.62 11 LEU B N 1
ATOM 2157 C CA . LEU B 1 11 ? 7.348 25.109 1.701 1 97.62 11 LEU B CA 1
ATOM 2158 C C . LEU B 1 11 ? 8.867 25.109 1.773 1 97.62 11 LEU B C 1
ATOM 2160 O O . LEU B 1 11 ? 9.484 26.172 1.92 1 97.62 11 LEU B O 1
ATOM 2164 N N . MET B 1 12 ? 9.5 24.078 1.608 1 96.06 12 MET B N 1
ATOM 2165 C CA . MET B 1 12 ? 10.922 23.859 1.363 1 96.06 12 MET B CA 1
ATOM 2166 C C . MET B 1 12 ? 11.766 24.531 2.439 1 96.06 12 MET B C 1
ATOM 2168 O O . MET B 1 12 ? 12.656 25.328 2.131 1 96.06 12 MET B O 1
ATOM 2172 N N . GLY B 1 13 ? 11.414 24.312 3.68 1 97 13 GLY B N 1
ATOM 2173 C CA . GLY B 1 13 ? 12.258 24.719 4.789 1 97 13 GLY B CA 1
ATOM 2174 C C . GLY B 1 13 ? 11.922 26.109 5.305 1 97 13 GLY B C 1
ATOM 2175 O O . GLY B 1 13 ? 12.445 26.531 6.34 1 97 13 GLY B O 1
ATOM 2176 N N . GLY B 1 14 ? 11.023 26.844 4.691 1 95.44 14 GLY B N 1
ATOM 2177 C CA . GLY B 1 14 ? 10.648 28.188 5.094 1 95.44 14 GLY B CA 1
ATOM 2178 C C . GLY B 1 14 ? 11.742 29.203 4.84 1 95.44 14 GLY B C 1
ATOM 2179 O O . GLY B 1 14 ? 11.703 30.312 5.391 1 95.44 14 GLY B O 1
ATOM 2180 N N . GLU B 1 15 ? 12.859 28.891 4.344 1 90.06 15 GLU B N 1
ATOM 2181 C CA . GLU B 1 15 ? 14.078 29.656 4.094 1 90.06 15 GLU B CA 1
ATOM 2182 C C . GLU B 1 15 ? 13.844 31.156 4.305 1 90.06 15 GLU B C 1
ATOM 2184 O O . GLU B 1 15 ? 13.625 31.594 5.434 1 90.06 15 GLU B O 1
ATOM 2189 N N . GLU B 1 16 ? 13.703 31.922 3.26 1 93.31 16 GLU B N 1
ATOM 2190 C CA . GLU B 1 16 ? 13.57 33.375 3.33 1 93.31 16 GLU B CA 1
ATOM 2191 C C . GLU B 1 16 ? 12.211 33.75 3.904 1 93.31 16 GLU B C 1
ATOM 2193 O O . GLU B 1 16 ? 12 34.938 4.254 1 93.31 16 GLU B O 1
ATOM 2198 N N . ARG B 1 17 ? 11.352 32.844 4.246 1 97.38 17 ARG B N 1
ATOM 2199 C CA . ARG B 1 17 ? 9.992 33.156 4.676 1 97.38 17 ARG B CA 1
ATOM 2200 C C . ARG B 1 17 ? 9.844 32.969 6.184 1 97.38 17 ARG B C 1
ATOM 2202 O O . ARG B 1 17 ? 8.773 33.25 6.742 1 97.38 17 ARG B O 1
ATOM 2209 N N . MET B 1 18 ? 10.93 32.594 6.879 1 97.69 18 MET B N 1
ATOM 2210 C CA . MET B 1 18 ? 10.859 32.438 8.328 1 97.69 18 MET B CA 1
ATOM 2211 C C . MET B 1 18 ? 10.352 33.688 9.008 1 97.69 18 MET B C 1
ATOM 2213 O O . MET B 1 18 ? 9.555 33.625 9.945 1 97.69 18 ME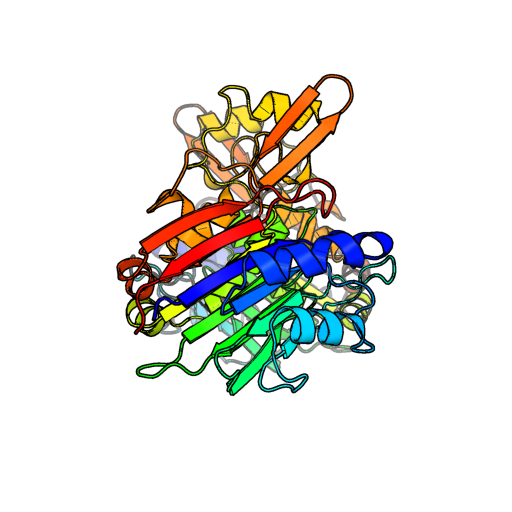T B O 1
ATOM 2217 N N . PRO B 1 19 ? 10.781 34.875 8.539 1 98 19 PRO B N 1
ATOM 2218 C CA . PRO B 1 19 ? 10.281 36.094 9.164 1 98 19 PRO B CA 1
ATOM 2219 C C . PRO B 1 19 ? 8.766 36.25 9.016 1 98 19 PRO B C 1
ATOM 2221 O O . PRO B 1 19 ? 8.156 37.031 9.75 1 98 19 PRO B O 1
ATOM 2224 N N . LEU B 1 20 ? 8.172 35.594 8.094 1 98.5 20 LEU B N 1
ATOM 2225 C CA . LEU B 1 20 ? 6.723 35.594 7.934 1 98.5 20 LEU B CA 1
ATOM 2226 C C . LEU B 1 20 ? 6.078 34.469 8.734 1 98.5 20 LEU B C 1
ATOM 2228 O O . LEU B 1 20 ? 5.004 34.656 9.312 1 98.5 20 LEU B O 1
ATOM 2232 N N . LEU B 1 21 ? 6.691 33.375 8.758 1 98.75 21 LEU B N 1
ATOM 2233 C CA . LEU B 1 21 ? 6.156 32.156 9.391 1 98.75 21 LEU B CA 1
ATOM 2234 C C . LEU B 1 21 ? 6.098 32.312 10.906 1 98.75 21 LEU B C 1
ATOM 2236 O O . LEU B 1 21 ? 5.102 31.953 11.531 1 98.75 21 LEU B O 1
ATOM 2240 N N . LEU B 1 22 ? 7.16 32.875 11.523 1 98.69 22 LEU B N 1
ATOM 2241 C CA . LEU B 1 22 ? 7.285 32.906 12.977 1 98.69 22 LEU B CA 1
ATOM 2242 C C . LEU B 1 22 ? 6.223 33.812 13.594 1 98.69 22 LEU B C 1
ATOM 2244 O O . LEU B 1 22 ? 5.543 33.406 14.547 1 98.69 22 LEU B O 1
ATOM 2248 N N . PRO B 1 23 ? 6.035 35.031 13.062 1 98.5 23 PRO B N 1
ATOM 2249 C CA . PRO B 1 23 ? 4.938 35.844 13.609 1 98.5 23 PRO B CA 1
ATOM 2250 C C . PRO B 1 23 ? 3.572 35.188 13.414 1 98.5 23 PRO B C 1
ATOM 2252 O O . PRO B 1 23 ? 2.686 35.344 14.258 1 98.5 23 PRO B O 1
ATOM 2255 N N . LEU B 1 24 ? 3.379 34.531 12.289 1 98.56 24 LEU B N 1
ATOM 2256 C CA . LEU B 1 24 ? 2.133 33.812 12.055 1 98.56 24 LEU B CA 1
ATOM 2257 C C . LEU B 1 24 ? 1.903 32.75 13.125 1 98.56 24 LEU B C 1
ATOM 2259 O O . LEU B 1 24 ? 0.808 32.656 13.68 1 98.56 24 LEU B O 1
ATOM 2263 N N . ILE B 1 25 ? 2.896 31.953 13.406 1 98.75 25 ILE B N 1
ATOM 2264 C CA . ILE B 1 25 ? 2.824 30.891 14.414 1 98.75 25 ILE B CA 1
ATOM 2265 C C . ILE B 1 25 ? 2.543 31.516 15.781 1 98.75 25 ILE B C 1
ATOM 2267 O O . ILE B 1 25 ? 1.698 31.016 16.531 1 98.75 25 ILE B O 1
ATOM 2271 N N . ALA B 1 26 ? 3.23 32.594 16.109 1 98.69 26 ALA B N 1
ATOM 2272 C CA . ALA B 1 26 ? 3.037 33.281 17.391 1 98.69 26 ALA B CA 1
ATOM 2273 C C . ALA B 1 26 ? 1.606 33.781 17.531 1 98.69 26 ALA B C 1
ATOM 2275 O O . ALA B 1 26 ? 1.002 33.656 18.594 1 98.69 26 ALA B O 1
ATOM 2276 N N . ARG B 1 27 ? 1.142 34.344 16.484 1 98.19 27 ARG B N 1
ATOM 2277 C CA . ARG B 1 27 ? -0.206 34.906 16.484 1 98.19 27 ARG B CA 1
ATOM 2278 C C . ARG B 1 27 ? -1.251 33.812 16.672 1 98.19 27 ARG B C 1
ATOM 2280 O O . ARG B 1 27 ? -2.189 33.969 17.453 1 98.19 27 ARG B O 1
ATOM 2287 N N . GLU B 1 28 ? -1.141 32.75 15.898 1 98 28 GLU B N 1
ATOM 2288 C CA . GLU B 1 28 ? -2.09 31.641 16 1 98 28 GLU B CA 1
ATOM 2289 C C . GLU B 1 28 ? -1.97 30.953 17.359 1 98 28 GLU B C 1
ATOM 2291 O O . GLU B 1 28 ? -2.953 30.406 17.875 1 98 28 GLU B O 1
ATOM 2296 N N . ASN B 1 29 ? -0.76 30.922 17.938 1 97.5 29 ASN B N 1
ATOM 2297 C CA . ASN B 1 29 ? -0.435 30.422 19.266 1 97.5 29 ASN B CA 1
ATOM 2298 C C . ASN B 1 29 ? -1.042 29.031 19.5 1 97.5 29 ASN B C 1
ATOM 2300 O O . ASN B 1 29 ? -1.774 28.828 20.469 1 97.5 29 ASN B O 1
ATOM 2304 N N . PRO B 1 30 ? -0.763 28.031 18.625 1 98.56 30 PRO B N 1
ATOM 2305 C CA . PRO B 1 30 ? -1.293 26.688 18.859 1 98.56 30 PRO B CA 1
ATOM 2306 C C . PRO B 1 30 ? -0.667 26 20.062 1 98.56 30 PRO B C 1
ATOM 2308 O O . PRO B 1 30 ? 0.417 26.391 20.516 1 98.56 30 PRO B O 1
ATOM 2311 N N . ASP B 1 31 ? -1.392 25.031 20.641 1 97.94 31 ASP B N 1
ATOM 2312 C CA . ASP B 1 31 ? -0.839 24.188 21.688 1 97.94 31 ASP B CA 1
ATOM 2313 C C . ASP B 1 31 ? 0.006 23.062 21.094 1 97.94 31 ASP B C 1
ATOM 2315 O O . ASP B 1 31 ? 0.955 22.594 21.719 1 97.94 31 ASP B O 1
ATOM 2319 N N . VAL B 1 32 ? -0.376 22.562 19.953 1 98.56 32 VAL B N 1
ATOM 2320 C CA . VAL B 1 32 ? 0.356 21.562 19.188 1 98.56 32 VAL B CA 1
ATOM 2321 C C . VAL B 1 32 ? 0.483 22.016 17.734 1 98.56 32 VAL B C 1
ATOM 2323 O O . VAL B 1 32 ? -0.518 22.344 17.094 1 98.56 32 VAL B O 1
ATOM 2326 N N . LEU B 1 33 ? 1.702 22.109 17.25 1 98.94 33 LEU B N 1
ATOM 2327 C CA . LEU B 1 33 ? 2.008 22.531 15.891 1 98.94 33 LEU B CA 1
ATOM 2328 C C . LEU B 1 33 ? 2.717 21.422 15.117 1 98.94 33 LEU B C 1
ATOM 2330 O O . LEU B 1 33 ? 3.678 20.828 15.617 1 98.94 33 LEU B O 1
ATOM 2334 N N . VAL B 1 34 ? 2.203 21.109 13.969 1 98.94 34 VAL B N 1
ATOM 2335 C CA . VAL B 1 34 ? 2.832 20.156 13.047 1 98.94 34 VAL B CA 1
ATOM 2336 C C . VAL B 1 34 ? 3.275 20.891 11.789 1 98.94 34 VAL B C 1
ATOM 2338 O O . VAL B 1 34 ? 2.475 21.578 11.141 1 98.94 34 VAL B O 1
ATOM 2341 N N . LEU B 1 35 ? 4.547 20.781 11.438 1 98.94 35 LEU B N 1
ATOM 2342 C CA . LEU B 1 35 ? 5.09 21.422 10.242 1 98.94 35 LEU B CA 1
ATOM 2343 C C . LEU B 1 35 ? 5.621 20.375 9.258 1 98.94 35 LEU B C 1
ATOM 2345 O O . LEU B 1 35 ? 6.234 19.391 9.664 1 98.94 35 LEU B O 1
ATOM 2349 N N . GLN B 1 36 ? 5.359 20.594 7.996 1 98.81 36 GLN B N 1
ATOM 2350 C CA . GLN B 1 36 ? 5.906 19.75 6.938 1 98.81 36 GLN B CA 1
ATOM 2351 C C . GLN B 1 36 ? 6.938 20.516 6.109 1 98.81 36 GLN B C 1
ATOM 2353 O O . GLN B 1 36 ? 6.98 21.75 6.145 1 98.81 36 GLN B O 1
ATOM 2358 N N . GLU B 1 37 ? 7.73 19.781 5.336 1 98.56 37 GLU B N 1
ATOM 2359 C CA . GLU B 1 37 ? 8.789 20.266 4.461 1 98.56 37 GLU B CA 1
ATOM 2360 C C . GLU B 1 37 ? 9.82 21.094 5.242 1 98.56 37 GLU B C 1
ATOM 2362 O O . GLU B 1 37 ? 10.219 22.172 4.809 1 98.56 37 GLU B O 1
ATOM 2367 N N . CYS B 1 38 ? 10.156 20.562 6.348 1 98.5 38 CYS B N 1
ATOM 2368 C CA . CYS B 1 38 ? 11.195 21.172 7.164 1 98.5 38 CYS B CA 1
ATOM 2369 C C . CYS B 1 38 ? 12.586 20.812 6.652 1 98.5 38 CYS B C 1
ATOM 2371 O O . CYS B 1 38 ? 13.391 20.234 7.387 1 98.5 38 CYS B O 1
ATOM 2373 N N . LEU B 1 39 ? 12.844 21.172 5.438 1 98 39 LEU B N 1
ATOM 2374 C CA . LEU B 1 39 ? 14.141 20.938 4.816 1 98 39 LEU B CA 1
ATOM 2375 C C . LEU B 1 39 ? 15.234 21.75 5.504 1 98 39 LEU B C 1
ATOM 2377 O O . LEU B 1 39 ? 15.047 22.938 5.781 1 98 39 LEU B O 1
ATOM 2381 N N . GLY B 1 40 ? 16.375 21.078 5.824 1 96.56 40 GLY B N 1
ATOM 2382 C CA . GLY B 1 40 ? 17.516 21.781 6.375 1 96.56 40 GLY B CA 1
ATOM 2383 C C . GLY B 1 40 ? 17.375 22.094 7.852 1 96.56 40 GLY B C 1
ATOM 2384 O O . GLY B 1 40 ? 18.062 22.969 8.375 1 96.56 40 GLY B O 1
ATOM 2385 N N . TRP B 1 41 ? 16.469 21.422 8.477 1 97.81 41 TRP B N 1
ATOM 2386 C CA . TRP B 1 41 ? 16.203 21.75 9.875 1 97.81 41 TRP B CA 1
ATOM 2387 C C . TRP B 1 41 ? 17.016 20.875 10.805 1 97.81 41 TRP B C 1
ATOM 2389 O O . TRP B 1 41 ? 16.844 20.906 12.031 1 97.81 41 TRP B O 1
ATOM 2399 N N . GLU B 1 42 ? 18 20.141 10.32 1 96 42 GLU B N 1
ATOM 2400 C CA . GLU B 1 42 ? 18.719 19.109 11.07 1 96 42 GLU B CA 1
ATOM 2401 C C . GLU B 1 42 ? 19.594 19.734 12.148 1 96 42 GLU B C 1
ATOM 2403 O O . GLU B 1 42 ? 19.859 19.125 13.18 1 96 42 GLU B O 1
ATOM 2408 N N . ASP B 1 43 ? 19.984 20.969 11.992 1 95.88 43 ASP B N 1
ATOM 2409 C CA . ASP B 1 43 ? 20.875 21.578 12.969 1 95.88 43 ASP B CA 1
ATOM 2410 C C . ASP B 1 43 ? 20.094 22.141 14.156 1 95.88 43 ASP B C 1
ATOM 2412 O O . ASP B 1 43 ? 20.672 22.609 15.125 1 95.88 43 ASP B O 1
ATOM 2416 N N . GLY B 1 44 ? 18.766 22.203 14.047 1 96.62 44 GLY B N 1
ATOM 2417 C CA . GLY B 1 44 ? 17.906 22.562 15.164 1 96.62 44 GLY B CA 1
ATOM 2418 C C . GLY B 1 44 ? 17.656 24.047 15.281 1 96.62 44 GLY B C 1
ATOM 2419 O O . GLY B 1 44 ? 16.859 24.484 16.125 1 96.62 44 GLY B O 1
ATOM 2420 N N . GLU B 1 45 ? 18.281 24.812 14.438 1 97.19 45 GLU B N 1
ATOM 2421 C CA . GLU B 1 45 ? 18.188 26.266 14.57 1 97.19 45 GLU B CA 1
ATOM 2422 C C . GLU B 1 45 ? 16.766 26.75 14.305 1 97.19 45 GLU B C 1
ATOM 2424 O O . GLU B 1 45 ? 16.172 27.453 15.125 1 97.19 45 GLU B O 1
ATOM 2429 N N . ARG B 1 46 ? 16.188 26.375 13.188 1 98.06 46 ARG B N 1
ATOM 2430 C CA . ARG B 1 46 ? 14.852 26.828 12.828 1 98.06 46 ARG B CA 1
ATOM 2431 C C . ARG B 1 46 ? 13.805 26.219 13.75 1 98.06 46 ARG B C 1
ATOM 2433 O O . ARG B 1 46 ? 12.797 26.875 14.062 1 98.06 46 ARG B O 1
ATOM 2440 N N . LEU B 1 47 ? 14.023 24.969 14.164 1 98.19 47 LEU B N 1
ATOM 2441 C CA . LEU B 1 47 ? 13.133 24.375 15.148 1 98.19 47 LEU B CA 1
ATOM 2442 C C . LEU B 1 47 ? 13.148 25.156 16.453 1 98.19 47 LEU B C 1
ATOM 2444 O O . LEU B 1 47 ? 12.109 25.328 17.094 1 98.19 47 LEU B O 1
ATOM 2448 N N . GLY B 1 48 ? 14.312 25.594 16.875 1 98.25 48 GLY B N 1
ATOM 2449 C CA . GLY B 1 48 ? 14.43 26.453 18.031 1 98.25 48 GLY B CA 1
ATOM 2450 C C . GLY B 1 48 ? 13.68 27.766 17.891 1 98.25 48 GLY B C 1
ATOM 2451 O O . G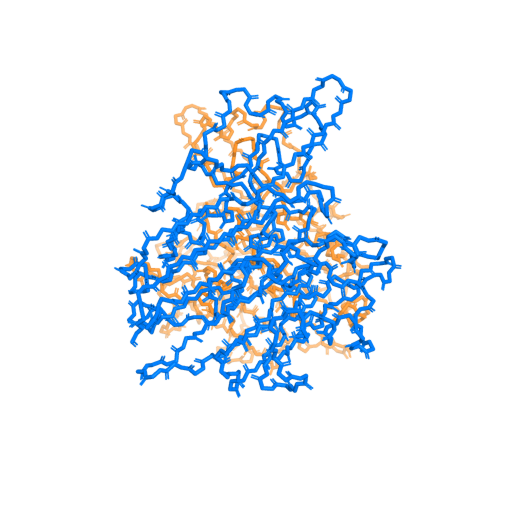LY B 1 48 ? 13.055 28.25 18.828 1 98.25 48 GLY B O 1
ATOM 2452 N N . GLN B 1 49 ? 13.758 28.344 16.703 1 98.5 49 GLN B N 1
ATOM 2453 C CA . GLN B 1 49 ? 13.023 29.562 16.438 1 98.5 49 GLN B CA 1
ATOM 2454 C C . GLN B 1 49 ? 11.516 29.359 16.578 1 98.5 49 GLN B C 1
ATOM 2456 O O . GLN B 1 49 ? 10.812 30.203 17.109 1 98.5 49 GLN B O 1
ATOM 2461 N N . VAL B 1 50 ? 11.086 28.219 16.062 1 98.75 50 VAL B N 1
ATOM 2462 C CA . VAL B 1 50 ? 9.672 27.875 16.172 1 98.75 50 VAL B CA 1
ATOM 2463 C C . VAL B 1 50 ? 9.289 27.719 17.641 1 98.75 50 VAL B C 1
ATOM 2465 O O . VAL B 1 50 ? 8.25 28.234 18.078 1 98.75 50 VAL B O 1
ATOM 2468 N N . ALA B 1 51 ? 10.102 27.031 18.391 1 98.62 51 ALA B N 1
ATOM 2469 C CA . ALA B 1 51 ? 9.867 26.875 19.828 1 98.62 51 ALA B CA 1
ATOM 2470 C C . ALA B 1 51 ? 9.758 28.234 20.5 1 98.62 51 ALA B C 1
ATOM 2472 O O . ALA B 1 51 ? 8.844 28.469 21.312 1 98.62 51 ALA B O 1
ATOM 2473 N N . ALA B 1 52 ? 10.664 29.094 20.203 1 98.44 52 ALA B N 1
ATOM 2474 C CA . ALA B 1 52 ? 10.664 30.438 20.781 1 98.44 52 ALA B CA 1
ATOM 2475 C C . ALA B 1 52 ? 9.391 31.188 20.422 1 98.44 52 ALA B C 1
ATOM 2477 O O . ALA B 1 52 ? 8.805 31.875 21.281 1 98.44 52 ALA B O 1
ATOM 2478 N N . ALA B 1 53 ? 8.992 31.094 19.156 1 98.5 53 ALA B N 1
ATOM 2479 C CA . ALA B 1 53 ? 7.781 31.766 18.719 1 98.5 53 ALA B CA 1
ATOM 2480 C C . ALA B 1 53 ? 6.562 31.297 19.5 1 98.5 53 ALA B C 1
ATOM 2482 O O . ALA B 1 53 ? 5.602 32.062 19.688 1 98.5 53 ALA B O 1
ATOM 2483 N N . MET B 1 54 ? 6.617 30.062 19.969 1 98.5 54 MET B N 1
ATOM 2484 C CA . MET B 1 54 ? 5.516 29.484 20.734 1 98.5 54 MET B CA 1
ATOM 2485 C C . MET B 1 54 ? 5.762 29.594 22.234 1 98.5 54 MET B C 1
ATOM 2487 O O . MET B 1 54 ? 4.98 29.078 23.031 1 98.5 54 MET B O 1
ATOM 2491 N N . ASN B 1 55 ? 6.867 30.203 22.656 1 98.31 55 ASN B N 1
ATOM 2492 C CA . ASN B 1 55 ? 7.285 30.328 24.047 1 98.31 55 ASN B CA 1
ATOM 2493 C C . ASN B 1 55 ? 7.457 28.953 24.703 1 98.31 55 ASN B C 1
ATOM 2495 O O . ASN B 1 55 ? 6.953 28.719 25.812 1 98.31 55 ASN B O 1
ATOM 2499 N N . LEU B 1 56 ? 8.117 28.062 23.984 1 98.25 56 LEU B N 1
ATOM 2500 C CA . LEU B 1 56 ? 8.422 26.719 24.469 1 98.25 56 LEU B CA 1
ATOM 2501 C C . LEU B 1 56 ? 9.914 26.562 24.734 1 98.25 56 LEU B C 1
ATOM 2503 O O . LEU B 1 56 ? 10.734 27.188 24.062 1 98.25 56 LEU B O 1
ATOM 2507 N N . PRO B 1 57 ? 10.273 25.672 25.719 1 97 57 PRO B N 1
ATOM 2508 C CA . PRO B 1 57 ? 11.688 25.281 25.797 1 97 57 PRO B CA 1
ATOM 2509 C C . PRO B 1 57 ? 12.148 24.5 24.562 1 97 57 PRO B C 1
ATOM 2511 O O . PRO B 1 57 ? 11.367 23.734 23.984 1 97 57 PRO B O 1
ATOM 2514 N N . VAL B 1 58 ? 13.359 24.75 24.234 1 96.25 58 VAL B N 1
ATOM 2515 C CA . VAL B 1 58 ? 13.93 24 23.125 1 96.25 58 VAL B CA 1
ATOM 2516 C C . VAL B 1 58 ? 14.477 22.672 23.625 1 96.25 58 VAL B C 1
ATOM 2518 O O . VAL B 1 58 ? 15.695 22.469 23.672 1 96.25 58 VAL B O 1
ATOM 2521 N N . THR B 1 59 ? 13.641 21.781 24 1 96.38 59 THR B N 1
ATOM 2522 C CA . THR B 1 59 ? 13.977 20.438 24.5 1 96.38 59 THR B CA 1
ATOM 2523 C C . THR B 1 59 ? 13.156 19.375 23.781 1 96.38 59 THR B C 1
ATOM 2525 O O . THR B 1 59 ? 12.102 19.672 23.203 1 96.38 59 THR B O 1
ATOM 2528 N N . GLU B 1 60 ? 13.602 18.203 23.828 1 95.31 60 GLU B N 1
ATOM 2529 C CA . GLU B 1 60 ? 12.922 17.078 23.172 1 95.31 60 GLU B CA 1
ATOM 2530 C C . GLU B 1 60 ? 11.539 16.844 23.781 1 95.31 60 GLU B C 1
ATOM 2532 O O . GLU B 1 60 ? 10.703 16.172 23.188 1 95.31 60 GLU B O 1
ATOM 2537 N N . THR B 1 61 ? 11.328 17.469 24.891 1 97.19 61 THR B N 1
ATOM 2538 C CA . THR B 1 61 ? 10.047 17.328 25.578 1 97.19 61 THR B CA 1
ATOM 2539 C C . THR B 1 61 ? 8.977 18.188 24.906 1 97.19 61 THR B C 1
ATOM 2541 O O . THR B 1 61 ? 7.777 17.938 25.094 1 97.19 61 THR B O 1
ATOM 2544 N N . HIS B 1 62 ? 9.469 19.141 24.078 1 98.25 62 HIS B N 1
ATOM 2545 C CA . HIS B 1 62 ? 8.461 20.047 23.547 1 98.25 62 HIS B CA 1
ATOM 2546 C C . HIS B 1 62 ? 8.602 20.219 22.031 1 98.25 62 HIS B C 1
ATOM 2548 O O . HIS B 1 62 ? 7.691 20.703 21.359 1 98.25 62 HIS B O 1
ATOM 2554 N N . VAL B 1 63 ? 9.727 19.844 21.5 1 98.62 63 VAL B N 1
ATOM 2555 C CA . VAL B 1 63 ? 9.914 19.953 20.062 1 98.62 63 VAL B CA 1
ATOM 2556 C C . VAL B 1 63 ? 10.633 18.719 19.531 1 98.62 63 VAL B C 1
ATOM 2558 O O . VAL B 1 63 ? 11.531 18.188 20.203 1 98.62 63 VAL B O 1
ATOM 2561 N N . ARG B 1 64 ? 10.156 18.172 18.406 1 98.5 64 ARG B N 1
ATOM 2562 C CA . ARG B 1 64 ? 10.75 17 17.781 1 98.5 64 ARG B CA 1
ATOM 2563 C C . ARG B 1 64 ? 10.789 17.141 16.266 1 98.5 64 ARG B C 1
ATOM 2565 O O . ARG B 1 64 ? 9.852 17.656 15.664 1 98.5 64 ARG B O 1
ATOM 2572 N N . LEU B 1 65 ? 11.922 16.844 15.75 1 98.56 65 LEU B N 1
ATOM 2573 C CA . LEU B 1 65 ? 12.047 16.734 14.297 1 98.56 65 LEU B CA 1
ATOM 2574 C C . LEU B 1 65 ? 11.984 15.266 13.867 1 98.56 65 LEU B C 1
ATOM 2576 O O . LEU B 1 65 ? 12.781 14.445 14.32 1 98.56 65 LEU B O 1
ATOM 2580 N N . GLY B 1 66 ? 10.977 14.922 13.07 1 98.38 66 GLY B N 1
ATOM 2581 C CA . GLY B 1 66 ? 10.953 13.625 12.406 1 98.38 66 GLY B CA 1
ATOM 2582 C C . GLY B 1 66 ? 11.781 13.594 11.141 1 98.38 66 GLY B C 1
ATOM 2583 O O . GLY B 1 66 ? 11.43 14.227 10.141 1 98.38 66 GLY B O 1
ATOM 2584 N N . THR B 1 67 ? 12.781 12.82 11.141 1 96.5 67 THR B N 1
ATOM 2585 C CA . THR B 1 67 ? 13.703 12.766 10.016 1 96.5 67 THR B CA 1
ATOM 2586 C C . THR B 1 67 ? 13.102 11.977 8.852 1 96.5 67 THR B C 1
ATOM 2588 O O . THR B 1 67 ? 12.688 10.828 9.031 1 96.5 67 THR B O 1
ATOM 2591 N N . ALA B 1 68 ? 13.055 12.586 7.734 1 96.5 68 ALA B N 1
ATOM 2592 C CA . ALA B 1 68 ? 12.555 11.953 6.52 1 96.5 68 ALA B CA 1
ATOM 2593 C C . ALA B 1 68 ? 13.68 11.219 5.785 1 96.5 68 ALA B C 1
ATOM 2595 O O . ALA B 1 68 ? 14.859 11.516 5.984 1 96.5 68 ALA B O 1
ATOM 2596 N N . ARG B 1 69 ? 13.297 10.25 5.027 1 89.94 69 ARG B N 1
ATOM 2597 C CA . ARG B 1 69 ? 14.281 9.633 4.145 1 89.94 69 ARG B CA 1
ATOM 2598 C C . ARG B 1 69 ? 14.742 10.609 3.07 1 89.94 69 ARG B C 1
ATOM 2600 O O . ARG B 1 69 ? 13.992 11.516 2.682 1 89.94 69 ARG B O 1
ATOM 2607 N N . PRO B 1 70 ? 15.914 10.414 2.582 1 91.88 70 PRO B N 1
ATOM 2608 C CA . PRO B 1 70 ? 16.375 11.289 1.505 1 91.88 70 PRO B CA 1
ATOM 2609 C C . PRO B 1 70 ? 15.695 10.992 0.168 1 91.88 70 PRO B C 1
ATOM 2611 O O . PRO B 1 70 ? 15.461 9.82 -0.158 1 91.88 70 PRO B O 1
ATOM 2614 N N . ARG B 1 71 ? 15.383 11.984 -0.544 1 91.12 71 ARG B N 1
ATOM 2615 C CA . ARG B 1 71 ? 14.969 11.852 -1.938 1 91.12 71 ARG B CA 1
ATOM 2616 C C . ARG B 1 71 ? 16.188 11.75 -2.859 1 91.12 71 ARG B C 1
ATOM 2618 O O . ARG B 1 71 ? 17.312 11.992 -2.43 1 91.12 71 ARG B O 1
ATOM 2625 N N . PRO B 1 72 ? 15.906 11.352 -4.121 1 86.25 72 PRO B N 1
ATOM 2626 C CA . PRO B 1 72 ? 17.047 11.281 -5.035 1 86.25 72 PRO B CA 1
ATOM 2627 C C . PRO B 1 72 ? 17.797 12.602 -5.145 1 86.25 72 PRO B C 1
ATOM 2629 O O . PRO B 1 72 ? 19.016 12.609 -5.367 1 86.25 72 PRO B O 1
ATOM 2632 N N . SER B 1 73 ? 17.203 13.711 -4.988 1 88.88 73 SER B N 1
ATOM 2633 C CA . SER B 1 73 ? 17.812 15.039 -5.016 1 88.88 73 SER B CA 1
ATOM 2634 C C . SER B 1 73 ? 18.719 15.258 -3.807 1 88.88 73 SER B C 1
ATOM 2636 O O . SER B 1 73 ? 19.5 16.203 -3.773 1 88.88 73 SER B O 1
ATOM 2638 N N . GLY B 1 74 ? 18.578 14.359 -2.83 1 90.94 74 GLY B N 1
ATOM 2639 C CA . GLY B 1 74 ? 19.281 14.539 -1.572 1 90.94 74 GLY B CA 1
ATOM 2640 C C . GLY B 1 74 ? 18.469 15.266 -0.524 1 90.94 74 GLY B C 1
ATOM 2641 O O . GLY B 1 74 ? 18.812 15.25 0.66 1 90.94 74 GLY B O 1
ATOM 2642 N N . ASN B 1 75 ? 17.375 15.875 -0.984 1 93.88 75 ASN B N 1
ATOM 2643 C CA . ASN B 1 75 ? 16.531 16.625 -0.07 1 93.88 75 ASN B CA 1
ATOM 2644 C C . ASN B 1 75 ? 15.789 15.695 0.893 1 93.88 75 ASN B C 1
ATOM 2646 O O . ASN B 1 75 ? 15.406 14.586 0.521 1 93.88 75 ASN B O 1
ATOM 2650 N N . ARG B 1 76 ? 15.641 16.156 2.1 1 96.56 76 ARG B N 1
ATOM 2651 C CA . ARG B 1 76 ? 14.844 15.461 3.107 1 96.56 76 ARG B CA 1
ATOM 2652 C C . ARG B 1 76 ? 13.664 16.312 3.555 1 96.56 76 ARG B C 1
ATOM 2654 O O . ARG B 1 76 ? 13.844 17.406 4.102 1 96.56 76 ARG B O 1
ATOM 2661 N N . TYR B 1 77 ? 12.508 15.828 3.385 1 97.31 77 TYR B N 1
ATOM 2662 C CA . TYR B 1 77 ? 11.281 16.547 3.701 1 97.31 77 TYR B CA 1
ATOM 2663 C C . TYR B 1 77 ? 10.805 16.234 5.113 1 97.31 77 TYR B C 1
ATOM 2665 O O . TYR B 1 77 ? 9.734 15.641 5.297 1 97.31 77 TYR B O 1
ATOM 2673 N N . HIS B 1 78 ? 11.539 16.703 6.098 1 98.56 78 HIS B N 1
ATOM 2674 C CA . HIS B 1 78 ? 11.289 16.406 7.504 1 98.56 78 HIS B CA 1
ATOM 2675 C C . HIS B 1 78 ? 9.938 16.953 7.957 1 98.56 78 HIS B C 1
ATOM 2677 O O . HIS B 1 78 ? 9.406 17.875 7.348 1 98.56 78 HIS B O 1
ATOM 2683 N N . VAL B 1 79 ? 9.438 16.359 8.945 1 98.81 79 VAL B N 1
ATOM 2684 C CA . VAL B 1 79 ? 8.25 16.812 9.664 1 98.81 79 VAL B CA 1
ATOM 2685 C C . VAL B 1 79 ? 8.625 17.219 11.086 1 98.81 79 VAL B C 1
ATOM 2687 O O . VAL B 1 79 ? 9.438 16.547 11.734 1 98.81 79 VAL B O 1
ATOM 2690 N N . ALA B 1 80 ? 8.07 18.312 11.562 1 98.88 80 ALA B N 1
ATOM 2691 C CA . ALA B 1 80 ? 8.391 18.781 12.906 1 98.88 80 ALA B CA 1
ATOM 2692 C C . ALA B 1 80 ? 7.133 18.922 13.75 1 98.88 80 ALA B C 1
ATOM 2694 O O . ALA B 1 80 ? 6.062 19.25 13.234 1 98.88 80 ALA B O 1
ATOM 2695 N N . VAL B 1 81 ? 7.328 18.688 15.039 1 98.88 81 VAL B N 1
ATOM 2696 C CA . VAL B 1 81 ? 6.262 18.891 16.016 1 98.88 81 VAL B CA 1
ATOM 2697 C C . VAL B 1 81 ? 6.746 19.828 17.125 1 98.88 81 VAL B C 1
ATOM 2699 O O . VAL B 1 81 ? 7.859 19.672 17.625 1 98.88 81 VAL B O 1
ATOM 2702 N N . ALA B 1 82 ? 6.047 20.812 17.406 1 98.88 82 ALA B N 1
ATOM 2703 C CA . ALA B 1 82 ? 6.195 21.656 18.594 1 98.88 82 ALA B CA 1
ATOM 2704 C C . ALA B 1 82 ? 4.93 21.625 19.438 1 98.88 82 ALA B C 1
ATOM 2706 O O . ALA B 1 82 ? 3.828 21.859 18.938 1 98.88 82 ALA B O 1
ATOM 2707 N N . SER B 1 83 ? 5.105 21.328 20.719 1 98.62 83 SER B N 1
ATOM 2708 C CA . SER B 1 83 ? 3.916 21.062 21.516 1 98.62 83 SER B CA 1
ATOM 2709 C C . SER B 1 83 ? 4.062 21.625 22.938 1 98.62 83 SER B C 1
ATOM 2711 O O . SER B 1 83 ? 5.098 21.453 23.578 1 98.62 83 SER B O 1
ATOM 2713 N N . ARG B 1 84 ? 3.027 22.344 23.391 1 97.12 84 ARG B N 1
ATOM 2714 C CA . ARG B 1 84 ? 2.957 22.766 24.797 1 97.12 84 ARG B CA 1
ATOM 2715 C C . ARG B 1 84 ? 2.756 21.562 25.719 1 97.12 84 ARG B C 1
ATOM 2717 O O . ARG B 1 84 ? 3.219 21.578 26.859 1 97.12 84 ARG B O 1
ATOM 2724 N N . LEU B 1 85 ? 1.984 20.547 25.266 1 96.31 85 LEU B N 1
ATOM 2725 C CA . LEU B 1 85 ? 1.879 19.281 25.984 1 96.31 85 LEU B CA 1
ATOM 2726 C C . LEU B 1 85 ? 3.18 18.484 25.875 1 96.31 85 LEU B C 1
ATOM 2728 O O . LEU B 1 85 ? 3.756 18.359 24.797 1 96.31 85 LEU B O 1
ATOM 2732 N N . PRO B 1 86 ? 3.623 17.969 26.969 1 97 86 PRO B N 1
ATOM 2733 C CA . PRO B 1 86 ? 4.883 17.219 26.922 1 97 86 PRO B CA 1
ATOM 2734 C C . PRO B 1 86 ? 4.816 16.016 25.984 1 97 86 PRO B C 1
ATOM 2736 O O . PRO B 1 86 ? 3.832 15.273 25.984 1 97 86 PRO B O 1
ATOM 2739 N N . LEU B 1 87 ? 5.883 15.891 25.172 1 97.62 87 LEU B N 1
ATOM 2740 C CA . LEU B 1 87 ? 6.066 14.719 24.328 1 97.62 87 LEU B CA 1
ATOM 2741 C C . LEU B 1 87 ? 6.703 13.578 25.125 1 97.62 87 LEU B C 1
ATOM 2743 O O . LEU B 1 87 ? 7.867 13.664 25.516 1 97.62 87 LEU B O 1
ATOM 2747 N N . ARG B 1 88 ? 6.004 12.516 25.312 1 95.94 88 ARG B N 1
ATOM 2748 C CA . ARG B 1 88 ? 6.5 11.367 26.078 1 95.94 88 ARG B CA 1
ATOM 2749 C C . ARG B 1 88 ? 7.352 10.461 25.203 1 95.94 88 ARG B C 1
ATOM 2751 O O . ARG B 1 88 ? 8.297 9.836 25.688 1 95.94 88 ARG B O 1
ATOM 2758 N N . SER B 1 89 ? 6.969 10.344 24.047 1 96.5 89 SER B N 1
ATOM 2759 C CA . SER B 1 89 ? 7.715 9.555 23.078 1 96.5 89 SER B CA 1
ATOM 2760 C C . SER B 1 89 ? 7.539 10.109 21.656 1 96.5 89 SER B C 1
ATOM 2762 O O . SER B 1 89 ? 6.582 10.828 21.391 1 96.5 89 SER B O 1
ATOM 2764 N N . ALA B 1 90 ? 8.484 9.852 20.812 1 97.25 90 ALA B N 1
ATOM 2765 C CA . ALA B 1 90 ? 8.445 10.188 19.406 1 97.25 90 ALA B CA 1
ATOM 2766 C C . ALA B 1 90 ? 9.172 9.133 18.562 1 97.25 90 ALA B C 1
ATOM 2768 O O . ALA B 1 90 ? 10.266 8.695 18.922 1 97.25 90 ALA B O 1
ATOM 2769 N N . ARG B 1 91 ? 8.547 8.68 17.578 1 97.44 91 ARG B N 1
ATOM 2770 C CA . ARG B 1 91 ? 9.125 7.707 16.656 1 97.44 91 ARG B CA 1
ATOM 2771 C C . ARG B 1 91 ? 8.898 8.117 15.211 1 97.44 91 ARG B C 1
ATOM 2773 O O . ARG B 1 91 ? 7.754 8.211 14.758 1 97.44 91 ARG B O 1
ATOM 2780 N N . ALA B 1 92 ? 9.945 8.352 14.492 1 97 92 ALA B N 1
ATOM 2781 C CA . ALA B 1 92 ? 9.844 8.664 13.07 1 97 92 ALA B CA 1
ATOM 2782 C C . ALA B 1 92 ? 9.789 7.391 12.227 1 97 92 ALA B C 1
ATOM 2784 O O . ALA B 1 92 ? 10.672 6.535 12.328 1 97 92 ALA B O 1
ATOM 2785 N N . HIS B 1 93 ? 8.75 7.215 11.516 1 96.06 93 HIS B N 1
ATOM 2786 C CA . HIS B 1 93 ? 8.648 6.176 10.492 1 96.06 93 HIS B CA 1
ATOM 2787 C C . HIS B 1 93 ? 9.094 6.699 9.133 1 96.06 93 HIS B C 1
ATOM 2789 O O . HIS B 1 93 ? 8.453 7.582 8.562 1 96.06 93 HIS B O 1
ATOM 2795 N N . ASN B 1 94 ? 10.172 6.164 8.625 1 91.56 94 ASN B N 1
ATOM 2796 C CA . ASN B 1 94 ? 10.734 6.621 7.355 1 91.56 94 ASN B CA 1
ATOM 2797 C C . ASN B 1 94 ? 11.242 5.457 6.512 1 91.56 94 ASN B C 1
ATOM 2799 O O . ASN B 1 94 ? 12.195 5.609 5.746 1 91.56 94 ASN B O 1
ATOM 2803 N N . ASP B 1 95 ? 10.609 4.309 6.762 1 89.5 95 ASP B N 1
ATOM 2804 C CA . ASP B 1 95 ? 10.953 3.133 5.973 1 89.5 95 ASP B CA 1
ATOM 2805 C C . ASP B 1 95 ? 10.695 3.377 4.484 1 89.5 95 ASP B C 1
ATOM 2807 O O . ASP B 1 95 ? 9.578 3.693 4.09 1 89.5 95 ASP B O 1
ATOM 2811 N N . ALA B 1 96 ? 11.664 3.145 3.658 1 88 96 ALA B N 1
ATOM 2812 C CA . ALA B 1 96 ? 11.617 3.498 2.242 1 88 96 ALA B CA 1
ATOM 2813 C C . ALA B 1 96 ? 10.578 2.658 1.499 1 88 96 ALA B C 1
ATOM 2815 O O . ALA B 1 96 ? 10.148 3.02 0.401 1 88 96 ALA B O 1
ATOM 2816 N N . HIS B 1 97 ? 10.203 1.6 2.074 1 89.5 97 HIS B N 1
ATOM 2817 C CA . HIS B 1 97 ? 9.266 0.719 1.383 1 89.5 97 HIS B CA 1
ATOM 2818 C C . HIS B 1 97 ? 7.828 1.201 1.548 1 89.5 97 HIS B C 1
ATOM 2820 O O . HIS B 1 97 ? 6.984 0.955 0.685 1 89.5 97 HIS B O 1
ATOM 2826 N N . PHE B 1 98 ? 7.586 1.889 2.637 1 93.31 98 PHE B N 1
ATOM 2827 C CA . PHE B 1 98 ? 6.188 2.172 2.939 1 93.31 98 PHE B CA 1
ATOM 2828 C C . PHE B 1 98 ? 5.957 3.672 3.072 1 93.31 98 PHE B C 1
ATOM 2830 O O . PHE B 1 98 ? 4.816 4.137 2.992 1 93.31 98 PHE B O 1
ATOM 2837 N N . ILE B 1 99 ? 7.012 4.398 3.303 1 95.06 99 ILE B N 1
ATOM 2838 C CA . ILE B 1 99 ? 6.863 5.816 3.625 1 95.06 99 ILE B CA 1
ATOM 2839 C C . ILE B 1 99 ? 7.668 6.656 2.635 1 95.06 99 ILE B C 1
ATOM 2841 O O . ILE B 1 99 ? 8.875 6.453 2.471 1 95.06 99 ILE B O 1
ATOM 2845 N N . GLY B 1 100 ? 7.023 7.617 2.016 1 92.5 100 GLY B N 1
ATOM 2846 C CA . GLY B 1 100 ? 7.66 8.461 1.018 1 92.5 100 GLY B CA 1
ATOM 2847 C C . GLY B 1 100 ? 8.492 9.578 1.624 1 92.5 100 GLY B C 1
ATOM 2848 O O . GLY B 1 100 ? 9.57 9.898 1.122 1 92.5 100 GLY B O 1
ATOM 2849 N N . HIS B 1 101 ? 7.93 10.203 2.619 1 94.88 101 HIS B N 1
ATOM 2850 C CA . HIS B 1 101 ? 8.648 11.281 3.291 1 94.88 101 HIS B CA 1
ATOM 2851 C C . HIS B 1 101 ? 8.852 10.969 4.77 1 94.88 101 HIS B C 1
ATOM 2853 O O . HIS B 1 101 ? 9.875 10.391 5.152 1 94.88 101 HIS B O 1
ATOM 2859 N N . CYS B 1 102 ? 7.801 11.242 5.543 1 96.88 102 CYS B N 1
ATOM 2860 C CA . CYS B 1 102 ? 7.957 11.031 6.977 1 96.88 102 CYS B CA 1
ATOM 2861 C C . CYS B 1 102 ? 6.598 10.93 7.664 1 96.88 102 CYS B C 1
ATOM 2863 O O . CYS B 1 102 ? 5.676 11.68 7.332 1 96.88 102 CYS B O 1
ATOM 2865 N N . LEU B 1 103 ? 6.469 9.992 8.523 1 98.44 103 LEU B N 1
ATOM 2866 C CA . LEU B 1 103 ? 5.402 9.875 9.508 1 98.44 103 LEU B CA 1
ATOM 2867 C C . LEU B 1 103 ? 5.965 9.891 10.922 1 98.44 103 LEU B C 1
ATOM 2869 O O . LEU B 1 103 ? 6.645 8.945 11.336 1 98.44 103 LEU B O 1
ATOM 2873 N N . LEU B 1 104 ? 5.742 10.953 11.656 1 98.75 104 LEU B N 1
ATOM 2874 C CA . LEU B 1 104 ? 6.238 11.086 13.016 1 98.75 104 LEU B CA 1
ATOM 2875 C C . LEU B 1 104 ? 5.137 10.773 14.031 1 98.75 104 LEU B C 1
ATOM 2877 O O . LEU B 1 104 ? 4.129 11.484 14.086 1 98.75 104 LEU B O 1
ATOM 2881 N N . GLU B 1 105 ? 5.285 9.711 14.742 1 98.75 105 GLU B N 1
ATOM 2882 C CA . GLU B 1 105 ? 4.371 9.281 15.797 1 98.75 105 GLU B CA 1
ATOM 2883 C C . GLU B 1 105 ? 4.797 9.828 17.156 1 98.75 105 GLU B C 1
ATOM 2885 O O . GLU B 1 105 ? 5.922 9.602 17.594 1 98.75 105 GLU B O 1
ATOM 2890 N N . CYS B 1 106 ? 3.912 10.57 17.781 1 98.44 106 CYS B N 1
ATOM 2891 C CA . CYS B 1 106 ? 4.215 11.141 19.094 1 98.44 106 CYS B CA 1
ATOM 2892 C C . CYS B 1 106 ? 3.131 10.789 20.109 1 98.44 106 CYS B C 1
ATOM 2894 O O . CYS B 1 106 ? 1.952 10.703 19.766 1 98.44 106 CYS B O 1
ATOM 2896 N N . GLU B 1 107 ? 3.539 10.594 21.297 1 97.75 107 GLU B N 1
ATOM 2897 C CA . GLU B 1 107 ? 2.615 10.516 22.422 1 97.75 107 GLU B CA 1
ATOM 2898 C C . GLU B 1 107 ? 2.688 11.781 23.281 1 97.75 107 GLU B C 1
ATOM 2900 O O . GLU B 1 107 ? 3.756 12.133 23.781 1 97.75 107 GLU B O 1
ATOM 2905 N N . LEU B 1 108 ? 1.587 12.445 23.359 1 97.19 108 LEU B N 1
ATOM 2906 C CA . LEU B 1 108 ? 1.503 13.664 24.156 1 97.19 108 LEU B CA 1
ATOM 2907 C C . LEU B 1 108 ? 0.811 13.406 25.484 1 97.19 108 LEU B C 1
ATOM 2909 O O . LEU B 1 108 ? -0.193 12.695 25.547 1 97.19 108 LEU B O 1
ATOM 2913 N N . GLU B 1 109 ? 1.382 13.922 26.5 1 93.5 109 GLU B N 1
ATOM 2914 C CA . GLU B 1 109 ? 0.775 13.797 27.828 1 93.5 109 GLU B CA 1
ATOM 2915 C C . GLU B 1 109 ? -0.375 14.789 28 1 93.5 109 GLU B C 1
ATOM 2917 O O . GLU B 1 109 ? -0.21 15.984 27.766 1 93.5 109 GLU B O 1
ATOM 2922 N N . THR B 1 110 ? -1.46 14.203 28.266 1 88.12 110 THR B N 1
ATOM 2923 C CA . THR B 1 110 ? -2.604 15.023 28.656 1 88.12 110 THR B CA 1
ATOM 2924 C C . THR B 1 110 ? -3.004 14.742 30.109 1 88.12 110 THR B C 1
ATOM 2926 O O . THR B 1 110 ? -2.357 13.953 30.797 1 88.12 110 THR B O 1
ATOM 2929 N N . GLY B 1 111 ? -3.863 15.422 30.75 1 78.38 111 GLY B N 1
ATOM 2930 C CA . GLY B 1 111 ? -4.285 15.211 32.125 1 78.38 111 GLY B CA 1
ATOM 2931 C C . GLY B 1 111 ? -5.039 13.906 32.312 1 78.38 111 GLY B C 1
ATOM 2932 O O . GLY B 1 111 ? -5.117 13.398 33.438 1 78.38 111 GLY B O 1
ATOM 2933 N N . THR B 1 112 ? -5.613 13.297 31.422 1 77 112 THR B N 1
ATOM 2934 C CA . THR B 1 112 ? -6.453 12.117 31.547 1 77 112 THR B CA 1
ATOM 2935 C C . THR B 1 112 ? -5.836 10.93 30.812 1 77 112 THR B C 1
ATOM 2937 O O . THR B 1 112 ? -5.453 9.938 31.438 1 77 112 THR B O 1
ATOM 2940 N N . ALA B 1 113 ? -5.773 10.883 29.594 1 83.81 113 ALA B N 1
ATOM 2941 C CA . ALA B 1 113 ? -5.215 9.828 28.75 1 83.81 113 ALA B CA 1
ATOM 2942 C C . ALA B 1 113 ? -4.277 10.406 27.703 1 83.81 113 ALA B C 1
ATOM 2944 O O . ALA B 1 113 ? -4.426 11.562 27.297 1 83.81 113 ALA B O 1
ATOM 2945 N N . PRO B 1 114 ? -3.357 9.578 27.328 1 92.19 114 PRO B N 1
ATOM 2946 C CA . PRO B 1 114 ? -2.416 10.07 26.312 1 92.19 114 PRO B CA 1
ATOM 2947 C C . PRO B 1 114 ? -3.088 10.359 24.969 1 92.19 114 PRO B C 1
ATOM 2949 O O . PRO B 1 114 ? -4.059 9.695 24.609 1 92.19 114 PRO B O 1
ATOM 2952 N N . LEU B 1 115 ? -2.621 11.406 24.375 1 96.81 115 LEU B N 1
ATOM 2953 C CA . LEU B 1 115 ? -2.99 11.734 23.016 1 96.81 115 LEU B CA 1
ATOM 2954 C C . LEU B 1 115 ? -1.907 11.297 22.031 1 96.81 115 LEU B C 1
ATOM 2956 O O . LEU B 1 115 ? -0.754 11.719 22.141 1 96.81 115 LEU B O 1
ATOM 2960 N N . THR B 1 116 ? -2.234 10.375 21.172 1 98.31 116 THR B N 1
ATOM 2961 C CA . THR B 1 116 ? -1.282 9.961 20.156 1 98.31 116 THR B CA 1
ATOM 2962 C C . THR B 1 116 ? -1.431 10.82 18.906 1 98.31 116 THR B C 1
ATOM 2964 O O . THR B 1 116 ? -2.527 10.945 18.344 1 98.31 116 THR B O 1
ATOM 2967 N N . LEU B 1 117 ? -0.358 11.414 18.5 1 98.75 117 LEU B N 1
ATOM 2968 C CA . LEU B 1 117 ? -0.322 12.266 17.312 1 98.75 117 LEU B CA 1
ATOM 2969 C C . LEU B 1 117 ? 0.488 11.617 16.203 1 98.75 117 LEU B C 1
ATOM 2971 O O . LEU B 1 117 ? 1.622 11.188 16.422 1 98.75 117 LEU B O 1
ATOM 2975 N N . PHE B 1 118 ? -0.125 11.492 15.062 1 98.94 118 PHE B N 1
ATOM 2976 C CA . PHE B 1 118 ? 0.607 11.188 13.836 1 98.94 118 PHE B CA 1
ATOM 2977 C C . PHE B 1 118 ? 0.782 12.445 12.992 1 98.94 118 PHE B C 1
ATOM 2979 O O . PHE B 1 118 ? -0.193 12.984 12.461 1 98.94 118 PHE B O 1
ATOM 2986 N N . ALA B 1 119 ? 1.999 12.953 12.914 1 98.94 119 ALA B N 1
ATOM 2987 C CA . ALA B 1 119 ? 2.377 14.062 12.047 1 98.94 119 ALA B CA 1
ATOM 2988 C C . ALA B 1 119 ? 2.908 13.555 10.711 1 98.94 119 ALA B C 1
ATOM 2990 O O . ALA B 1 119 ? 3.912 12.836 10.664 1 98.94 119 ALA B O 1
ATOM 2991 N N . ALA B 1 120 ? 2.266 14.016 9.617 1 98.69 120 ALA B N 1
ATOM 2992 C CA . ALA B 1 120 ? 2.533 13.273 8.391 1 98.69 120 ALA B CA 1
ATOM 2993 C C . ALA B 1 120 ? 2.83 14.227 7.23 1 98.69 120 ALA B C 1
ATOM 2995 O O . ALA B 1 120 ? 2.279 15.328 7.168 1 98.69 120 ALA B O 1
ATOM 2996 N N . HIS B 1 121 ? 3.643 13.836 6.359 1 98.75 121 HIS B N 1
ATOM 2997 C CA . HIS B 1 121 ? 3.838 14.344 5.004 1 98.75 121 HIS B CA 1
ATOM 2998 C C . HIS B 1 121 ? 3.906 13.195 3.996 1 98.75 121 HIS B C 1
ATOM 3000 O O . HIS B 1 121 ? 4.961 12.594 3.809 1 98.75 121 HIS B O 1
ATOM 3006 N N . PHE B 1 122 ? 2.74 12.906 3.342 1 98.12 122 PHE B N 1
ATOM 3007 C CA . PHE B 1 122 ? 2.646 11.766 2.439 1 98.12 122 PHE B CA 1
ATOM 3008 C C . PHE B 1 122 ? 3.305 12.078 1.102 1 98.12 122 PHE B C 1
ATOM 3010 O O . PHE B 1 122 ? 3.605 13.234 0.806 1 98.12 122 PHE B O 1
ATOM 3017 N N . ASP B 1 123 ? 3.512 11.078 0.26 1 96.69 123 ASP B N 1
ATOM 3018 C CA . ASP B 1 123 ? 4.145 11.172 -1.053 1 96.69 123 ASP B CA 1
ATOM 3019 C C . ASP B 1 123 ? 3.469 12.242 -1.911 1 96.69 123 ASP B C 1
ATOM 3021 O O . ASP B 1 123 ? 2.24 12.336 -1.937 1 96.69 123 ASP B O 1
ATOM 3025 N N . SER B 1 124 ? 4.281 12.984 -2.561 1 95.62 124 SER B N 1
ATOM 3026 C CA . SER B 1 124 ? 3.734 14.117 -3.307 1 95.62 124 SER B CA 1
ATOM 3027 C C . SER B 1 124 ? 3.48 13.742 -4.766 1 95.62 124 SER B C 1
ATOM 3029 O O . SER B 1 124 ? 2.945 14.547 -5.531 1 95.62 124 SER B O 1
ATOM 3031 N N . HIS B 1 125 ? 3.75 12.531 -5.184 1 93.69 125 HIS B N 1
ATOM 3032 C CA . HIS B 1 125 ? 3.742 12.273 -6.617 1 93.69 125 HIS B CA 1
ATOM 3033 C C . HIS B 1 125 ? 2.729 11.188 -6.977 1 93.69 125 HIS B C 1
ATOM 3035 O O . HIS B 1 125 ? 2.104 11.242 -8.039 1 93.69 125 HIS B O 1
ATOM 3041 N N . HIS B 1 126 ? 2.57 10.18 -6.125 1 93.81 126 HIS B N 1
ATOM 3042 C CA . HIS B 1 126 ? 1.847 9 -6.578 1 93.81 126 HIS B CA 1
ATOM 3043 C C . HIS B 1 126 ? 0.739 8.617 -5.602 1 93.81 126 HIS B C 1
ATOM 3045 O O . HIS B 1 126 ? 1.009 8.305 -4.441 1 93.81 126 HIS B O 1
ATOM 3051 N N . GLU B 1 127 ? -0.522 8.539 -6.121 1 95.81 127 GLU B N 1
ATOM 3052 C CA . GLU B 1 127 ? -1.684 8.156 -5.324 1 95.81 127 GLU B CA 1
ATOM 3053 C C . GLU B 1 127 ? -1.495 6.77 -4.711 1 95.81 127 GLU B C 1
ATOM 3055 O O . GLU B 1 127 ? -1.804 6.559 -3.535 1 95.81 127 GLU B O 1
ATOM 3060 N N . ASN B 1 128 ? -0.902 5.805 -5.48 1 95.38 128 ASN B N 1
ATOM 3061 C CA . ASN B 1 128 ? -0.702 4.441 -4.996 1 95.38 128 ASN B CA 1
ATOM 3062 C C . ASN B 1 128 ? 0.229 4.406 -3.789 1 95.38 128 ASN B C 1
ATOM 3064 O O . ASN B 1 128 ? -0.016 3.668 -2.832 1 95.38 128 ASN B O 1
ATOM 3068 N N . LEU B 1 129 ? 1.258 5.199 -3.891 1 96.19 129 LEU B N 1
ATOM 3069 C CA . LEU B 1 129 ? 2.213 5.223 -2.789 1 96.19 129 LEU B CA 1
ATOM 3070 C C . LEU B 1 129 ? 1.595 5.855 -1.548 1 96.19 129 LEU B C 1
ATOM 3072 O O . LEU B 1 129 ? 1.842 5.41 -0.426 1 96.19 129 LEU B O 1
ATOM 3076 N N . ARG B 1 130 ? 0.791 6.895 -1.747 1 97.94 130 ARG B N 1
ATOM 3077 C CA . ARG B 1 130 ? 0.09 7.492 -0.614 1 97.94 130 ARG B CA 1
ATOM 3078 C C . ARG B 1 130 ? -0.876 6.496 0.018 1 97.94 130 ARG B C 1
ATOM 3080 O O . ARG B 1 130 ? -1.06 6.488 1.237 1 97.94 130 ARG B O 1
ATOM 3087 N N . PHE B 1 131 ? -1.504 5.742 -0.815 1 97.88 131 PHE B N 1
ATOM 3088 C CA . PHE B 1 131 ? -2.395 4.719 -0.284 1 97.88 131 PHE B CA 1
ATOM 3089 C C . PHE B 1 131 ? -1.623 3.715 0.567 1 97.88 131 PHE B C 1
ATOM 3091 O O . PHE B 1 131 ? -2.104 3.285 1.618 1 97.88 131 PHE B O 1
ATOM 3098 N N . VAL B 1 132 ? -0.447 3.309 0.124 1 97.62 132 VAL B N 1
ATOM 3099 C CA . VAL B 1 132 ? 0.428 2.434 0.898 1 97.62 132 VAL B CA 1
ATOM 3100 C C . VAL B 1 132 ? 0.735 3.076 2.25 1 97.62 132 VAL B C 1
ATOM 3102 O O . VAL B 1 132 ? 0.71 2.402 3.283 1 97.62 132 VAL B O 1
ATOM 3105 N N . GLU B 1 133 ? 1.023 4.367 2.264 1 97.94 133 GLU B N 1
ATOM 3106 C CA . GLU B 1 133 ? 1.301 5.086 3.504 1 97.94 133 GLU B CA 1
ATOM 3107 C C . GLU B 1 133 ? 0.094 5.062 4.438 1 97.94 133 GLU B C 1
ATOM 3109 O O . GLU B 1 133 ? 0.242 4.863 5.645 1 97.94 133 GLU B O 1
ATOM 3114 N N . ALA B 1 134 ? -1.08 5.277 3.869 1 98.19 134 ALA B N 1
ATOM 3115 C CA . ALA B 1 134 ? -2.303 5.227 4.668 1 98.19 134 ALA B CA 1
ATOM 3116 C C . ALA B 1 134 ? -2.494 3.848 5.289 1 98.19 134 ALA B C 1
ATOM 3118 O O . ALA B 1 134 ? -2.883 3.732 6.457 1 98.19 134 ALA B O 1
ATOM 3119 N N . ARG B 1 135 ? -2.23 2.797 4.531 1 96.75 135 ARG B N 1
ATOM 3120 C CA . ARG B 1 135 ? -2.355 1.431 5.031 1 96.75 135 ARG B CA 1
ATOM 3121 C C . ARG B 1 135 ? -1.317 1.147 6.109 1 96.75 135 ARG B C 1
ATOM 3123 O O . ARG B 1 135 ? -1.605 0.454 7.09 1 96.75 135 ARG B O 1
ATOM 3130 N N . TYR B 1 136 ? -0.078 1.622 5.949 1 96.88 136 TYR B N 1
ATOM 3131 C CA . TYR B 1 136 ? 0.96 1.485 6.965 1 96.88 136 TYR B CA 1
ATOM 3132 C C . TYR B 1 136 ? 0.539 2.152 8.266 1 96.88 136 TYR B C 1
ATOM 3134 O O . TYR B 1 136 ? 0.65 1.558 9.344 1 96.88 136 TYR B O 1
ATOM 3142 N N . LEU B 1 137 ? 0.006 3.379 8.133 1 98.19 137 LEU B N 1
ATOM 3143 C CA . LEU B 1 137 ? -0.505 4.086 9.305 1 98.19 137 LEU B CA 1
ATOM 3144 C C . LEU B 1 137 ? -1.562 3.25 10.023 1 98.19 137 LEU B C 1
ATOM 3146 O O . LEU B 1 137 ? -1.527 3.121 11.242 1 98.19 137 LEU B O 1
ATOM 3150 N N . ARG B 1 138 ? -2.492 2.725 9.273 1 96.5 138 ARG B N 1
ATOM 3151 C CA . ARG B 1 138 ? -3.547 1.888 9.836 1 96.5 138 ARG B CA 1
ATOM 3152 C C . ARG B 1 138 ? -2.957 0.707 10.602 1 96.5 138 ARG B C 1
ATOM 3154 O O . ARG B 1 138 ? -3.479 0.316 11.648 1 96.5 138 ARG B O 1
ATOM 3161 N N . SER B 1 139 ? -1.856 0.141 10.078 1 94.56 139 SER B N 1
ATOM 3162 C CA . SER B 1 139 ? -1.243 -1.036 10.688 1 94.56 139 SER B CA 1
ATOM 3163 C C . SER B 1 139 ? -0.659 -0.71 12.062 1 94.56 139 SER B C 1
ATOM 3165 O O . SER B 1 139 ? -0.41 -1.61 12.867 1 94.56 139 SER B O 1
ATOM 3167 N N . LEU B 1 140 ? -0.411 0.534 12.32 1 96.19 140 LEU B N 1
ATOM 3168 C CA . LEU B 1 140 ? 0.146 0.963 13.594 1 96.19 140 LEU B CA 1
ATOM 3169 C C . LEU B 1 140 ? -0.947 1.081 14.648 1 96.19 140 LEU B C 1
ATOM 3171 O O . LEU B 1 140 ? -0.656 1.309 15.828 1 96.19 140 LEU B O 1
ATOM 3175 N N . LEU B 1 141 ? -2.211 0.892 14.227 1 96.88 141 LEU B N 1
ATOM 3176 C CA . LEU B 1 141 ? -3.352 1.157 15.102 1 96.88 141 LEU B CA 1
ATOM 3177 C C . LEU B 1 141 ? -4.109 -0.13 15.406 1 96.88 141 LEU B C 1
ATOM 3179 O O . LEU B 1 141 ? -4.457 -0.886 14.5 1 96.88 141 LEU B O 1
ATOM 3183 N N . ALA B 1 142 ? -4.34 -0.361 16.641 1 93.94 142 ALA B N 1
ATOM 3184 C CA . ALA B 1 142 ? -5.312 -1.38 17.016 1 93.94 142 ALA B CA 1
ATOM 3185 C C . ALA B 1 142 ? -6.734 -0.827 16.969 1 93.94 142 ALA B C 1
ATOM 3187 O O . ALA B 1 142 ? -7.047 0.156 17.641 1 93.94 142 ALA B O 1
ATOM 3188 N N . PRO B 1 143 ? -7.578 -1.433 16.266 1 93.31 143 PRO B N 1
ATOM 3189 C CA . PRO B 1 143 ? -8.906 -0.868 16.031 1 93.31 143 PRO B CA 1
ATOM 3190 C C . PRO B 1 143 ? -9.648 -0.551 17.328 1 93.31 143 PRO B C 1
ATOM 3192 O O . PRO B 1 143 ? -10.25 0.516 17.453 1 93.31 143 PRO B O 1
ATOM 3195 N N . SER B 1 144 ? -9.609 -1.475 18.297 1 94.44 144 SER B N 1
ATOM 3196 C CA . SER B 1 144 ? -10.312 -1.258 19.547 1 94.44 144 SER B CA 1
ATOM 3197 C C . SER B 1 144 ? -9.719 -0.082 20.328 1 94.44 144 SER B C 1
ATOM 3199 O O . SER B 1 144 ? -10.461 0.751 20.859 1 94.44 144 SER B O 1
ATOM 3201 N N . ALA B 1 145 ? -8.43 -0.031 20.359 1 94.94 145 ALA B N 1
ATOM 3202 C CA . ALA B 1 145 ? -7.754 1.07 21.031 1 94.94 145 ALA B CA 1
ATOM 3203 C C . ALA B 1 145 ? -8.031 2.4 20.344 1 94.94 145 ALA B C 1
ATOM 3205 O O . ALA B 1 145 ? -8.234 3.422 21 1 94.94 145 ALA B O 1
ATOM 3206 N N . PHE B 1 146 ? -8.039 2.383 19.062 1 97.5 146 PHE B N 1
ATOM 3207 C CA . PHE B 1 146 ? -8.312 3.582 18.281 1 97.5 146 PHE B CA 1
ATOM 3208 C C . PHE B 1 146 ? -9.719 4.102 18.547 1 97.5 146 PHE B C 1
ATOM 3210 O O . PHE B 1 146 ? -9.914 5.305 18.734 1 97.5 146 PHE B O 1
ATOM 3217 N N . ALA B 1 147 ? -10.672 3.229 18.594 1 94.56 147 ALA B N 1
ATOM 3218 C CA . ALA B 1 147 ? -12.07 3.604 18.781 1 94.56 147 ALA B CA 1
ATOM 3219 C C . ALA B 1 147 ? -12.289 4.227 20.156 1 94.56 147 ALA B C 1
ATOM 3221 O O . ALA B 1 147 ? -13.125 5.117 20.312 1 94.56 147 ALA B O 1
ATOM 3222 N N . GLN B 1 148 ? -11.477 3.781 21.078 1 94.69 148 GLN B N 1
ATOM 3223 C CA . GLN B 1 148 ? -11.703 4.211 22.453 1 94.69 148 GLN B CA 1
ATOM 3224 C C . GLN B 1 148 ? -10.711 5.293 22.875 1 94.69 148 GLN B C 1
ATOM 3226 O O . GLN B 1 148 ? -10.875 5.938 23.906 1 94.69 148 GLN B O 1
ATOM 3231 N N . GLY B 1 149 ? -9.703 5.457 22.094 1 96 149 GLY B N 1
ATOM 3232 C CA . GLY B 1 149 ? -8.625 6.363 22.469 1 96 149 GLY B CA 1
ATOM 3233 C C . GLY B 1 149 ? -8.68 7.688 21.734 1 96 149 GLY B C 1
ATOM 3234 O O . GLY B 1 149 ? -9.617 7.945 20.969 1 96 149 GLY B O 1
ATOM 3235 N N . THR B 1 150 ? -7.773 8.562 22.062 1 96.75 150 THR B N 1
ATOM 3236 C CA . THR B 1 150 ? -7.648 9.867 21.422 1 96.75 150 THR B CA 1
ATOM 3237 C C . THR B 1 150 ? -6.445 9.891 20.484 1 96.75 150 THR B C 1
ATOM 3239 O O . THR B 1 150 ? -5.309 9.711 20.922 1 96.75 150 THR B O 1
ATOM 3242 N N . PHE B 1 151 ? -6.699 10.047 19.25 1 98.31 151 PHE B N 1
ATOM 3243 C CA . PHE B 1 151 ? -5.691 10.078 18.188 1 98.31 151 PHE B CA 1
ATOM 3244 C C . PHE B 1 151 ? -5.887 11.289 17.281 1 98.31 151 PHE B C 1
ATOM 3246 O O . PHE B 1 151 ? -7.02 11.711 17.047 1 98.31 151 PHE B O 1
ATOM 3253 N N . LEU B 1 152 ? -4.789 11.844 16.828 1 98.69 152 LEU B N 1
ATOM 3254 C CA . LEU B 1 152 ? -4.762 12.914 15.836 1 98.69 152 LEU B CA 1
ATOM 3255 C C . LEU B 1 152 ? -3.861 12.555 14.664 1 98.69 152 LEU B C 1
ATOM 3257 O O . LEU B 1 152 ? -2.789 11.977 14.852 1 98.69 152 LEU B O 1
ATOM 3261 N N . LEU B 1 153 ? -4.293 12.742 13.508 1 98.94 153 LEU B N 1
ATOM 3262 C CA . LEU B 1 153 ? -3.48 12.773 12.297 1 98.94 153 LEU B CA 1
ATOM 3263 C C . LEU B 1 153 ? -3.465 14.172 11.688 1 98.94 153 LEU B C 1
ATOM 3265 O O . LEU B 1 153 ? -4.52 14.742 11.406 1 98.94 153 LEU B O 1
ATOM 3269 N N . ALA B 1 154 ? -2.291 14.742 11.547 1 98.94 154 ALA B N 1
ATOM 3270 C CA . ALA B 1 154 ? -2.18 16.109 11.031 1 98.94 154 ALA B CA 1
ATOM 3271 C C . ALA B 1 154 ? -1.068 16.203 9.992 1 98.94 154 ALA B C 1
ATOM 3273 O O . ALA B 1 154 ? 0.034 15.695 10.203 1 98.94 154 ALA B O 1
ATOM 3274 N N . GLY B 1 155 ? -1.361 16.844 8.891 1 98.88 155 GLY B N 1
ATOM 3275 C CA . GLY B 1 155 ? -0.287 17.109 7.945 1 98.88 155 GLY B CA 1
ATOM 3276 C C . GLY B 1 155 ? -0.765 17.219 6.512 1 98.88 155 GLY B C 1
ATOM 3277 O O . GLY B 1 155 ? -1.968 17.312 6.258 1 98.88 155 GLY B O 1
ATOM 3278 N N . ASP B 1 156 ? 0.186 17.438 5.598 1 98.88 156 ASP B N 1
ATOM 3279 C CA . ASP B 1 156 ? -0.037 17.422 4.156 1 98.88 156 ASP B CA 1
ATOM 3280 C C . ASP B 1 156 ? -0.085 15.992 3.623 1 98.88 156 ASP B C 1
ATOM 3282 O O . ASP B 1 156 ? 0.956 15.352 3.436 1 98.88 156 ASP B O 1
ATOM 3286 N N . LEU B 1 157 ? -1.302 15.555 3.342 1 98.81 157 LEU B N 1
ATOM 3287 C CA . LEU B 1 157 ? -1.477 14.172 2.906 1 98.81 157 LEU B CA 1
ATOM 3288 C C . LEU B 1 157 ? -1.447 14.078 1.386 1 98.81 157 LEU B C 1
ATOM 3290 O O . LEU B 1 157 ? -1.505 12.977 0.829 1 98.81 157 LEU B O 1
ATOM 3294 N N . ASN B 1 158 ? -1.422 15.211 0.713 1 98.38 158 ASN B N 1
ATOM 3295 C CA . ASN B 1 158 ? -1.302 15.289 -0.739 1 98.38 158 ASN B CA 1
ATOM 3296 C C . ASN B 1 158 ? -2.395 14.477 -1.435 1 98.38 158 ASN B C 1
ATOM 3298 O O . ASN B 1 158 ? -2.139 13.828 -2.451 1 98.38 158 ASN B O 1
ATOM 3302 N N . SER B 1 159 ? -3.586 14.453 -0.839 1 98.62 159 SER B N 1
ATOM 3303 C CA . SER B 1 159 ? -4.672 13.625 -1.353 1 98.62 159 SER B CA 1
ATOM 3304 C C . SER B 1 159 ? -5.992 14.391 -1.353 1 98.62 159 SER B C 1
ATOM 3306 O O . SER B 1 159 ? -6.176 15.328 -0.574 1 98.62 159 SER B O 1
ATOM 3308 N N . LEU B 1 160 ? -6.902 13.945 -2.182 1 98.5 160 LEU B N 1
ATOM 3309 C CA . LEU B 1 160 ? -8.18 14.633 -2.338 1 98.5 160 LEU B CA 1
ATOM 3310 C C . LEU B 1 160 ? -9.273 13.93 -1.548 1 98.5 160 LEU B C 1
ATOM 3312 O O . LEU B 1 160 ? -9.281 12.695 -1.453 1 98.5 160 LEU B O 1
ATOM 3316 N N . SER B 1 161 ? -10.18 14.711 -1.024 1 98.5 161 SER B N 1
ATOM 3317 C CA . SER B 1 161 ? -11.367 14.188 -0.35 1 98.5 161 SER B CA 1
ATOM 3318 C C . SER B 1 161 ? -12.609 14.352 -1.214 1 98.5 161 SER B C 1
ATOM 3320 O O . SER B 1 161 ? -12.852 15.422 -1.769 1 98.5 161 SER B O 1
ATOM 3322 N N . ARG B 1 162 ? -13.43 13.297 -1.217 1 95.81 162 ARG B N 1
ATOM 3323 C CA . ARG B 1 162 ? -14.695 13.375 -1.94 1 95.81 162 ARG B CA 1
ATOM 3324 C C . ARG B 1 162 ? -15.617 14.43 -1.332 1 95.81 162 ARG B C 1
ATOM 3326 O O . ARG B 1 162 ? -16.5 14.945 -2.008 1 95.81 162 ARG B O 1
ATOM 3333 N N . ALA B 1 163 ? -15.43 14.695 -0.121 1 96.81 163 ALA B N 1
ATOM 3334 C CA . ALA B 1 163 ? -16.344 15.547 0.628 1 96.81 163 ALA B CA 1
ATOM 3335 C C . ALA B 1 163 ? -16.094 17.031 0.321 1 96.81 163 ALA B C 1
ATOM 3337 O O . ALA B 1 163 ? -16.906 17.875 0.665 1 96.81 163 ALA B O 1
ATOM 3338 N N . ASP B 1 164 ? -14.969 17.312 -0.286 1 97.75 164 ASP B N 1
ATOM 3339 C CA . ASP B 1 164 ? -14.664 18.719 -0.581 1 97.75 164 ASP B CA 1
ATOM 3340 C C . ASP B 1 164 ? -15.477 19.219 -1.779 1 97.75 164 ASP B C 1
ATOM 3342 O O . ASP B 1 164 ? -15.812 18.438 -2.674 1 97.75 164 ASP B O 1
ATOM 3346 N N . PRO B 1 165 ? -15.852 20.453 -1.785 1 96.75 165 PRO B N 1
ATOM 3347 C CA . PRO B 1 165 ? -16.766 20.984 -2.805 1 96.75 165 PRO B CA 1
ATOM 3348 C C . PRO B 1 165 ? -16.062 21.312 -4.117 1 96.75 165 PRO B C 1
ATOM 3350 O O . PRO B 1 1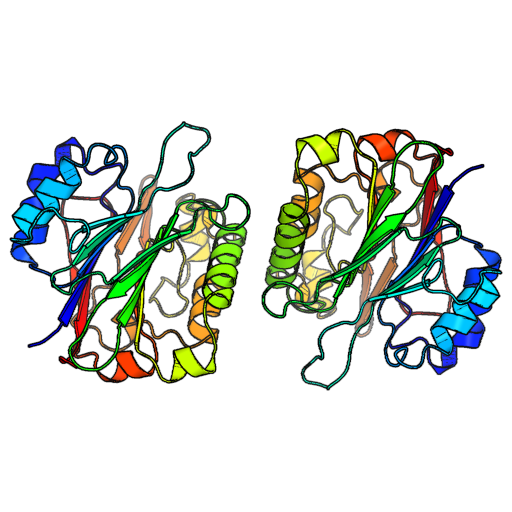65 ? -16.062 22.453 -4.562 1 96.75 165 PRO B O 1
ATOM 3353 N N . TYR B 1 166 ? -15.602 20.281 -4.777 1 96.56 166 TYR B N 1
ATOM 3354 C CA . TYR B 1 166 ? -14.914 20.453 -6.055 1 96.56 166 TYR B CA 1
ATOM 3355 C C . TYR B 1 166 ? -15.898 20.828 -7.152 1 96.56 166 TYR B C 1
ATOM 3357 O O . TYR B 1 166 ? -17.094 20.516 -7.07 1 96.56 166 TYR B O 1
ATOM 3365 N N . PRO B 1 167 ? -15.391 21.578 -8.133 1 94.94 167 PRO B N 1
ATOM 3366 C CA . PRO B 1 167 ? -16.25 21.812 -9.297 1 94.94 167 PRO B CA 1
ATOM 3367 C C . PRO B 1 167 ? -16.625 20.531 -10.023 1 94.94 167 PRO B C 1
ATOM 3369 O O . PRO B 1 167 ? -15.883 19.531 -9.945 1 94.94 167 PRO B O 1
ATOM 3372 N N . VAL B 1 168 ? -17.703 20.516 -10.727 1 94.56 168 VAL B N 1
ATOM 3373 C CA . VAL B 1 168 ? -18.234 19.328 -11.406 1 94.56 168 VAL B CA 1
ATOM 3374 C C . VAL B 1 168 ? -17.234 18.844 -12.445 1 94.56 168 VAL B C 1
ATOM 3376 O O . VAL B 1 168 ? -17.156 17.641 -12.727 1 94.56 168 VAL B O 1
ATOM 3379 N N . ASP B 1 169 ? -16.422 19.766 -12.961 1 96.19 169 ASP B N 1
ATOM 3380 C CA . ASP B 1 169 ? -15.469 19.406 -14 1 96.19 169 ASP B CA 1
ATOM 3381 C C . ASP B 1 169 ? -14.07 19.219 -13.422 1 96.19 169 ASP B C 1
ATOM 3383 O O . ASP B 1 169 ? -13.078 19.547 -14.078 1 96.19 169 ASP B O 1
ATOM 3387 N N . LEU B 1 170 ? -13.992 18.75 -12.141 1 96.31 170 LEU B N 1
ATOM 3388 C CA . LEU B 1 170 ? -12.727 18.562 -11.445 1 96.31 170 LEU B CA 1
ATOM 3389 C C . LEU B 1 170 ? -11.75 17.781 -12.297 1 96.31 170 LEU B C 1
ATOM 3391 O O . LEU B 1 170 ? -10.578 18.156 -12.43 1 96.31 170 LEU B O 1
ATOM 3395 N N . ALA B 1 171 ? -12.18 16.703 -12.906 1 95.38 171 ALA B N 1
ATOM 3396 C CA . ALA B 1 171 ? -11.305 15.82 -13.688 1 95.38 171 ALA B CA 1
ATOM 3397 C C . ALA B 1 171 ? -10.633 16.594 -14.828 1 95.38 171 ALA B C 1
ATOM 3399 O O . ALA B 1 171 ? -9.43 16.453 -15.047 1 95.38 171 ALA B O 1
ATOM 3400 N N . ASP B 1 172 ? -11.375 17.375 -15.555 1 95.5 172 ASP B N 1
ATOM 3401 C CA . ASP B 1 172 ? -10.836 18.172 -16.656 1 95.5 172 ASP B CA 1
ATOM 3402 C C . ASP B 1 172 ? -9.859 19.234 -16.141 1 95.5 172 ASP B C 1
ATOM 3404 O O . ASP B 1 172 ? -8.82 19.469 -16.766 1 95.5 172 ASP B O 1
ATOM 3408 N N . ARG B 1 173 ? -10.242 19.859 -15.055 1 95.81 173 ARG B N 1
ATOM 3409 C CA . ARG B 1 173 ? -9.398 20.922 -14.508 1 95.81 173 ARG B CA 1
ATOM 3410 C C . ARG B 1 173 ? -8.062 20.359 -14.023 1 95.81 173 ARG B C 1
ATOM 3412 O O . ARG B 1 173 ? -7.016 20.984 -14.227 1 95.81 173 ARG B O 1
ATOM 3419 N N . VAL B 1 174 ? -8.133 19.188 -13.336 1 95.94 174 VAL B N 1
ATOM 3420 C CA . VAL B 1 174 ? -6.914 18.531 -12.883 1 95.94 174 VAL B CA 1
ATOM 3421 C C . VAL B 1 174 ? -5.988 18.266 -14.07 1 95.94 174 VAL B C 1
ATOM 3423 O O . VAL B 1 174 ? -4.777 18.5 -13.984 1 95.94 174 VAL B O 1
ATOM 3426 N N . ARG B 1 175 ? -6.539 17.766 -15.172 1 94 175 ARG B N 1
ATOM 3427 C CA . ARG B 1 175 ? -5.77 17.531 -16.391 1 94 175 ARG B CA 1
ATOM 3428 C C . ARG B 1 175 ? -5.188 18.828 -16.938 1 94 175 ARG B C 1
ATOM 3430 O O . ARG B 1 175 ? -4.016 18.891 -17.312 1 94 175 ARG B O 1
ATOM 3437 N N . ARG B 1 176 ? -5.961 19.891 -16.984 1 95.12 176 ARG B N 1
ATOM 3438 C CA . ARG B 1 176 ? -5.57 21.156 -17.594 1 95.12 176 ARG B CA 1
ATOM 3439 C C . ARG B 1 176 ? -4.438 21.812 -16.812 1 95.12 176 ARG B C 1
ATOM 3441 O O . ARG B 1 176 ? -3.568 22.469 -17.391 1 95.12 176 ARG B O 1
ATOM 3448 N N . VAL B 1 177 ? -4.48 21.578 -15.5 1 96 177 VAL B N 1
ATOM 3449 C CA . VAL B 1 177 ? -3.453 22.234 -14.703 1 96 177 VAL B CA 1
ATOM 3450 C C . VAL B 1 177 ? -2.266 21.297 -14.508 1 96 177 VAL B C 1
ATOM 3452 O O . VAL B 1 177 ? -1.304 21.641 -13.82 1 96 177 VAL B O 1
ATOM 3455 N N . GLY B 1 178 ? -2.295 20.109 -14.992 1 94.12 178 GLY B N 1
ATOM 3456 C CA . GLY B 1 178 ? -1.172 19.188 -15.016 1 94.12 178 GLY B CA 1
ATOM 3457 C C . GLY B 1 178 ? -0.942 18.484 -13.688 1 94.12 178 GLY B C 1
ATOM 3458 O O . GLY B 1 178 ? 0.202 18.25 -13.297 1 94.12 178 GLY B O 1
ATOM 3459 N N . LEU B 1 179 ? -1.925 18.25 -12.883 1 94.56 179 LEU B N 1
ATOM 3460 C CA . LEU B 1 179 ? -1.812 17.547 -11.617 1 94.56 179 LEU B CA 1
ATOM 3461 C C . LEU B 1 179 ? -2.057 16.047 -11.797 1 94.56 179 LEU B C 1
ATOM 3463 O O . LEU B 1 179 ? -3.006 15.492 -11.242 1 94.56 179 LEU B O 1
ATOM 3467 N N . ASP B 1 180 ? -1.139 15.352 -12.383 1 92.5 180 ASP B N 1
ATOM 3468 C CA . ASP B 1 180 ? -1.231 13.938 -12.742 1 92.5 180 ASP B CA 1
ATOM 3469 C C . ASP B 1 180 ? -1.167 13.055 -11.5 1 92.5 180 ASP B C 1
ATOM 3471 O O . ASP B 1 180 ? -1.6 11.898 -11.531 1 92.5 180 ASP B O 1
ATOM 3475 N N . LYS B 1 181 ? -0.753 13.672 -10.406 1 94.62 181 LYS B N 1
ATOM 3476 C CA . LYS B 1 181 ? -0.507 12.891 -9.195 1 94.62 181 LYS B CA 1
ATOM 3477 C C . LYS B 1 181 ? -1.806 12.312 -8.641 1 94.62 181 LYS B C 1
ATOM 3479 O O . LYS B 1 181 ? -1.779 11.398 -7.809 1 94.62 181 LYS B O 1
ATOM 3484 N N . TYR B 1 182 ? -2.908 12.789 -9.086 1 95.81 182 TYR B N 1
ATOM 3485 C CA . TYR B 1 182 ? -4.188 12.312 -8.562 1 95.81 182 TYR B CA 1
ATOM 3486 C C . TYR B 1 182 ? -4.828 11.328 -9.531 1 95.81 182 TYR B C 1
ATOM 3488 O O . TYR B 1 182 ? -5.879 10.75 -9.234 1 95.81 182 TYR B O 1
ATOM 3496 N N . GLY B 1 183 ? -4.227 11.125 -10.68 1 90.94 183 GLY B N 1
ATOM 3497 C CA . GLY B 1 183 ? -4.781 10.258 -11.695 1 90.94 183 GLY B CA 1
ATOM 3498 C C . GLY B 1 183 ? -5.766 10.961 -12.617 1 90.94 183 GLY B C 1
ATOM 3499 O O . GLY B 1 183 ? -6.098 12.125 -12.398 1 90.94 183 GLY B O 1
ATOM 3500 N N . HIS B 1 184 ? -6.199 10.188 -13.625 1 89.81 184 HIS B N 1
ATOM 3501 C CA . HIS B 1 184 ? -7.199 10.625 -14.594 1 89.81 184 HIS B CA 1
ATOM 3502 C C . HIS B 1 184 ? -8.25 9.547 -14.836 1 89.81 184 HIS B C 1
ATOM 3504 O O . HIS B 1 184 ? -7.996 8.586 -15.57 1 89.81 184 HIS B O 1
ATOM 3510 N N . PRO B 1 185 ? -9.477 9.727 -14.312 1 91.56 185 PRO B N 1
ATOM 3511 C CA . PRO B 1 185 ? -9.922 10.82 -13.445 1 91.56 185 PRO B CA 1
ATOM 3512 C C . PRO B 1 185 ? -9.25 10.805 -12.078 1 91.56 185 PRO B C 1
ATOM 3514 O O . PRO B 1 185 ? -8.633 9.805 -11.703 1 91.56 185 PRO B O 1
ATOM 3517 N N . PRO B 1 186 ? -9.383 11.93 -11.336 1 95.81 186 PRO B N 1
ATOM 3518 C CA . PRO B 1 186 ? -8.727 11.992 -10.023 1 95.81 186 PRO B CA 1
ATOM 3519 C C . PRO B 1 186 ? -9.266 10.945 -9.047 1 95.81 186 PRO B C 1
ATOM 3521 O O . PRO B 1 186 ? -10.461 10.664 -9.039 1 95.81 186 PRO B O 1
ATOM 3524 N N . ARG B 1 187 ? -8.352 10.445 -8.242 1 96.06 187 ARG B N 1
ATOM 3525 C CA . ARG B 1 187 ? -8.688 9.391 -7.285 1 96.06 187 ARG B CA 1
ATOM 3526 C C . ARG B 1 187 ? -8.812 9.953 -5.871 1 96.06 187 ARG B C 1
ATOM 3528 O O . ARG B 1 187 ? -8.273 11.016 -5.57 1 96.06 187 ARG B O 1
ATOM 3535 N N . PHE B 1 188 ? -9.539 9.234 -5.004 1 97.44 188 PHE B N 1
ATOM 3536 C CA . PHE B 1 188 ? -9.852 9.672 -3.648 1 97.44 188 PHE B CA 1
ATOM 3537 C C . PHE B 1 188 ? -9.555 8.57 -2.641 1 97.44 188 PHE B C 1
ATOM 3539 O O . PHE B 1 188 ? -10.031 8.609 -1.504 1 97.44 188 PHE B O 1
ATOM 3546 N N . ASP B 1 189 ? -8.758 7.594 -3.025 1 96.5 189 ASP B N 1
ATOM 3547 C CA . ASP B 1 189 ? -8.602 6.324 -2.32 1 96.5 189 ASP B CA 1
ATOM 3548 C C . ASP B 1 189 ? -7.98 6.539 -0.941 1 96.5 189 ASP B C 1
ATOM 3550 O O . ASP B 1 189 ? -8.367 5.875 0.025 1 96.5 189 ASP B O 1
ATOM 3554 N N . VAL B 1 190 ? -7.07 7.473 -0.858 1 98.5 190 VAL B N 1
ATOM 3555 C CA . VAL B 1 190 ? -6.301 7.652 0.368 1 98.5 190 VAL B CA 1
ATOM 3556 C C . VAL B 1 190 ? -7.211 8.164 1.48 1 98.5 190 VAL B C 1
ATOM 3558 O O . VAL B 1 190 ? -7.258 7.59 2.57 1 98.5 190 VAL B O 1
ATOM 3561 N N . ILE B 1 191 ? -7.961 9.211 1.216 1 98.81 191 ILE B N 1
ATOM 3562 C CA . ILE B 1 191 ? -8.852 9.781 2.223 1 98.81 191 ILE B CA 1
ATOM 3563 C C . ILE B 1 191 ? -10 8.82 2.506 1 98.81 191 ILE B C 1
ATOM 3565 O O . ILE B 1 191 ? -10.43 8.68 3.652 1 98.81 191 ILE B O 1
ATOM 3569 N N . ASP B 1 192 ? -10.484 8.125 1.449 1 98.12 192 ASP B N 1
ATOM 3570 C CA . ASP B 1 192 ? -11.492 7.082 1.657 1 98.12 192 ASP B CA 1
ATOM 3571 C C . ASP B 1 192 ? -10.992 6.035 2.652 1 98.12 192 ASP B C 1
ATOM 3573 O O . ASP B 1 192 ? -11.75 5.59 3.518 1 98.12 192 ASP B O 1
ATOM 3577 N N . GLU B 1 193 ? -9.766 5.629 2.48 1 97.25 193 GLU B N 1
ATOM 3578 C CA . GLU B 1 193 ? -9.172 4.621 3.354 1 97.25 193 GLU B CA 1
ATOM 3579 C C . GLU B 1 193 ? -9.117 5.105 4.801 1 97.25 193 GLU B C 1
ATOM 3581 O O . GLU B 1 193 ? -9.461 4.367 5.723 1 97.25 193 GLU B O 1
ATOM 3586 N N . LEU B 1 194 ? -8.695 6.32 5.035 1 98.5 194 LEU B N 1
ATOM 3587 C CA . LEU B 1 194 ? -8.609 6.891 6.375 1 98.5 194 LEU B CA 1
ATOM 3588 C C . LEU B 1 194 ? -9.992 6.988 7.016 1 98.5 194 LEU B C 1
ATOM 3590 O O . LEU B 1 194 ? -10.18 6.559 8.156 1 98.5 194 LEU B O 1
ATOM 3594 N N . GLU B 1 195 ? -10.891 7.516 6.262 1 98.44 195 GLU B N 1
ATOM 3595 C CA . GLU B 1 195 ? -12.242 7.684 6.789 1 98.44 195 GLU B CA 1
ATOM 3596 C C . GLU B 1 195 ? -12.922 6.332 7.02 1 98.44 195 GLU B C 1
ATOM 3598 O O . GLU B 1 195 ? -13.68 6.168 7.973 1 98.44 195 GLU B O 1
ATOM 3603 N N . GLY B 1 196 ? -12.648 5.379 6.164 1 96.81 196 GLY B N 1
ATOM 3604 C CA . GLY B 1 196 ? -13.188 4.039 6.332 1 96.81 196 GLY B CA 1
ATOM 3605 C C . GLY B 1 196 ? -12.75 3.373 7.625 1 96.81 196 GLY B C 1
ATOM 3606 O O . GLY B 1 196 ? -13.492 2.566 8.195 1 96.81 196 GLY B O 1
ATOM 3607 N N . PHE B 1 197 ? -11.555 3.711 8.078 1 97.12 197 PHE B N 1
ATOM 3608 C CA . PHE B 1 197 ? -11.031 3.158 9.328 1 97.12 197 PHE B CA 1
ATOM 3609 C C . PHE B 1 197 ? -11.695 3.816 10.531 1 97.12 197 PHE B C 1
ATOM 3611 O O . PHE B 1 197 ? -11.688 3.262 11.633 1 97.12 197 PHE B O 1
ATOM 3618 N N . GLY B 1 198 ? -12.148 5.066 10.312 1 98.25 198 GLY B N 1
ATOM 3619 C CA . GLY B 1 198 ? -12.867 5.73 11.383 1 98.25 198 GLY B CA 1
ATOM 3620 C C . GLY B 1 198 ? -12.359 7.133 11.664 1 98.25 198 GLY B C 1
ATOM 3621 O O . GLY B 1 198 ? -12.906 7.836 12.516 1 98.25 198 GLY B O 1
ATOM 3622 N N . TRP B 1 199 ? -11.352 7.574 10.945 1 98.81 199 TRP B N 1
ATOM 3623 C CA . TRP B 1 199 ? -10.844 8.922 11.141 1 98.81 199 TRP B CA 1
ATOM 3624 C C . TRP B 1 199 ? -11.898 9.961 10.781 1 98.81 199 TRP B C 1
ATOM 3626 O O . TRP B 1 199 ? -12.586 9.836 9.766 1 98.81 199 TRP B O 1
ATOM 3636 N N . VAL B 1 200 ? -11.984 10.945 11.602 1 98.88 200 VAL B N 1
ATOM 3637 C CA . VAL B 1 200 ? -12.977 11.992 11.391 1 98.88 200 VAL B CA 1
ATOM 3638 C C . VAL B 1 200 ? -12.289 13.266 10.906 1 98.88 200 VAL B C 1
ATOM 3640 O O . VAL B 1 200 ? -11.438 13.828 11.602 1 98.88 200 VAL B O 1
ATOM 3643 N N . ASP B 1 201 ? -12.617 13.719 9.734 1 98.88 201 ASP B N 1
ATOM 3644 C CA . ASP B 1 201 ? -12.125 14.992 9.203 1 98.88 201 ASP B CA 1
ATOM 3645 C C . ASP B 1 201 ? -12.695 16.172 9.984 1 98.88 201 ASP B C 1
ATOM 3647 O O . ASP B 1 201 ? -13.875 16.5 9.828 1 98.88 201 ASP B O 1
ATOM 3651 N N . VAL B 1 202 ? -11.852 16.891 10.672 1 98.81 202 VAL B N 1
ATOM 3652 C CA . VAL B 1 202 ? -12.352 17.875 11.625 1 98.81 202 VAL B CA 1
ATOM 3653 C C . VAL B 1 202 ? -12.914 19.078 10.883 1 98.81 202 VAL B C 1
ATOM 3655 O O . VAL B 1 202 ? -13.859 19.719 11.352 1 98.81 202 VAL B O 1
ATOM 3658 N N . LEU B 1 203 ? -12.266 19.438 9.742 1 98.81 203 LEU B N 1
ATOM 3659 C CA . LEU B 1 203 ? -12.742 20.594 9 1 98.81 203 LEU B CA 1
ATOM 3660 C C . LEU B 1 203 ? -14.141 20.344 8.445 1 98.81 203 LEU B C 1
ATOM 3662 O O . LEU B 1 203 ? -14.969 21.266 8.398 1 98.81 203 LEU B O 1
ATOM 3666 N N . ARG B 1 204 ? -14.422 19.156 8.047 1 98.19 204 ARG B N 1
ATOM 3667 C CA . ARG B 1 204 ? -15.75 18.812 7.551 1 98.19 204 ARG B CA 1
ATOM 3668 C C . ARG B 1 204 ? -16.75 18.672 8.695 1 98.19 204 ARG B C 1
ATOM 3670 O O . ARG B 1 204 ? -17.922 19.016 8.547 1 98.19 204 ARG B O 1
ATOM 3677 N N . ARG B 1 205 ? -16.281 18.156 9.797 1 98.19 205 ARG B N 1
ATOM 3678 C CA . ARG B 1 205 ? -17.141 17.891 10.945 1 98.19 205 ARG B CA 1
ATOM 3679 C C . ARG B 1 205 ? -17.656 19.188 11.555 1 98.19 205 ARG B C 1
ATOM 3681 O O . ARG B 1 205 ? -18.844 19.297 11.906 1 98.19 205 ARG B O 1
ATOM 3688 N N . ARG B 1 206 ? -16.797 20.172 11.75 1 98.19 206 ARG B N 1
ATOM 3689 C CA . ARG B 1 206 ? -17.203 21.422 12.398 1 98.19 206 ARG B CA 1
ATOM 3690 C C . ARG B 1 206 ? -16.391 22.609 11.852 1 98.19 206 ARG B C 1
ATOM 3692 O O . ARG B 1 206 ? -15.57 23.188 12.562 1 98.19 206 ARG B O 1
ATOM 3699 N N . PRO B 1 207 ? -16.75 23.047 10.641 1 98.06 207 PRO B N 1
ATOM 3700 C CA . PRO B 1 207 ? -16.047 24.203 10.07 1 98.06 207 PRO B CA 1
ATOM 3701 C C . PRO B 1 207 ? -16.453 25.516 10.734 1 98.06 207 PRO B C 1
ATOM 3703 O O . PRO B 1 207 ? -17.641 25.75 10.984 1 98.06 207 PRO B O 1
ATOM 3706 N N . ASP B 1 208 ? -15.516 26.344 10.977 1 98 208 ASP B N 1
ATOM 3707 C CA . ASP B 1 208 ? -15.773 27.656 11.547 1 98 208 ASP B CA 1
ATOM 3708 C C . ASP B 1 208 ? -16.125 28.672 10.445 1 98 208 ASP B C 1
ATOM 3710 O O . ASP B 1 208 ? -16.656 29.734 10.734 1 98 208 ASP B O 1
ATOM 3714 N N . SER B 1 209 ? -15.75 28.359 9.258 1 96.81 209 SER B N 1
ATOM 3715 C CA . SER B 1 209 ? -16.031 29.188 8.086 1 96.81 209 SER B CA 1
ATOM 3716 C C . SER B 1 209 ? -16.219 28.344 6.836 1 96.81 209 SER B C 1
ATOM 3718 O O . SER B 1 209 ? -16.203 27.109 6.906 1 96.81 209 SER B O 1
ATOM 3720 N N . SER B 1 210 ? -16.438 28.984 5.758 1 95.75 210 SER B N 1
ATOM 3721 C CA . SER B 1 210 ? -16.641 28.266 4.508 1 95.75 210 SER B CA 1
ATOM 3722 C C . SER B 1 210 ? -15.305 27.953 3.832 1 95.75 210 SER B C 1
ATOM 3724 O O . SER B 1 210 ? -15.266 27.297 2.787 1 95.75 210 SER B O 1
ATOM 3726 N N . ARG B 1 211 ? -14.148 28.406 4.441 1 97.5 211 ARG B N 1
ATOM 3727 C CA . ARG B 1 211 ? -12.836 28.172 3.848 1 97.5 211 ARG B CA 1
ATOM 3728 C C . ARG B 1 211 ? -12.461 26.688 3.908 1 97.5 211 ARG B C 1
ATOM 3730 O O . ARG B 1 211 ? -12.664 26.047 4.934 1 97.5 211 ARG B O 1
ATOM 3737 N N . TRP B 1 212 ? -11.984 26.172 2.783 1 97.94 212 TRP B N 1
ATOM 3738 C CA . TRP B 1 212 ? -11.609 24.75 2.773 1 97.94 212 TRP B CA 1
ATOM 3739 C C . TRP B 1 212 ? -10.328 24.531 1.985 1 97.94 212 TRP B C 1
ATOM 3741 O O . TRP B 1 212 ? -9.664 23.516 2.139 1 97.94 212 TRP B O 1
ATOM 3751 N N . VAL B 1 213 ? -9.922 25.578 1.23 1 98.56 213 VAL B N 1
ATOM 3752 C CA . VAL B 1 213 ? -8.797 25.453 0.309 1 98.56 213 VAL B CA 1
ATOM 3753 C C . VAL B 1 213 ? -7.484 25.609 1.073 1 98.56 213 VAL B C 1
ATOM 3755 O O . VAL B 1 213 ? -7.293 26.578 1.801 1 98.56 213 VAL B O 1
ATOM 3758 N N . THR B 1 214 ? -6.594 24.656 0.887 1 98.69 214 THR B N 1
ATOM 3759 C CA . THR B 1 214 ? -5.289 24.781 1.527 1 98.69 214 THR B CA 1
ATOM 3760 C C . THR B 1 214 ? -4.184 24.906 0.484 1 98.69 214 THR B C 1
ATOM 3762 O O . THR B 1 214 ? -3.061 25.297 0.804 1 98.69 214 THR B O 1
ATOM 3765 N N . ALA B 1 215 ? -4.43 24.484 -0.688 1 97.5 215 ALA B N 1
ATOM 3766 C CA . ALA B 1 215 ? -3.434 24.516 -1.758 1 97.5 215 ALA B CA 1
ATOM 3767 C C . ALA B 1 215 ? -4.062 24.969 -3.072 1 97.5 215 ALA B C 1
ATOM 3769 O O . A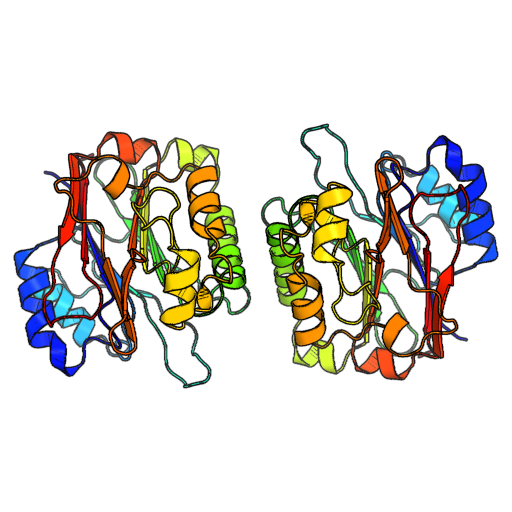LA B 1 215 ? -5.273 24.844 -3.264 1 97.5 215 ALA B O 1
ATOM 3770 N N . ARG B 1 216 ? -3.242 25.531 -3.93 1 95.31 216 ARG B N 1
ATOM 3771 C CA . ARG B 1 216 ? -3.668 26.016 -5.238 1 95.31 216 ARG B CA 1
ATOM 3772 C C . ARG B 1 216 ? -2.641 25.672 -6.312 1 95.31 216 ARG B C 1
ATOM 3774 O O . ARG B 1 216 ? -1.436 25.688 -6.055 1 95.31 216 ARG B O 1
ATOM 3781 N N . ARG B 1 217 ? -3.16 25.266 -7.422 1 95.25 217 ARG B N 1
ATOM 3782 C CA . ARG B 1 217 ? -2.324 25.047 -8.602 1 95.25 217 ARG B CA 1
ATOM 3783 C C . ARG B 1 217 ? -2.758 25.953 -9.75 1 95.25 217 ARG B C 1
ATOM 3785 O O . ARG B 1 217 ? -3.953 26.109 -10 1 95.25 217 ARG B O 1
ATOM 3792 N N . GLN B 1 218 ? -1.763 26.578 -10.328 1 94.12 218 GLN B N 1
ATOM 3793 C CA . GLN B 1 218 ? -2.039 27.469 -11.461 1 94.12 218 GLN B CA 1
ATOM 3794 C C . GLN B 1 218 ? -1.167 27.109 -12.664 1 94.12 218 GLN B C 1
ATOM 3796 O O . GLN B 1 218 ? 0.034 26.859 -12.516 1 94.12 218 GLN B O 1
ATOM 3801 N N . ARG B 1 219 ? -1.795 26.922 -13.758 1 94.69 219 ARG B N 1
ATOM 3802 C CA . ARG B 1 219 ? -1.129 26.766 -15.047 1 94.69 219 ARG B CA 1
ATOM 3803 C C . ARG B 1 219 ? -1.759 27.656 -16.109 1 94.69 219 ARG B C 1
ATOM 3805 O O . ARG B 1 219 ? -2.883 27.406 -16.547 1 94.69 219 ARG B O 1
ATOM 3812 N N . GLY B 1 220 ? -0.996 28.656 -16.578 1 94 220 GLY B N 1
ATOM 3813 C CA . GLY B 1 220 ? -1.59 29.672 -17.438 1 94 220 GLY B CA 1
ATOM 3814 C C . GLY B 1 220 ? -2.762 30.391 -16.797 1 94 220 GLY B C 1
ATOM 3815 O O . GLY B 1 220 ? -2.645 30.906 -15.688 1 94 220 GLY B O 1
ATOM 3816 N N . ALA B 1 221 ? -3.926 30.391 -17.469 1 92.75 221 ALA B N 1
ATOM 3817 C CA . ALA B 1 221 ? -5.117 31.078 -16.969 1 92.75 221 ALA B CA 1
ATOM 3818 C C . ALA B 1 221 ? -5.934 30.172 -16.062 1 92.75 221 ALA B C 1
ATOM 3820 O O . ALA B 1 221 ? -6.848 30.641 -15.375 1 92.75 221 ALA B O 1
ATOM 3821 N N . GLU B 1 222 ? -5.531 28.906 -16.016 1 94 222 GLU B N 1
ATOM 3822 C CA . GLU B 1 222 ? -6.301 27.938 -15.234 1 94 222 GLU B CA 1
ATOM 3823 C C . GLU B 1 222 ? -5.812 27.875 -13.789 1 94 222 GLU B C 1
ATOM 3825 O O . GLU B 1 222 ? -4.609 27.781 -13.539 1 94 222 GLU B O 1
ATOM 3830 N N . VAL B 1 223 ? -6.734 28.078 -12.898 1 95.06 223 VAL B N 1
ATOM 3831 C CA . VAL B 1 223 ? -6.445 27.953 -11.477 1 95.06 223 VAL B CA 1
ATOM 3832 C C . VAL B 1 223 ? -7.324 26.875 -10.859 1 95.06 223 VAL B C 1
ATOM 3834 O O . VAL B 1 223 ? -8.531 26.828 -11.102 1 95.06 223 VAL B O 1
ATOM 3837 N N . LEU B 1 224 ? -6.734 26 -10.148 1 96.81 224 LEU B N 1
ATOM 3838 C CA . LEU B 1 224 ? -7.469 24.984 -9.406 1 96.81 224 LEU B CA 1
ATOM 3839 C C . LEU B 1 224 ? -7.172 25.078 -7.914 1 96.81 224 LEU B C 1
ATOM 3841 O O . LEU B 1 224 ? -6.012 25.047 -7.504 1 96.81 224 LEU B O 1
ATOM 3845 N N . GLU B 1 225 ? -8.18 25.266 -7.18 1 97.25 225 GLU B N 1
ATOM 3846 C CA . GLU B 1 225 ? -8.094 25.281 -5.723 1 97.25 225 GLU B CA 1
ATOM 3847 C C . GLU B 1 225 ? -8.469 23.922 -5.141 1 97.25 225 GLU B C 1
ATOM 3849 O O . GLU B 1 225 ? -9.438 23.297 -5.574 1 97.25 225 GLU B O 1
ATOM 3854 N N . LEU B 1 226 ? -7.648 23.406 -4.199 1 97.75 226 LEU B N 1
ATOM 3855 C CA . LEU B 1 226 ? -7.887 22.109 -3.605 1 97.75 226 LEU B CA 1
ATOM 3856 C C . LEU B 1 226 ? -7.422 22.062 -2.154 1 97.75 226 LEU B C 1
ATOM 3858 O O . LEU B 1 226 ? -6.914 23.062 -1.637 1 97.75 226 LEU B O 1
ATOM 3862 N N . ARG B 1 227 ? -7.703 21.031 -1.527 1 98.5 227 ARG B N 1
ATOM 3863 C CA . ARG B 1 227 ? -7.242 20.781 -0.165 1 98.5 227 ARG B CA 1
ATOM 3864 C C . ARG B 1 227 ? -6.371 19.547 -0.101 1 98.5 227 ARG B C 1
ATOM 3866 O O . ARG B 1 227 ? -6.742 18.484 -0.627 1 98.5 227 ARG B O 1
ATOM 3873 N N . THR B 1 228 ? -5.152 19.719 0.487 1 98.69 228 THR B N 1
ATOM 3874 C CA . THR B 1 228 ? -4.277 18.562 0.655 1 98.69 228 THR B CA 1
ATOM 3875 C C . THR B 1 228 ? -3.836 18.422 2.109 1 98.69 228 THR B C 1
ATOM 3877 O O . THR B 1 228 ? -3.268 17.406 2.498 1 98.69 228 THR B O 1
ATOM 3880 N N . ASP B 1 229 ? -4.066 19.422 2.93 1 98.94 229 ASP B N 1
ATOM 3881 C CA . ASP B 1 229 ? -3.711 19.438 4.344 1 98.94 229 ASP B CA 1
ATOM 3882 C C . ASP B 1 229 ? -4.91 19.078 5.219 1 98.94 229 ASP B C 1
ATOM 3884 O O . ASP B 1 229 ? -6.008 19.609 5.02 1 98.94 229 ASP B O 1
ATOM 3888 N N . TYR B 1 230 ? -4.66 18.203 6.148 1 98.94 230 TYR B N 1
ATOM 3889 C CA . TYR B 1 230 ? -5.781 17.656 6.914 1 98.94 230 TYR B CA 1
ATOM 3890 C C . TYR B 1 230 ? -5.449 17.609 8.398 1 98.94 230 TYR B C 1
ATOM 3892 O O . TYR B 1 230 ? -4.281 17.516 8.781 1 98.94 230 TYR B O 1
ATOM 3900 N N . LEU B 1 231 ? -6.445 17.734 9.195 1 98.94 231 LEU B N 1
ATOM 3901 C CA . LEU B 1 231 ? -6.508 17.312 10.594 1 98.94 231 LEU B CA 1
ATOM 3902 C C . LEU B 1 231 ? -7.629 16.297 10.805 1 98.94 231 LEU B C 1
ATOM 3904 O O . LEU B 1 231 ? -8.805 16.609 10.578 1 98.94 231 LEU B O 1
ATOM 3908 N N . PHE B 1 232 ? -7.262 15.102 11.125 1 98.94 232 PHE B N 1
ATOM 3909 C CA . PHE B 1 232 ? -8.203 14.031 11.445 1 98.94 232 PHE B CA 1
ATOM 3910 C C . PHE B 1 232 ? -8.133 13.672 12.93 1 98.94 232 PHE B C 1
ATOM 3912 O O . PHE B 1 232 ? -7.062 13.711 13.531 1 98.94 232 PHE B O 1
ATOM 3919 N N . ALA B 1 233 ? -9.234 13.336 13.492 1 98.75 233 ALA B N 1
ATOM 3920 C CA . ALA B 1 233 ? -9.32 12.906 14.883 1 98.75 233 ALA B CA 1
ATOM 3921 C C . ALA B 1 233 ? -9.961 11.523 14.992 1 98.75 233 ALA B C 1
ATOM 3923 O O . ALA B 1 233 ? -10.758 11.133 14.133 1 98.75 233 ALA B O 1
ATOM 3924 N N . SER B 1 234 ? -9.57 10.766 15.984 1 98.5 234 SER B N 1
ATOM 3925 C CA . SER B 1 234 ? -10.336 9.57 16.312 1 98.5 234 SER B CA 1
ATOM 3926 C C . SER B 1 234 ? -11.773 9.922 16.703 1 98.5 234 SER B C 1
ATOM 3928 O O . SER B 1 234 ? -12.07 11.07 17.016 1 98.5 234 SER B O 1
ATOM 3930 N N . PRO B 1 235 ? -12.633 8.906 16.656 1 97.88 235 PRO B N 1
ATOM 3931 C CA . PRO B 1 235 ? -14.031 9.188 17 1 97.88 235 PRO B CA 1
ATOM 3932 C C . PRO B 1 235 ? -14.18 9.82 18.375 1 97.88 235 PRO B C 1
ATOM 3934 O O . PRO B 1 235 ? -14.906 10.797 18.547 1 97.88 235 PRO B O 1
ATOM 3937 N N . ARG B 1 236 ? -13.516 9.312 19.344 1 96.56 236 ARG B N 1
ATOM 3938 C CA . ARG B 1 236 ? -13.617 9.82 20.719 1 96.56 236 ARG B CA 1
ATOM 3939 C C . ARG B 1 236 ? -13.133 11.266 20.812 1 96.56 236 ARG B C 1
ATOM 3941 O O . ARG B 1 236 ? -13.781 12.102 21.438 1 96.56 236 ARG B O 1
ATOM 3948 N N . LEU B 1 237 ? -12.023 11.555 20.188 1 96.88 237 LEU B N 1
ATOM 3949 C CA . LEU B 1 237 ? -11.508 12.922 20.234 1 96.88 237 LEU B CA 1
ATOM 3950 C C . LEU B 1 237 ? -12.414 13.875 19.453 1 96.88 237 LEU B C 1
ATOM 3952 O O . LEU B 1 237 ? -12.578 15.031 19.844 1 96.88 237 LEU B O 1
ATOM 3956 N N . ALA B 1 238 ? -12.977 13.422 18.391 1 98.06 238 ALA B N 1
ATOM 3957 C CA . ALA B 1 238 ? -13.852 14.242 17.562 1 98.06 238 ALA B CA 1
ATOM 3958 C C . ALA B 1 238 ? -15.07 14.719 18.344 1 98.06 238 ALA B C 1
ATOM 3960 O O . ALA B 1 238 ? -15.641 15.773 18.047 1 98.06 238 ALA B O 1
ATOM 3961 N N . GLU B 1 239 ? -15.461 13.938 19.312 1 97.12 239 GLU B N 1
ATOM 3962 C CA . GLU B 1 239 ? -16.578 14.344 20.156 1 97.12 239 GLU B CA 1
ATOM 3963 C C . GLU B 1 239 ? -16.25 15.625 20.922 1 97.12 239 GLU B C 1
ATOM 3965 O O . GLU B 1 239 ? -17.156 16.344 21.359 1 97.12 239 GLU B O 1
ATOM 3970 N N . ARG B 1 240 ? -15.016 15.922 21.016 1 96.38 240 ARG B N 1
ATOM 3971 C CA . ARG B 1 240 ? -14.57 17.078 21.797 1 96.38 240 ARG B CA 1
ATOM 3972 C C . ARG B 1 240 ? -14.273 18.266 20.906 1 96.38 240 ARG B C 1
ATOM 3974 O O . ARG B 1 240 ? -13.828 19.312 21.375 1 96.38 240 ARG B O 1
ATOM 3981 N N . LEU B 1 241 ? -14.477 18.141 19.672 1 98.38 241 LEU B N 1
ATOM 3982 C CA . LEU B 1 241 ? -14.125 19.172 18.688 1 98.38 241 LEU B CA 1
ATOM 3983 C C . LEU B 1 241 ? -14.992 20.406 18.875 1 98.38 241 LEU B C 1
ATOM 3985 O O . LEU B 1 241 ? -16.219 20.312 18.953 1 98.38 241 LEU B O 1
ATOM 3989 N N . LEU B 1 242 ? -14.359 21.516 18.984 1 98.5 242 LEU B N 1
ATOM 3990 C CA . LEU B 1 242 ? -15.07 22.781 19.094 1 98.5 242 LEU B CA 1
ATOM 3991 C C . LEU B 1 242 ? -15.188 23.469 17.734 1 98.5 242 LEU B C 1
ATOM 3993 O O . LEU B 1 242 ? -16.156 24.188 17.469 1 98.5 242 LEU B O 1
ATOM 3997 N N . GLY B 1 243 ? -14.219 23.328 16.922 1 98.5 243 GLY B N 1
ATOM 3998 C CA . GLY B 1 243 ? -14.234 23.922 15.594 1 98.5 243 GLY B CA 1
ATOM 3999 C C . GLY B 1 243 ? -12.914 23.75 14.859 1 98.5 243 GLY B C 1
ATOM 4000 O O . GLY B 1 243 ? -11.906 23.375 15.453 1 98.5 243 GLY B O 1
ATOM 4001 N N . ALA B 1 244 ? -12.906 23.938 13.578 1 98.81 244 ALA B N 1
ATOM 4002 C CA . ALA B 1 244 ? -11.727 23.875 12.719 1 98.81 244 ALA B CA 1
ATOM 4003 C C . ALA B 1 244 ? -11.805 24.922 11.609 1 98.81 244 ALA B C 1
ATOM 4005 O O . ALA B 1 244 ? -12.898 25.312 11.18 1 98.81 244 ALA B O 1
ATOM 4006 N N . ASP B 1 245 ? -10.688 25.375 11.133 1 98.62 245 ASP B N 1
ATOM 4007 C CA . ASP B 1 245 ? -10.688 26.406 10.109 1 98.62 245 ASP B CA 1
ATOM 4008 C C . ASP B 1 245 ? -9.391 26.391 9.305 1 98.62 245 ASP B C 1
ATOM 4010 O O . ASP B 1 245 ? -8.391 25.828 9.75 1 98.62 245 ASP B O 1
ATOM 4014 N N . VAL B 1 246 ? -9.469 26.969 8.141 1 98.81 246 VAL B N 1
ATOM 4015 C CA . VAL B 1 246 ? -8.289 27.219 7.324 1 98.81 246 VAL B CA 1
ATOM 4016 C C . VAL B 1 246 ? -7.77 28.625 7.59 1 98.81 246 VAL B C 1
ATOM 4018 O O . VAL B 1 246 ? -8.547 29.594 7.609 1 98.81 246 VAL B O 1
ATOM 4021 N N . VAL B 1 247 ? -6.508 28.75 7.797 1 98.62 247 VAL B N 1
ATOM 4022 C CA . VAL B 1 247 ? -5.879 30.031 8.055 1 98.62 247 VAL B CA 1
ATOM 4023 C C . VAL B 1 247 ? -5.109 30.5 6.82 1 98.62 247 VAL B C 1
ATOM 4025 O O . VAL B 1 247 ? -4.168 29.828 6.383 1 98.62 247 VAL B O 1
ATOM 4028 N N . ASP B 1 248 ? -5.5 31.609 6.281 1 98.12 248 ASP B N 1
ATOM 4029 C CA . ASP B 1 248 ? -4.746 32.219 5.188 1 98.12 248 ASP B CA 1
ATOM 4030 C C . ASP B 1 248 ? -3.371 32.656 5.66 1 98.12 248 ASP B C 1
ATOM 4032 O O . ASP B 1 248 ? -3.268 33.5 6.559 1 98.12 248 ASP B O 1
ATOM 4036 N N . VAL B 1 249 ? -2.338 32.188 4.965 1 98.31 249 VAL B N 1
ATOM 4037 C CA . VAL B 1 249 ? -0.999 32.469 5.473 1 98.31 249 VAL B CA 1
ATOM 4038 C C . VAL B 1 249 ? -0.31 33.5 4.582 1 98.31 249 VAL B C 1
ATOM 4040 O O . VAL B 1 249 ? 0.878 33.781 4.75 1 98.31 249 VAL B O 1
ATOM 4043 N N . GLY B 1 250 ? -1.027 34 3.639 1 96.69 250 GLY B N 1
ATOM 4044 C CA . GLY B 1 250 ? -0.466 34.969 2.717 1 96.69 250 GLY B CA 1
ATOM 4045 C C . GLY B 1 250 ? 0.742 34.438 1.961 1 96.69 250 GLY B C 1
ATOM 4046 O O . GLY B 1 250 ? 0.691 33.375 1.368 1 96.69 250 GLY B O 1
ATOM 4047 N N . ALA B 1 251 ? 1.847 35.188 2.082 1 96.75 251 ALA B N 1
ATOM 4048 C CA . ALA B 1 251 ? 3.049 34.844 1.326 1 96.75 251 ALA B CA 1
ATOM 4049 C C . ALA B 1 251 ? 3.959 33.906 2.127 1 96.75 251 ALA B C 1
ATOM 4051 O O . ALA B 1 251 ? 5.047 33.562 1.669 1 96.75 251 ALA B O 1
ATOM 4052 N N . ALA B 1 252 ? 3.578 33.5 3.293 1 97.88 252 ALA B N 1
ATOM 4053 C CA . ALA B 1 252 ? 4.434 32.719 4.168 1 97.88 252 ALA B CA 1
ATOM 4054 C C . ALA B 1 252 ? 4.656 31.312 3.596 1 97.88 252 ALA B C 1
ATOM 4056 O O . ALA B 1 252 ? 5.688 30.672 3.855 1 97.88 252 ALA B O 1
ATOM 4057 N N . SER B 1 253 ? 3.742 30.781 2.836 1 98.12 253 SER B N 1
ATOM 4058 C CA . SER B 1 253 ? 3.801 29.453 2.225 1 98.12 253 SER B CA 1
ATOM 4059 C C . SER B 1 253 ? 2.834 29.344 1.05 1 98.12 253 SER B C 1
ATOM 4061 O O . SER B 1 253 ? 1.941 30.172 0.894 1 98.12 253 SER B O 1
ATOM 4063 N N . ASP B 1 254 ? 3.043 28.359 0.225 1 97.31 254 ASP B N 1
ATOM 4064 C CA . ASP B 1 254 ? 2.092 28.094 -0.849 1 97.31 254 ASP B CA 1
ATOM 4065 C C . ASP B 1 254 ? 0.941 27.219 -0.356 1 97.31 254 ASP B C 1
ATOM 4067 O O . ASP B 1 254 ? -0.004 26.953 -1.101 1 97.31 254 ASP B O 1
ATOM 4071 N N . HIS B 1 255 ? 0.956 26.766 0.835 1 98.75 255 HIS B N 1
ATOM 4072 C CA . HIS B 1 255 ? -0.161 26.125 1.508 1 98.75 255 HIS B CA 1
ATOM 4073 C C . HIS B 1 255 ? -0.739 27 2.605 1 98.75 255 HIS B C 1
ATOM 4075 O O . HIS B 1 255 ? 0.007 27.672 3.332 1 98.75 255 HIS B O 1
ATOM 4081 N N . HIS B 1 256 ? -2.004 26.953 2.729 1 98.81 256 HIS B N 1
ATOM 4082 C CA . HIS B 1 256 ? -2.623 27.531 3.91 1 98.81 256 HIS B CA 1
ATOM 4083 C C . HIS B 1 256 ? -2.59 26.578 5.09 1 98.81 256 HIS B C 1
ATOM 4085 O O . HIS B 1 256 ? -2.426 25.359 4.902 1 98.81 256 HIS B O 1
ATOM 4091 N N . ALA B 1 257 ? -2.678 27.109 6.289 1 98.88 257 ALA B N 1
ATOM 4092 C CA . ALA B 1 257 ? -2.66 26.297 7.504 1 98.88 257 ALA B CA 1
ATOM 4093 C C . ALA B 1 257 ? -4.062 25.812 7.852 1 98.88 257 ALA B C 1
ATOM 4095 O O . ALA B 1 257 ? -5.055 26.344 7.363 1 98.88 257 ALA B O 1
ATOM 4096 N N . LEU B 1 258 ? -4.145 24.766 8.578 1 98.88 258 LEU B N 1
ATOM 4097 C CA . LEU B 1 258 ? -5.387 24.25 9.133 1 98.88 258 LEU B CA 1
ATOM 4098 C C . LEU B 1 258 ? -5.32 24.172 10.656 1 98.88 258 LEU B C 1
ATOM 4100 O O . LEU B 1 258 ? -4.309 23.75 11.219 1 98.88 258 LEU B O 1
ATOM 4104 N N . THR B 1 259 ? -6.355 24.656 11.32 1 98.81 259 THR B N 1
ATOM 4105 C CA . THR B 1 259 ? -6.406 24.641 12.773 1 98.81 259 THR B CA 1
ATOM 4106 C C . THR B 1 259 ? -7.664 23.922 13.266 1 98.81 259 THR B C 1
ATOM 4108 O O . THR B 1 259 ? -8.664 23.859 12.547 1 98.81 259 THR B O 1
ATOM 4111 N N . ALA B 1 260 ? -7.59 23.344 14.375 1 98.75 260 ALA B N 1
ATOM 4112 C CA . ALA B 1 260 ? -8.719 22.766 15.102 1 98.75 260 ALA B CA 1
ATOM 4113 C C . ALA B 1 260 ? -8.586 23 16.594 1 98.75 260 ALA B C 1
ATOM 4115 O O . ALA B 1 260 ? -7.477 22.984 17.141 1 98.75 260 ALA B O 1
ATOM 4116 N N . THR B 1 261 ? -9.719 23.203 17.219 1 98.5 261 THR B N 1
ATOM 4117 C CA . THR B 1 261 ? -9.742 23.391 18.672 1 98.5 261 THR B CA 1
ATOM 4118 C C . THR B 1 261 ? -10.617 22.312 19.328 1 98.5 261 THR B C 1
ATOM 4120 O O . THR B 1 261 ? -11.695 22 18.828 1 98.5 261 THR B O 1
ATOM 4123 N N . PHE B 1 262 ? -10.117 21.734 20.391 1 97.25 262 PHE B N 1
ATOM 4124 C CA . PHE B 1 262 ? -10.812 20.703 21.141 1 97.25 262 PHE B CA 1
ATOM 4125 C C . PHE B 1 262 ? -11.008 21.141 22.594 1 97.25 262 PHE B C 1
ATOM 4127 O O . PHE B 1 262 ? -10.195 21.906 23.125 1 97.25 262 PHE B O 1
ATOM 4134 N N . THR B 1 263 ? -12.141 20.656 23.234 1 93 263 THR B N 1
ATOM 4135 C CA . THR B 1 263 ? -12.32 20.922 24.656 1 93 263 THR B CA 1
ATOM 4136 C C . THR B 1 263 ? -11.305 20.125 25.469 1 93 263 THR B C 1
ATOM 4138 O O . THR B 1 263 ? -10.914 19.031 25.094 1 93 263 THR B O 1
ATOM 4141 N N . GLU B 1 264 ? -10.703 20.688 26.406 1 74.94 264 GLU B N 1
ATOM 4142 C CA . GLU B 1 264 ? -9.695 20.062 27.266 1 74.94 264 GLU B CA 1
ATOM 4143 C C . GLU B 1 264 ? -10.227 18.766 27.891 1 74.94 264 GLU B C 1
ATOM 4145 O O . GLU B 1 264 ? -11.414 18.672 28.203 1 74.94 264 GLU B O 1
ATOM 4150 N N . ALA B 1 265 ? -9.297 17.781 27.578 1 52.47 265 ALA B N 1
ATOM 4151 C CA . ALA B 1 265 ? -9.656 16.562 28.297 1 52.47 265 ALA B CA 1
ATOM 4152 C C . ALA B 1 265 ? -9.469 16.719 29.797 1 52.47 265 ALA B C 1
ATOM 4154 O O . ALA B 1 265 ? -8.648 17.531 30.25 1 52.47 265 ALA B O 1
#

Solvent-accessible surface area (backbone atoms only — not comparable to full-atom values): 26774 Å² total; per-residue (Å²): 109,69,44,30,36,33,28,36,46,32,54,74,35,21,64,95,28,41,80,48,42,41,56,50,48,37,70,68,52,52,39,32,37,35,34,24,30,37,32,88,39,84,82,40,60,62,56,38,50,50,24,51,42,61,74,42,66,83,40,71,42,26,36,47,77,20,61,24,35,66,43,98,89,61,53,34,43,12,30,36,39,39,31,74,45,43,40,76,46,74,47,57,46,32,53,79,68,50,29,69,18,17,37,27,40,31,32,28,53,53,89,74,59,63,35,38,36,37,37,35,29,42,29,82,57,42,54,69,54,28,34,35,32,48,41,51,55,51,60,74,51,53,68,71,57,45,56,71,29,39,37,36,39,34,25,42,48,61,46,40,55,84,85,53,90,67,61,94,58,43,51,59,50,37,60,70,49,64,49,65,40,40,46,87,64,61,53,40,63,43,46,50,51,45,42,72,76,46,44,37,51,38,52,78,72,34,49,72,54,90,62,67,63,22,33,69,49,74,36,89,92,44,71,47,76,40,43,29,62,48,51,31,21,18,54,52,41,48,73,36,54,73,30,12,40,53,42,85,49,70,86,31,25,75,32,31,28,42,37,37,33,26,56,52,112,109,69,44,30,38,32,27,35,46,33,54,72,35,23,64,96,28,41,82,48,41,41,57,50,48,36,69,69,51,52,38,32,37,34,35,25,30,37,33,86,41,84,83,40,62,63,56,40,51,50,24,52,41,60,74,42,66,84,38,73,44,25,36,48,76,22,64,25,37,67,42,96,88,62,51,34,43,13,29,35,40,39,31,75,44,44,40,77,45,75,47,57,43,32,53,80,69,51,29,69,17,18,38,27,39,31,34,28,53,53,89,75,58,62,36,37,35,38,36,35,31,43,29,82,57,42,54,68,55,27,33,35,32,49,41,54,56,50,61,76,51,52,69,72,56,44,56,72,29,39,36,37,39,33,25,43,49,61,44,41,53,84,85,53,91,65,61,95,57,42,49,59,50,37,58,70,49,63,49,63,38,39,45,88,63,61,54,41,64,44,46,50,52,46,43,71,76,47,42,37,51,39,51,78,72,35,49,72,54,90,62,66,62,23,33,70,48,73,36,91,92,44,70,46,77,39,43,30,62,49,50,30,22,18,55,50,41,49,72,36,53,71,31,10,40,55,42,86,49,68,85,34,26,75,32,30,29,40,36,37,34,27,56,52,113